Protein AF-A0A7C8MP78-F1 (afdb_monomer_lite)

Radius of gyration: 28.06 Å; chains: 1; bounding box: 83×53×61 Å

Organism: NCBI:txid323545

InterPro domains:
  IPR027443 Isopenicillin N synthase-like superfamily [G3DSA:2.60.120.330] (21-349)
  IPR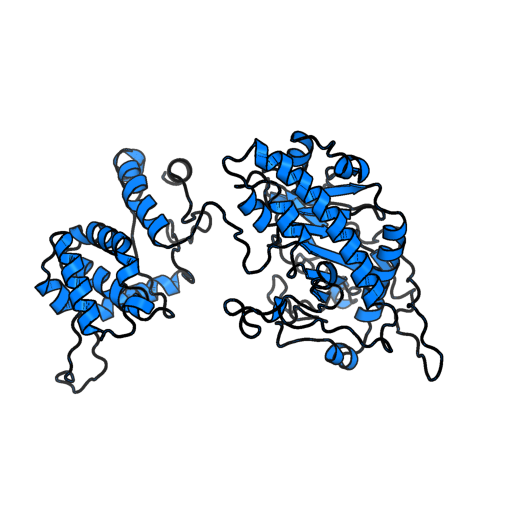036249 Thioredoxin-like superfamily [SSF52833] (370-519)

Structure (mmCIF, N/CA/C/O backbone):
data_AF-A0A7C8MP78-F1
#
_entry.id   AF-A0A7C8MP78-F1
#
loop_
_atom_site.group_PDB
_atom_site.id
_atom_site.type_symbol
_atom_site.label_atom_id
_atom_site.label_alt_id
_atom_site.label_comp_id
_atom_site.label_asym_id
_atom_site.label_entity_id
_atom_site.label_seq_id
_atom_site.pdbx_PDB_ins_code
_atom_site.Cartn_x
_atom_site.Cartn_y
_atom_site.Cartn_z
_atom_site.occupancy
_atom_site.B_iso_or_equiv
_atom_site.auth_seq_id
_atom_site.auth_comp_id
_atom_site.auth_asym_id
_atom_site.auth_atom_id
_atom_site.pdbx_PDB_model_num
ATOM 1 N N . MET A 1 1 ? 18.129 16.947 14.059 1.00 58.59 1 MET A N 1
ATOM 2 C CA . MET A 1 1 ? 17.237 15.937 13.447 1.00 58.59 1 MET A CA 1
ATOM 3 C C . MET A 1 1 ? 17.190 14.746 14.386 1.00 58.59 1 MET A C 1
ATOM 5 O O . MET A 1 1 ? 18.256 14.310 14.802 1.00 58.59 1 MET A O 1
ATOM 9 N N . ALA A 1 2 ? 16.002 14.299 14.791 1.00 82.50 2 ALA A N 1
ATOM 10 C CA . ALA A 1 2 ? 15.855 13.232 15.778 1.00 82.50 2 ALA A CA 1
ATOM 11 C C . ALA A 1 2 ? 15.818 11.859 15.088 1.00 82.50 2 ALA A C 1
ATOM 13 O O . ALA A 1 2 ? 15.033 11.641 14.164 1.00 82.50 2 ALA A O 1
ATOM 14 N N . VAL A 1 3 ? 16.685 10.949 15.532 1.00 89.94 3 VAL A N 1
ATOM 15 C CA . VAL A 1 3 ? 16.579 9.519 15.222 1.00 89.94 3 VAL A CA 1
ATOM 16 C C . VAL A 1 3 ? 15.659 8.914 16.272 1.00 89.94 3 VAL A C 1
ATOM 18 O O . VAL A 1 3 ? 15.918 9.067 17.466 1.00 89.94 3 VAL A O 1
ATOM 21 N N . ALA A 1 4 ? 14.588 8.262 15.837 1.00 93.50 4 ALA A N 1
ATOM 22 C CA . ALA A 1 4 ? 13.650 7.597 16.727 1.00 93.50 4 ALA A CA 1
ATOM 23 C C . ALA A 1 4 ? 14.014 6.116 16.886 1.00 93.50 4 ALA A C 1
ATOM 25 O O . ALA A 1 4 ? 14.497 5.478 15.947 1.00 93.50 4 ALA A O 1
ATOM 26 N N . GLN A 1 5 ? 13.781 5.580 18.083 1.00 94.06 5 GLN A N 1
ATOM 27 C CA . GLN A 1 5 ? 13.947 4.157 18.362 1.00 94.06 5 GLN A CA 1
ATOM 28 C C . GLN A 1 5 ? 12.605 3.452 18.138 1.00 94.06 5 GLN A C 1
ATOM 30 O O . GLN A 1 5 ? 11.634 3.812 18.803 1.00 94.06 5 GLN A O 1
ATOM 35 N N . PRO A 1 6 ? 12.518 2.496 17.198 1.00 96.19 6 PRO A N 1
ATOM 36 C CA . PRO A 1 6 ? 11.316 1.695 17.030 1.00 96.19 6 PRO A CA 1
ATOM 37 C C . PRO A 1 6 ? 11.193 0.675 18.169 1.00 96.19 6 PRO A C 1
ATOM 39 O O . PRO A 1 6 ? 12.188 0.309 18.798 1.00 96.19 6 PRO A O 1
ATOM 42 N N . VAL A 1 7 ? 9.982 0.169 18.394 1.00 98.06 7 VAL A N 1
ATOM 43 C CA . VAL A 1 7 ? 9.769 -0.983 19.279 1.00 98.06 7 VAL A CA 1
ATOM 44 C C . VAL A 1 7 ? 10.468 -2.204 18.680 1.00 98.06 7 VAL A C 1
ATOM 46 O O . VAL A 1 7 ? 10.353 -2.457 17.479 1.00 98.06 7 VAL A O 1
ATOM 49 N N . VAL A 1 8 ? 11.195 -2.959 19.507 1.00 98.44 8 VAL A N 1
ATOM 50 C CA . VAL A 1 8 ? 11.946 -4.151 19.087 1.00 98.44 8 VAL A CA 1
ATOM 51 C C . VAL A 1 8 ? 11.439 -5.381 19.832 1.00 98.44 8 VAL A C 1
ATOM 53 O O . VAL A 1 8 ? 11.424 -5.392 21.061 1.00 98.44 8 VAL A O 1
ATOM 56 N N . VAL A 1 9 ? 11.095 -6.440 19.100 1.00 98.56 9 VAL A N 1
ATOM 57 C CA . VAL A 1 9 ? 10.653 -7.736 19.648 1.00 98.56 9 VAL A CA 1
ATOM 58 C C . VAL A 1 9 ? 11.471 -8.879 19.054 1.00 98.56 9 VAL A C 1
ATOM 60 O O . VAL A 1 9 ? 11.998 -8.757 17.947 1.00 98.56 9 VAL A O 1
ATOM 63 N N . SER A 1 10 ? 11.611 -9.995 19.773 1.00 98.62 10 SER A N 1
ATOM 64 C CA . SER A 1 10 ? 12.301 -11.168 19.225 1.00 98.62 10 SER A CA 1
ATOM 65 C C . SER A 1 10 ? 11.361 -12.037 18.390 1.00 98.62 10 SER A C 1
ATOM 67 O O . SER A 1 10 ? 10.160 -12.139 18.660 1.00 98.62 10 SER A O 1
ATOM 69 N N . LEU A 1 11 ? 11.916 -12.737 17.398 1.00 98.56 11 LEU A N 1
ATOM 70 C CA . LEU A 1 11 ? 11.178 -13.766 16.666 1.00 98.56 11 LEU A CA 1
ATOM 71 C C . LEU A 1 11 ? 10.672 -14.886 17.598 1.00 98.56 11 LEU A C 1
ATOM 73 O O . LEU A 1 11 ? 9.628 -15.483 17.336 1.00 98.56 11 LEU A O 1
ATOM 77 N N . ALA A 1 12 ? 11.399 -15.182 18.680 1.00 98.38 12 ALA A N 1
ATOM 78 C CA . ALA A 1 12 ? 10.990 -16.178 19.667 1.00 98.38 12 ALA A CA 1
ATOM 79 C C . ALA A 1 12 ? 9.718 -15.749 20.415 1.00 98.38 12 ALA A C 1
ATOM 81 O O . ALA A 1 12 ? 8.799 -16.558 20.534 1.00 98.38 12 ALA A O 1
ATOM 82 N N . ASP A 1 13 ? 9.632 -14.482 20.829 1.00 98.44 13 ASP A N 1
ATOM 83 C CA . ASP A 1 13 ? 8.454 -13.937 21.516 1.00 98.44 13 ASP A CA 1
ATOM 84 C C . ASP A 1 13 ? 7.229 -13.906 20.597 1.00 98.44 13 ASP A C 1
ATOM 86 O O . ASP A 1 13 ? 6.125 -14.242 21.022 1.00 98.44 13 ASP A O 1
ATOM 90 N N . LEU A 1 14 ? 7.416 -13.588 19.312 1.00 98.25 14 LEU A N 1
ATOM 91 C CA . LEU A 1 14 ? 6.347 -13.690 18.313 1.00 98.25 14 LEU A CA 1
ATOM 92 C C . LEU A 1 14 ? 5.844 -15.134 18.158 1.00 98.25 14 LEU A C 1
ATOM 94 O O . LEU A 1 14 ? 4.637 -15.370 18.100 1.00 98.25 14 LEU A O 1
ATOM 98 N N . LYS A 1 15 ? 6.752 -16.119 18.134 1.00 98.12 15 LYS A N 1
ATOM 99 C CA . LYS A 1 15 ? 6.398 -17.546 18.018 1.00 98.12 15 LYS A CA 1
ATOM 100 C C . LYS A 1 15 ? 5.657 -18.074 19.244 1.00 98.12 15 LYS A C 1
ATOM 102 O O . LYS A 1 15 ? 4.698 -18.826 19.080 1.00 98.12 15 LYS A O 1
ATOM 107 N N . SER A 1 16 ? 6.092 -17.708 20.449 1.00 97.19 16 SER A N 1
ATOM 108 C CA . SER A 1 16 ? 5.414 -18.099 21.693 1.00 97.19 16 SER A CA 1
ATOM 109 C C . SER A 1 16 ? 4.163 -17.263 21.969 1.00 97.19 16 SER A C 1
ATOM 111 O O . SER A 1 16 ? 3.326 -17.656 22.779 1.00 97.19 16 SER A O 1
ATOM 113 N N . GLY A 1 17 ? 4.004 -16.133 21.276 1.00 94.38 17 GLY A N 1
ATOM 114 C CA . GLY A 1 17 ? 2.919 -15.192 21.503 1.00 94.38 17 GLY A CA 1
ATOM 115 C C . GLY A 1 17 ? 3.090 -14.358 22.771 1.00 94.38 17 GLY A C 1
ATOM 116 O O . GLY A 1 17 ? 2.088 -13.875 23.291 1.00 94.38 17 GLY A O 1
ATOM 117 N N . ASN A 1 18 ? 4.325 -14.199 23.253 1.00 95.44 18 ASN A N 1
ATOM 118 C CA . ASN A 1 18 ? 4.692 -13.420 24.436 1.00 95.44 18 ASN A CA 1
ATOM 119 C C . ASN A 1 18 ? 4.883 -11.933 24.097 1.00 95.44 18 ASN A C 1
ATOM 121 O O . ASN A 1 18 ? 5.884 -11.325 24.470 1.00 95.44 18 ASN A O 1
ATOM 125 N N . ILE A 1 19 ? 3.934 -11.346 23.371 1.00 97.50 19 ILE A N 1
ATOM 126 C CA . ILE A 1 19 ? 3.926 -9.915 23.063 1.00 97.50 19 ILE A CA 1
ATOM 127 C C . ILE A 1 19 ? 2.767 -9.287 23.827 1.00 97.50 19 ILE A C 1
ATOM 129 O O . ILE A 1 19 ? 1.626 -9.726 23.683 1.00 97.50 19 ILE A O 1
ATOM 133 N N . SER A 1 20 ? 3.053 -8.286 24.660 1.00 97.62 20 SER A N 1
ATOM 134 C CA . SER A 1 20 ? 2.002 -7.588 25.398 1.00 97.62 20 SER A CA 1
ATOM 135 C C . SER A 1 20 ? 1.205 -6.665 24.472 1.00 97.62 20 SER A C 1
ATOM 137 O O . SER A 1 20 ? 1.700 -6.174 23.454 1.00 97.62 20 SER A O 1
ATOM 139 N N . PHE A 1 21 ? -0.041 -6.391 24.849 1.00 97.56 21 PHE A N 1
ATOM 140 C CA . PHE A 1 21 ? -0.888 -5.432 24.138 1.00 97.56 21 PHE A CA 1
ATOM 141 C C . PHE A 1 21 ? -0.313 -4.014 24.176 1.00 97.56 21 PHE A C 1
ATOM 143 O O . PHE A 1 21 ? -0.408 -3.294 23.187 1.00 97.56 21 PHE A O 1
ATOM 150 N N . GLU A 1 22 ? 0.350 -3.645 25.274 1.00 97.75 22 GLU A N 1
ATOM 151 C CA . GLU A 1 22 ? 1.075 -2.379 25.403 1.00 97.75 22 GLU A CA 1
ATOM 152 C C . GLU A 1 22 ? 2.197 -2.275 24.365 1.00 97.75 22 GLU A C 1
ATOM 154 O O . GLU A 1 22 ? 2.240 -1.300 23.627 1.00 97.75 22 GLU A O 1
ATOM 159 N N . THR A 1 23 ? 3.023 -3.315 24.196 1.00 98.12 23 THR A N 1
ATOM 160 C CA . THR A 1 23 ? 4.079 -3.337 23.170 1.00 98.12 23 THR A CA 1
ATOM 161 C C . THR A 1 23 ? 3.513 -3.177 21.754 1.00 98.12 23 THR A C 1
ATOM 163 O O . THR A 1 23 ? 4.095 -2.470 20.931 1.00 98.12 23 THR A O 1
ATOM 166 N N . LEU A 1 24 ? 2.364 -3.794 21.450 1.00 97.75 24 LEU A N 1
ATOM 167 C CA . LEU A 1 24 ? 1.700 -3.623 20.150 1.00 97.75 24 LEU A CA 1
ATOM 168 C C . LEU A 1 24 ? 1.140 -2.209 19.971 1.00 97.75 24 LEU A C 1
ATOM 170 O O . LEU A 1 24 ? 1.264 -1.639 18.889 1.00 97.75 24 LEU A O 1
ATOM 174 N N . GLN A 1 25 ? 0.559 -1.620 21.015 1.00 97.50 25 GLN A N 1
ATOM 175 C CA . GLN A 1 25 ? 0.077 -0.238 20.986 1.00 97.50 25 GLN A CA 1
ATOM 176 C C . GLN A 1 25 ? 1.229 0.770 20.863 1.00 97.50 25 GLN A C 1
ATOM 178 O O . GLN A 1 25 ? 1.128 1.708 20.075 1.00 97.50 25 GLN A O 1
ATOM 183 N N . GLU A 1 26 ? 2.356 0.550 21.538 1.00 97.69 26 GLU A N 1
ATOM 184 C CA . GLU A 1 26 ? 3.570 1.362 21.390 1.00 97.69 26 GLU A CA 1
ATOM 185 C C . GLU A 1 26 ? 4.169 1.270 19.982 1.00 97.69 26 GLU A C 1
ATOM 187 O O . GLU A 1 26 ? 4.740 2.245 19.491 1.00 97.69 26 GLU A O 1
ATOM 192 N N . ALA A 1 27 ? 4.039 0.119 19.314 1.00 97.69 27 ALA A N 1
ATOM 193 C CA . ALA A 1 27 ? 4.548 -0.083 17.961 1.00 97.69 27 ALA A CA 1
ATOM 194 C C . ALA A 1 27 ? 3.591 0.453 16.886 1.00 97.69 27 ALA A C 1
ATOM 196 O O . ALA A 1 27 ? 4.010 1.151 15.961 1.00 97.69 27 ALA A O 1
ATOM 197 N N . PHE A 1 28 ? 2.291 0.173 17.004 1.00 98.19 28 PHE A N 1
ATOM 198 C CA . PHE A 1 28 ? 1.301 0.315 15.924 1.00 98.19 28 PHE A CA 1
ATOM 199 C C . PHE A 1 28 ? 0.078 1.170 16.268 1.00 98.19 28 PHE A C 1
ATOM 201 O O . PHE A 1 28 ? -0.678 1.521 15.362 1.00 98.19 28 PHE A O 1
ATOM 208 N N . GLY A 1 29 ? -0.109 1.521 17.539 1.00 96.69 29 GLY A N 1
ATOM 209 C CA . GLY A 1 29 ? -1.262 2.277 18.015 1.00 96.69 29 GLY A CA 1
ATOM 210 C C . GLY A 1 29 ? -1.371 3.713 17.475 1.00 96.69 29 GLY A C 1
ATOM 211 O O . GLY A 1 29 ? -0.504 4.208 16.743 1.00 96.69 29 GLY A O 1
ATOM 212 N N . PRO A 1 30 ? -2.439 4.436 17.851 1.00 93.62 30 PRO A N 1
ATOM 213 C CA . PRO A 1 30 ? -2.723 5.775 17.330 1.00 93.62 30 PRO A CA 1
ATOM 214 C C . PRO A 1 30 ? -1.632 6.808 17.626 1.00 93.62 30 PRO A C 1
ATOM 216 O O . PRO A 1 30 ? -1.444 7.724 16.826 1.00 93.62 30 PRO A O 1
ATOM 219 N N . GLU A 1 31 ? -0.897 6.618 18.726 1.00 92.19 31 GLU A N 1
ATOM 220 C CA . GLU A 1 31 ? 0.190 7.489 19.192 1.00 92.19 31 GLU A CA 1
ATOM 221 C C . GLU A 1 31 ? 1.593 6.982 18.801 1.00 92.19 31 GLU A C 1
ATOM 223 O O . GLU A 1 31 ? 2.597 7.632 19.092 1.00 92.19 31 GLU A O 1
ATOM 228 N N . SER A 1 32 ? 1.685 5.829 18.128 1.00 95.31 32 SER A N 1
ATOM 229 C CA . SER A 1 32 ? 2.961 5.187 17.806 1.00 95.31 32 SER A CA 1
ATOM 230 C C . SER A 1 32 ? 3.643 5.749 16.556 1.00 95.31 32 SER A C 1
ATOM 232 O O . SER A 1 32 ? 3.074 6.540 15.800 1.00 95.31 32 SER A O 1
ATOM 234 N N . LEU A 1 33 ? 4.856 5.255 16.286 1.00 95.31 33 LEU A N 1
ATOM 235 C CA . LEU A 1 33 ? 5.564 5.444 15.014 1.00 95.31 33 LEU A CA 1
ATOM 236 C C . LEU A 1 33 ? 5.058 4.527 13.887 1.00 95.31 33 LEU A C 1
ATOM 238 O O . LEU A 1 33 ? 5.567 4.606 12.773 1.00 95.31 33 LEU A O 1
ATOM 242 N N . GLY A 1 34 ? 4.096 3.643 14.158 1.00 96.94 34 GLY A N 1
ATOM 243 C CA . GLY A 1 34 ? 3.535 2.709 13.181 1.00 96.94 34 GLY A CA 1
ATOM 244 C C . GLY A 1 34 ? 4.538 1.692 12.638 1.00 96.94 34 GLY A C 1
ATOM 245 O O . GLY A 1 34 ? 4.355 1.233 11.510 1.00 96.94 34 GLY A O 1
ATOM 246 N N . ILE A 1 35 ? 5.589 1.366 13.402 1.00 98.00 35 ILE A N 1
ATOM 247 C CA . ILE A 1 35 ? 6.674 0.466 12.997 1.00 98.00 35 ILE A CA 1
ATOM 248 C C . ILE A 1 35 ? 7.147 -0.422 14.159 1.00 98.00 35 ILE A C 1
ATOM 250 O O . ILE A 1 35 ? 7.331 0.040 15.286 1.00 98.00 35 ILE A O 1
ATOM 254 N N . LEU A 1 36 ? 7.396 -1.694 13.853 1.00 98.56 36 LEU A N 1
ATOM 255 C CA . LEU A 1 36 ? 7.927 -2.719 14.755 1.00 98.56 36 LEU A CA 1
ATOM 256 C C . LEU A 1 36 ? 9.173 -3.345 14.127 1.00 98.56 36 LEU A C 1
ATOM 258 O O . LEU A 1 36 ? 9.169 -3.643 12.937 1.00 98.56 36 LEU A O 1
ATOM 262 N N . VAL A 1 37 ? 10.224 -3.590 14.903 1.00 98.75 37 VAL A N 1
ATOM 263 C CA . VAL A 1 37 ? 11.428 -4.295 14.444 1.00 98.75 37 VAL A CA 1
ATOM 264 C C . VAL A 1 37 ? 11.496 -5.678 15.078 1.00 98.75 37 VAL A C 1
ATOM 266 O O . VAL A 1 37 ? 11.443 -5.822 16.296 1.00 98.75 37 VAL A O 1
ATOM 269 N N . VAL A 1 38 ? 11.656 -6.700 14.244 1.00 98.81 38 VAL A N 1
ATOM 270 C CA . VAL A 1 38 ? 11.844 -8.088 14.663 1.00 98.81 38 VAL A CA 1
ATOM 271 C C . VAL A 1 38 ? 13.324 -8.434 14.586 1.00 98.81 38 VAL A C 1
ATOM 273 O O . VAL A 1 38 ? 13.915 -8.413 13.502 1.00 98.81 38 VAL A O 1
ATOM 276 N N . LYS A 1 39 ? 13.908 -8.755 15.741 1.00 98.50 39 LYS A N 1
ATOM 277 C CA . LYS A 1 39 ? 15.280 -9.262 15.880 1.00 98.50 39 LYS A CA 1
ATOM 278 C C . LYS A 1 39 ? 15.301 -10.785 16.002 1.00 98.50 39 LYS A C 1
ATOM 280 O O . LYS A 1 39 ? 14.256 -11.428 16.126 1.00 98.50 39 LYS A O 1
ATOM 285 N N . ASP A 1 40 ? 16.504 -11.352 16.011 1.00 98.06 40 ASP A N 1
ATOM 286 C CA . ASP A 1 40 ? 16.733 -12.794 16.163 1.00 98.06 40 ASP A CA 1
ATOM 287 C C . ASP A 1 40 ? 16.045 -13.614 15.045 1.00 98.06 40 ASP A C 1
ATOM 289 O O . ASP A 1 40 ? 15.572 -14.735 15.254 1.00 98.06 40 ASP A O 1
ATOM 293 N N . VAL A 1 41 ? 15.962 -13.031 13.840 1.00 97.69 41 VAL A N 1
ATOM 294 C CA . VAL A 1 41 ? 15.469 -13.704 12.626 1.00 97.69 41 VAL A CA 1
ATOM 295 C C . VAL A 1 41 ? 16.467 -14.783 12.172 1.00 97.69 41 VAL A C 1
ATOM 297 O O . VAL A 1 41 ? 17.618 -14.780 12.621 1.00 97.69 41 VAL A O 1
ATOM 300 N N . PRO A 1 42 ? 16.080 -15.741 11.302 1.00 97.44 42 PRO A N 1
ATOM 301 C CA . PRO A 1 42 ? 16.975 -16.824 10.905 1.00 97.44 42 PRO A CA 1
ATOM 302 C C . PRO A 1 42 ? 18.315 -16.300 10.378 1.00 97.44 42 PRO A C 1
ATOM 304 O O . PRO A 1 42 ? 18.338 -15.380 9.569 1.00 97.44 42 PRO A O 1
ATOM 307 N N . VAL A 1 43 ? 19.428 -16.928 10.770 1.00 93.56 43 VAL A N 1
ATOM 308 C CA . VAL A 1 43 ? 20.796 -16.495 10.400 1.00 93.56 43 VAL A CA 1
ATOM 309 C C . VAL A 1 43 ? 20.979 -16.349 8.880 1.00 93.56 43 VAL A C 1
ATOM 311 O O . VAL A 1 43 ? 21.716 -15.480 8.417 1.00 93.56 43 VAL A O 1
ATOM 314 N N . ALA A 1 44 ? 20.263 -17.159 8.093 1.00 95.50 44 ALA A N 1
ATOM 315 C CA . ALA A 1 44 ? 20.255 -17.076 6.634 1.00 95.50 44 ALA A CA 1
ATOM 316 C C . ALA A 1 44 ? 19.737 -15.726 6.091 1.00 95.50 44 ALA A C 1
ATOM 318 O O . ALA A 1 44 ? 20.128 -15.336 4.992 1.00 95.50 44 ALA A O 1
ATOM 319 N N . PHE A 1 45 ? 18.912 -14.992 6.849 1.00 98.06 45 PHE A N 1
ATOM 320 C CA . PHE A 1 45 ? 18.344 -13.701 6.453 1.00 98.06 45 PHE A CA 1
ATOM 321 C C . PHE A 1 45 ? 19.422 -12.698 6.053 1.00 98.06 45 PHE A C 1
ATOM 323 O O . PHE A 1 45 ? 19.335 -12.113 4.980 1.00 98.06 45 PHE A O 1
ATOM 330 N N . SER A 1 46 ? 20.462 -12.522 6.872 1.00 96.88 46 SER A N 1
ATOM 331 C CA . SER A 1 46 ? 21.512 -11.533 6.603 1.00 96.88 46 SER A CA 1
ATOM 332 C C . SER A 1 46 ? 22.255 -11.834 5.297 1.00 96.88 46 SER A C 1
ATOM 334 O O . SER A 1 46 ? 22.520 -10.922 4.513 1.00 96.88 46 SER A O 1
ATOM 336 N N . ALA A 1 47 ? 22.526 -13.115 5.021 1.00 96.75 47 ALA A N 1
ATOM 337 C CA . ALA A 1 47 ? 23.167 -13.549 3.780 1.00 96.75 47 ALA A CA 1
ATOM 338 C C . ALA A 1 47 ? 22.244 -13.384 2.558 1.00 96.75 47 ALA A C 1
ATOM 340 O O . ALA A 1 47 ? 22.686 -12.894 1.515 1.00 96.75 47 ALA A O 1
ATOM 341 N N . LEU A 1 48 ? 20.959 -13.738 2.688 1.00 97.88 48 LEU A N 1
ATOM 342 C CA . LEU A 1 48 ? 19.950 -13.545 1.641 1.00 97.88 48 LEU A CA 1
ATOM 343 C C . LEU A 1 48 ? 19.745 -12.063 1.325 1.00 97.88 48 LEU A C 1
ATOM 345 O O . LEU A 1 48 ? 19.773 -11.676 0.161 1.00 97.88 48 LEU A O 1
ATOM 349 N N . ARG A 1 49 ? 19.614 -11.230 2.359 1.00 98.50 49 ARG A N 1
ATOM 350 C CA . ARG A 1 49 ? 19.507 -9.774 2.265 1.00 98.50 49 ARG A CA 1
ATOM 351 C C . ARG A 1 49 ? 20.699 -9.183 1.525 1.00 98.50 49 ARG A C 1
ATOM 353 O O . ARG A 1 49 ? 20.510 -8.458 0.556 1.00 98.50 49 ARG A O 1
ATOM 360 N N . HIS A 1 50 ? 21.919 -9.510 1.946 1.00 98.31 50 HIS A N 1
ATOM 361 C CA . HIS A 1 50 ? 23.135 -8.984 1.321 1.00 98.31 50 HIS A CA 1
ATOM 362 C C . HIS A 1 50 ? 23.223 -9.377 -0.161 1.00 98.31 50 HIS A C 1
ATOM 364 O O . HIS A 1 50 ? 23.479 -8.530 -1.021 1.00 98.31 50 HIS A O 1
ATOM 370 N N . ARG A 1 51 ? 22.913 -10.636 -0.489 1.00 98.06 51 ARG A N 1
ATOM 371 C CA . ARG A 1 51 ? 22.905 -11.117 -1.875 1.00 98.06 51 ARG A CA 1
ATOM 372 C C . ARG A 1 51 ? 21.794 -10.477 -2.714 1.00 98.06 51 ARG A C 1
ATOM 374 O O . ARG A 1 51 ? 22.076 -9.987 -3.802 1.00 98.06 51 ARG A O 1
ATOM 381 N N . LEU A 1 52 ? 20.555 -10.432 -2.223 1.00 98.62 52 LEU A N 1
ATOM 382 C CA . LEU A 1 52 ? 19.427 -9.854 -2.958 1.00 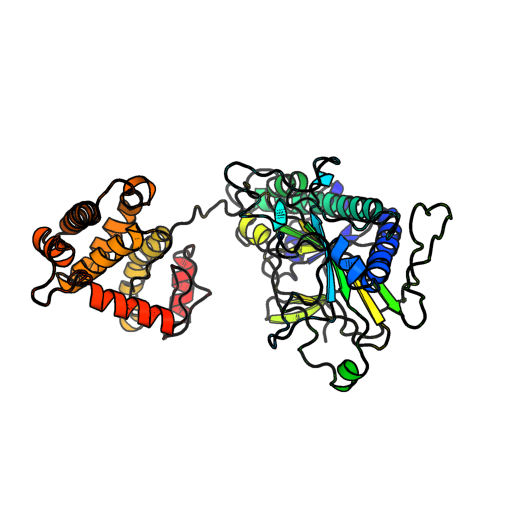98.62 52 LEU A CA 1
ATOM 383 C C . LEU A 1 52 ? 19.632 -8.366 -3.242 1.00 98.62 52 LEU A C 1
ATOM 385 O O . LEU A 1 52 ? 19.419 -7.905 -4.360 1.00 98.62 52 LEU A O 1
ATOM 389 N N . LEU A 1 53 ? 20.074 -7.608 -2.239 1.00 98.62 53 LEU A N 1
ATOM 390 C CA . LEU A 1 53 ? 20.308 -6.178 -2.405 1.00 98.62 53 LEU A CA 1
ATOM 391 C C . LEU A 1 53 ? 21.521 -5.890 -3.303 1.00 98.62 53 LEU A C 1
ATOM 393 O O . LEU A 1 53 ? 21.589 -4.812 -3.885 1.00 98.62 53 LEU A O 1
ATOM 397 N N . SER A 1 54 ? 22.422 -6.856 -3.502 1.00 98.25 54 SER A N 1
ATOM 398 C CA . SER A 1 54 ? 23.447 -6.782 -4.552 1.00 98.25 54 SER A CA 1
ATOM 399 C C . SER A 1 54 ? 22.837 -6.901 -5.953 1.00 98.25 54 SER A C 1
ATOM 401 O O . SER A 1 54 ? 23.223 -6.154 -6.851 1.00 98.25 54 SER A O 1
ATOM 403 N N . TYR A 1 55 ? 21.838 -7.776 -6.144 1.00 98.19 55 TYR A N 1
ATOM 404 C CA . TYR A 1 55 ? 21.113 -7.876 -7.420 1.00 98.19 55 TYR A CA 1
ATOM 405 C C . TYR A 1 55 ? 20.412 -6.580 -7.814 1.00 98.19 55 TYR A C 1
ATOM 407 O O . TYR A 1 55 ? 20.303 -6.315 -9.005 1.00 98.19 55 TYR A O 1
ATOM 415 N N . ALA A 1 56 ? 19.987 -5.750 -6.858 1.00 97.62 56 ALA A N 1
ATOM 416 C CA . ALA A 1 56 ? 19.415 -4.442 -7.171 1.00 97.62 56 ALA A CA 1
ATOM 417 C C . ALA A 1 56 ? 20.414 -3.537 -7.918 1.00 97.62 56 ALA A C 1
ATOM 419 O O . ALA A 1 56 ? 20.031 -2.909 -8.900 1.00 97.62 56 ALA A O 1
ATOM 420 N N . SER A 1 57 ? 21.693 -3.525 -7.517 1.00 96.94 57 SER A N 1
ATOM 421 C CA . SER A 1 57 ? 22.746 -2.776 -8.223 1.00 96.94 57 SER A CA 1
ATOM 422 C C . SER A 1 57 ? 23.179 -3.437 -9.529 1.00 96.94 57 SER A C 1
ATOM 424 O O . SER A 1 57 ? 23.354 -2.732 -10.521 1.00 96.94 57 SER A O 1
ATOM 426 N N . TRP A 1 58 ? 23.292 -4.772 -9.570 1.00 96.50 58 TRP A N 1
ATOM 427 C CA . TRP A 1 58 ? 23.540 -5.494 -10.826 1.00 96.50 58 TRP A CA 1
ATOM 428 C C . TRP A 1 58 ? 22.461 -5.182 -11.870 1.00 96.50 58 TRP A C 1
ATOM 430 O O . TRP A 1 58 ? 22.771 -4.854 -13.011 1.00 96.50 58 TRP A O 1
ATOM 440 N N . MET A 1 59 ? 21.193 -5.249 -11.460 1.00 95.75 59 MET A N 1
ATOM 441 C CA . MET A 1 59 ? 20.039 -4.968 -12.307 1.00 95.75 59 MET A CA 1
ATOM 442 C C . MET A 1 59 ? 19.952 -3.485 -12.668 1.00 95.75 59 MET A C 1
ATOM 444 O O . MET A 1 59 ? 19.730 -3.162 -13.826 1.00 95.75 59 MET A O 1
ATOM 448 N N . GLY A 1 60 ? 20.172 -2.575 -11.715 1.00 94.44 60 GLY A N 1
ATOM 449 C CA . GLY A 1 60 ? 20.120 -1.130 -11.946 1.00 94.44 60 GLY A CA 1
ATOM 450 C C . GLY A 1 60 ? 21.093 -0.635 -13.020 1.00 94.44 60 GLY A C 1
ATOM 451 O O . GLY A 1 60 ? 20.805 0.365 -13.675 1.00 94.44 60 GLY A O 1
ATOM 452 N N . ASN A 1 61 ? 22.187 -1.365 -13.247 1.00 93.75 61 ASN A N 1
ATOM 453 C CA . ASN A 1 61 ? 23.238 -1.048 -14.216 1.00 93.75 61 ASN A CA 1
ATOM 454 C C . ASN A 1 61 ? 23.100 -1.782 -15.571 1.00 93.75 61 ASN A C 1
ATOM 456 O O . ASN A 1 61 ? 24.034 -1.772 -16.377 1.00 93.75 61 ASN A O 1
ATOM 460 N N . LEU A 1 62 ? 21.952 -2.413 -15.833 1.00 93.88 62 LEU A N 1
ATOM 461 C CA . LEU A 1 62 ? 21.617 -3.003 -17.132 1.00 93.88 62 LEU A CA 1
ATOM 462 C C . LEU A 1 62 ? 21.359 -1.945 -18.218 1.00 93.88 62 LEU A C 1
ATOM 464 O O . LEU A 1 62 ? 21.122 -0.769 -17.931 1.00 93.88 62 LEU A O 1
ATOM 468 N N . SER A 1 63 ? 21.403 -2.369 -19.486 1.00 92.25 63 SER A N 1
ATOM 469 C CA . SER A 1 63 ? 21.056 -1.496 -20.611 1.00 92.25 63 SER A CA 1
ATOM 470 C C . SER A 1 63 ? 19.537 -1.337 -20.762 1.00 92.25 63 SER A C 1
ATOM 472 O O . SER A 1 63 ? 18.769 -2.196 -20.334 1.00 92.25 63 SER A O 1
ATOM 474 N N . GLU A 1 64 ? 19.085 -0.270 -21.433 1.00 90.56 64 GLU A N 1
ATOM 475 C CA . GLU A 1 64 ? 17.655 -0.072 -21.745 1.00 90.56 64 GLU A CA 1
ATOM 476 C C . GLU A 1 64 ? 17.047 -1.270 -22.484 1.00 90.56 64 GLU A C 1
ATOM 478 O O . GLU A 1 64 ? 15.958 -1.721 -22.141 1.00 90.56 64 GLU A O 1
ATOM 483 N N . LYS A 1 65 ? 17.801 -1.851 -23.423 1.00 92.00 65 LYS A N 1
ATOM 484 C CA . LYS A 1 65 ? 17.399 -3.048 -24.166 1.00 92.00 65 LYS A CA 1
ATOM 485 C C . LYS A 1 65 ? 17.205 -4.264 -23.256 1.00 92.00 65 LYS A C 1
ATOM 487 O O . LYS A 1 65 ? 16.316 -5.073 -23.497 1.00 92.00 65 LYS A O 1
ATOM 492 N N . ASP A 1 66 ? 18.037 -4.415 -22.230 1.00 93.44 66 ASP A N 1
ATOM 493 C CA . ASP A 1 66 ? 17.889 -5.516 -21.279 1.00 93.44 66 ASP A CA 1
ATOM 494 C C . ASP A 1 66 ? 16.627 -5.321 -20.435 1.00 93.44 66 ASP A C 1
ATOM 496 O O . ASP A 1 66 ? 15.855 -6.267 -20.275 1.00 93.44 66 ASP A O 1
ATOM 500 N N . PHE A 1 67 ? 16.366 -4.093 -19.968 1.00 93.19 67 PHE A N 1
ATOM 501 C CA . PHE A 1 67 ? 15.158 -3.763 -19.204 1.00 93.19 67 PHE A CA 1
ATOM 502 C C . PHE A 1 67 ? 13.867 -4.075 -19.964 1.00 93.19 67 PHE A C 1
ATOM 504 O O . PHE A 1 67 ? 12.937 -4.620 -19.372 1.00 93.19 67 PHE A O 1
ATOM 511 N N . GLU A 1 68 ? 13.815 -3.811 -21.274 1.00 91.75 68 GLU A N 1
ATOM 512 C CA . GLU A 1 68 ? 12.654 -4.135 -22.119 1.00 91.75 68 GLU A CA 1
ATOM 513 C C . GLU A 1 68 ? 12.239 -5.612 -22.027 1.00 91.75 68 GLU A C 1
ATOM 515 O O . GLU A 1 68 ? 11.054 -5.922 -22.134 1.00 91.75 68 GLU A O 1
ATOM 520 N N . THR A 1 69 ? 13.183 -6.527 -21.773 1.00 94.94 69 THR A N 1
ATOM 521 C CA . THR A 1 69 ? 12.895 -7.971 -21.707 1.00 94.94 69 THR A CA 1
ATOM 522 C C . THR A 1 69 ? 12.100 -8.388 -20.468 1.00 94.94 69 THR A C 1
ATOM 524 O O . THR A 1 69 ? 11.492 -9.457 -20.467 1.00 94.94 69 THR A O 1
ATOM 527 N N . PHE A 1 70 ? 12.069 -7.550 -19.428 1.00 96.25 70 PHE A N 1
ATOM 528 C CA . PHE A 1 70 ? 11.341 -7.812 -18.184 1.00 96.25 70 PHE A CA 1
ATOM 529 C C . PHE A 1 70 ? 10.590 -6.579 -17.655 1.00 96.25 70 PHE A C 1
ATOM 531 O O . PHE A 1 70 ? 10.268 -6.508 -16.470 1.00 96.25 70 PHE A O 1
ATOM 538 N N . THR A 1 71 ? 10.265 -5.614 -18.518 1.00 95.69 71 THR A N 1
ATOM 539 C CA . THR A 1 71 ? 9.337 -4.514 -18.216 1.00 95.69 71 THR A CA 1
ATOM 540 C C . THR A 1 71 ? 7.934 -4.867 -18.703 1.00 95.69 71 THR A C 1
ATOM 542 O O . THR A 1 71 ? 7.732 -5.187 -19.872 1.00 95.69 71 THR A O 1
ATOM 545 N N . ASN A 1 72 ? 6.933 -4.737 -17.827 1.00 93.88 72 ASN A N 1
ATOM 546 C CA . ASN A 1 72 ? 5.537 -4.979 -18.182 1.00 93.88 72 ASN A CA 1
ATOM 547 C C . ASN A 1 72 ? 4.705 -3.688 -18.116 1.00 93.88 72 ASN A C 1
ATOM 549 O O . ASN A 1 72 ? 4.158 -3.314 -17.075 1.00 93.88 72 ASN A O 1
ATOM 553 N N . GLN A 1 73 ? 4.586 -3.004 -19.258 1.00 92.00 73 GLN A N 1
ATOM 554 C CA . GLN A 1 73 ? 3.768 -1.794 -19.375 1.00 92.00 73 GLN A CA 1
ATOM 555 C C . GLN A 1 73 ? 2.266 -2.079 -19.208 1.00 92.00 73 GLN A C 1
ATOM 557 O O . GLN A 1 73 ? 1.556 -1.251 -18.639 1.00 92.00 73 GLN A O 1
ATOM 562 N N . ALA A 1 74 ? 1.778 -3.233 -19.678 1.00 90.06 74 ALA A N 1
ATOM 563 C CA . ALA A 1 74 ? 0.365 -3.604 -19.564 1.00 90.06 74 ALA A CA 1
ATOM 564 C C . ALA A 1 74 ? -0.059 -3.769 -18.094 1.00 90.06 74 ALA A C 1
ATOM 566 O O . ALA A 1 74 ? -1.144 -3.344 -17.711 1.00 90.06 74 ALA A O 1
ATOM 567 N N . ALA A 1 75 ? 0.846 -4.265 -17.247 1.00 87.81 75 ALA A N 1
ATOM 568 C CA . ALA A 1 75 ? 0.691 -4.326 -15.795 1.00 87.81 75 ALA A CA 1
ATOM 569 C C . ALA A 1 75 ? 1.027 -3.006 -15.082 1.00 87.81 75 ALA A C 1
ATOM 571 O O . ALA A 1 75 ? 1.470 -3.013 -13.933 1.00 87.81 75 ALA A O 1
ATOM 572 N N . LYS A 1 76 ? 0.856 -1.865 -15.764 1.00 84.81 76 LYS A N 1
ATOM 573 C CA . LYS A 1 76 ? 1.079 -0.512 -15.225 1.00 84.81 76 LYS A CA 1
ATOM 574 C C . LYS A 1 76 ? 2.491 -0.308 -14.646 1.00 84.81 76 LYS A C 1
ATOM 576 O O . LYS A 1 76 ? 2.673 0.526 -13.766 1.00 84.81 76 LYS A O 1
ATOM 581 N N . TYR A 1 77 ? 3.491 -1.052 -15.134 1.00 89.81 77 TYR A N 1
ATOM 582 C CA . TYR A 1 77 ? 4.860 -1.078 -14.595 1.00 89.81 77 TYR A CA 1
ATOM 583 C C . TYR A 1 77 ? 4.961 -1.547 -13.127 1.00 89.81 77 TYR A C 1
ATOM 585 O O . TYR A 1 77 ? 5.940 -1.244 -12.446 1.00 89.81 77 TYR A O 1
ATOM 593 N N . LEU A 1 78 ? 3.959 -2.290 -12.637 1.00 87.62 78 LEU A N 1
ATOM 594 C CA . LEU A 1 78 ? 3.895 -2.869 -11.286 1.00 87.62 78 LEU A CA 1
ATOM 595 C C . LEU A 1 78 ? 4.192 -4.379 -11.268 1.00 87.62 78 LEU A C 1
ATOM 597 O O . LEU A 1 78 ? 3.945 -5.055 -10.265 1.00 87.62 78 LEU A O 1
ATOM 601 N N . VAL A 1 79 ? 4.730 -4.895 -12.375 1.00 95.25 79 VAL A N 1
ATOM 602 C CA . VAL A 1 79 ? 5.290 -6.240 -12.532 1.00 95.25 79 VAL A CA 1
ATOM 603 C C . VAL A 1 79 ? 6.557 -6.122 -13.383 1.00 95.25 79 VAL A C 1
ATOM 605 O O . VAL A 1 79 ? 6.535 -5.489 -14.441 1.00 95.25 79 VAL A O 1
ATOM 608 N N . GLY A 1 80 ? 7.661 -6.708 -12.922 1.00 97.06 80 GLY A N 1
ATOM 609 C CA . GLY A 1 80 ? 8.961 -6.560 -13.571 1.00 97.06 80 GLY A CA 1
ATOM 610 C C . GLY A 1 80 ? 9.612 -5.198 -13.303 1.00 97.06 80 GLY A C 1
ATOM 611 O O . GLY A 1 80 ? 9.417 -4.605 -12.239 1.00 97.06 80 GLY A O 1
ATOM 612 N N . TRP A 1 81 ? 10.418 -4.707 -14.245 1.00 96.38 81 TRP A N 1
ATOM 613 C CA . TRP A 1 81 ? 11.202 -3.479 -14.077 1.00 96.38 81 TRP A CA 1
ATOM 614 C C . TRP A 1 81 ? 10.442 -2.190 -14.385 1.00 96.38 81 TRP A C 1
ATOM 616 O O . TRP A 1 81 ? 9.718 -2.089 -15.380 1.00 96.38 81 TRP A O 1
ATOM 626 N N . SER A 1 82 ? 10.698 -1.176 -13.557 1.00 92.31 82 SER A N 1
ATOM 627 C CA . SER A 1 82 ? 10.186 0.185 -13.670 1.00 92.31 82 SER A CA 1
ATOM 628 C C . SER A 1 82 ? 11.252 1.210 -13.267 1.00 92.31 82 SER A C 1
ATOM 630 O O . SER A 1 82 ? 11.868 1.097 -12.207 1.00 92.31 82 SER A O 1
ATOM 632 N N . LYS A 1 83 ? 11.452 2.234 -14.102 1.00 88.38 83 LYS A N 1
ATOM 633 C CA . LYS A 1 83 ? 12.320 3.398 -13.857 1.00 88.38 83 LYS A CA 1
ATOM 634 C C . LYS A 1 83 ? 11.737 4.617 -14.577 1.00 88.38 83 LYS A C 1
ATOM 636 O O . LYS A 1 83 ? 11.187 4.459 -15.668 1.00 88.38 83 LYS A O 1
ATOM 641 N N . GLY A 1 84 ? 11.797 5.802 -13.963 1.00 74.69 84 GLY A N 1
ATOM 642 C CA . GLY A 1 84 ? 11.330 7.046 -14.596 1.00 74.69 84 GLY A CA 1
ATOM 643 C C . GLY A 1 84 ? 9.813 7.123 -14.829 1.00 74.69 84 GLY A C 1
ATOM 644 O O . GLY A 1 84 ? 9.328 7.978 -15.566 1.00 74.69 84 GLY A O 1
ATOM 645 N N . LYS A 1 85 ? 9.025 6.208 -14.242 1.00 71.88 85 LYS A N 1
ATOM 646 C CA . LYS A 1 85 ? 7.552 6.186 -14.375 1.00 71.88 85 LYS A CA 1
ATOM 647 C C . LYS A 1 85 ? 6.827 6.860 -13.211 1.00 71.88 85 LYS A C 1
ATOM 649 O O . LYS A 1 85 ? 5.653 7.196 -13.340 1.00 71.88 85 LYS A O 1
ATOM 654 N N . GLU A 1 86 ? 7.517 7.079 -12.096 1.00 64.19 86 GLU A N 1
ATOM 655 C CA . GLU A 1 86 ? 6.992 7.805 -10.939 1.00 64.19 86 GLU A CA 1
ATOM 656 C C . GLU A 1 86 ? 7.298 9.300 -11.055 1.00 64.19 86 GLU A C 1
ATOM 658 O O . GLU A 1 86 ? 8.314 9.683 -11.632 1.00 64.19 86 GLU A O 1
ATOM 663 N N . LYS A 1 87 ? 6.420 10.150 -10.510 1.00 56.69 87 LYS A N 1
ATOM 664 C CA . LYS A 1 87 ? 6.604 11.607 -10.508 1.00 56.69 87 LYS A CA 1
ATOM 665 C C . LYS A 1 87 ? 7.168 12.080 -9.167 1.00 56.69 87 LYS A C 1
ATOM 667 O O . LYS A 1 87 ? 6.654 11.701 -8.116 1.00 56.69 87 LYS A O 1
ATOM 672 N N . LEU A 1 88 ? 8.183 12.940 -9.209 1.00 58.00 88 LEU A N 1
ATOM 673 C CA . LEU A 1 88 ? 8.669 13.720 -8.070 1.00 58.00 88 LEU A CA 1
ATOM 674 C C . LEU A 1 88 ? 7.636 14.791 -7.672 1.00 58.00 88 LEU A C 1
ATOM 676 O O . LEU A 1 88 ? 6.707 15.084 -8.429 1.00 58.00 88 LEU A O 1
ATOM 680 N N . LYS A 1 89 ? 7.806 15.417 -6.497 1.00 53.56 89 LYS A N 1
ATOM 681 C CA . LYS A 1 89 ? 6.911 16.487 -5.993 1.00 53.56 89 LYS A CA 1
ATOM 682 C C . LYS A 1 89 ? 6.716 17.632 -6.995 1.00 53.56 89 LYS A C 1
ATOM 684 O O . LYS A 1 89 ? 5.627 18.188 -7.090 1.00 53.56 89 LYS A O 1
ATOM 689 N N . ASN A 1 90 ? 7.754 17.950 -7.763 1.00 55.12 90 ASN A N 1
ATOM 690 C CA . ASN A 1 90 ? 7.743 18.988 -8.791 1.00 55.12 90 ASN A CA 1
ATOM 691 C C . ASN A 1 90 ? 7.099 18.539 -10.129 1.00 55.12 90 ASN A C 1
ATOM 693 O O . ASN A 1 90 ? 7.071 19.305 -11.089 1.00 55.12 90 ASN A O 1
ATOM 697 N N . GLY A 1 91 ? 6.595 17.301 -10.214 1.00 56.09 91 GLY A N 1
ATOM 698 C CA . GLY A 1 91 ? 5.934 16.739 -11.393 1.00 56.09 91 GLY A CA 1
ATOM 699 C C . GLY A 1 91 ? 6.865 16.117 -12.438 1.00 56.09 91 GLY A C 1
ATOM 700 O O . GLY A 1 91 ? 6.356 15.530 -13.396 1.00 56.09 91 GLY A O 1
ATOM 701 N N . SER A 1 92 ? 8.190 16.209 -12.266 1.00 60.09 92 SER A N 1
ATOM 702 C CA . SER A 1 92 ? 9.173 15.565 -13.147 1.00 60.09 92 SER A CA 1
ATOM 703 C C . SER A 1 92 ? 9.302 14.062 -12.874 1.00 60.09 92 SER A C 1
ATOM 705 O O . SER A 1 92 ? 8.904 13.590 -11.812 1.00 60.09 92 SER A O 1
ATOM 707 N N . ALA A 1 93 ? 9.820 13.298 -13.838 1.00 67.62 93 ALA A N 1
ATOM 708 C CA . ALA A 1 93 ? 10.047 11.863 -13.677 1.00 67.62 93 ALA A CA 1
ATOM 709 C C . ALA A 1 93 ? 11.188 11.582 -12.680 1.00 67.62 93 ALA A C 1
ATOM 711 O O . ALA A 1 93 ? 12.238 12.222 -12.731 1.00 67.62 93 ALA A O 1
ATOM 712 N N . ASP A 1 94 ? 10.991 10.608 -11.789 1.00 71.94 94 ASP A N 1
ATOM 713 C CA . ASP A 1 94 ? 12.030 10.116 -10.880 1.00 71.94 94 ASP A CA 1
ATOM 714 C C . ASP A 1 94 ? 12.974 9.155 -11.623 1.00 71.94 94 ASP A C 1
ATOM 716 O O . ASP A 1 94 ? 12.776 7.937 -11.654 1.00 71.94 94 ASP A O 1
ATOM 720 N N . GLU A 1 95 ? 13.998 9.723 -12.258 1.00 80.12 95 GLU A N 1
ATOM 721 C CA . GLU A 1 95 ? 15.039 8.978 -12.983 1.00 80.12 95 GLU A CA 1
ATOM 722 C C . GLU A 1 95 ? 16.126 8.398 -12.059 1.00 80.12 95 GLU A C 1
ATOM 724 O O . GLU A 1 95 ? 16.952 7.590 -12.491 1.00 80.12 95 GLU A O 1
ATOM 729 N N . TYR A 1 96 ? 16.124 8.772 -10.774 1.00 85.00 96 TYR A N 1
ATOM 730 C CA . TYR A 1 96 ? 17.130 8.352 -9.792 1.00 85.00 96 TYR A CA 1
ATOM 731 C C . TYR A 1 96 ? 16.700 7.129 -8.984 1.00 85.00 96 TYR A C 1
ATOM 733 O O . TYR A 1 96 ? 17.386 6.724 -8.040 1.00 85.00 96 TYR A O 1
ATOM 741 N N . LYS A 1 97 ? 15.596 6.494 -9.383 1.00 88.38 97 LYS A N 1
ATOM 742 C CA . LYS A 1 97 ? 15.057 5.311 -8.726 1.00 88.38 97 LYS A CA 1
ATOM 743 C C . LYS A 1 97 ? 14.586 4.268 -9.735 1.00 88.38 97 LYS A C 1
ATOM 745 O O . LYS A 1 97 ? 13.712 4.517 -10.561 1.00 88.38 97 LYS A O 1
ATOM 750 N N . GLY A 1 98 ? 15.152 3.074 -9.617 1.00 92.88 98 GLY A N 1
ATOM 751 C CA . GLY A 1 98 ? 14.683 1.856 -10.264 1.00 92.88 98 GLY A CA 1
ATOM 752 C C . GLY A 1 98 ? 13.911 0.976 -9.283 1.00 92.88 98 GLY A C 1
ATOM 753 O O . GLY A 1 98 ? 14.131 1.008 -8.067 1.00 92.88 98 GLY A O 1
ATOM 754 N N . SER A 1 99 ? 12.966 0.197 -9.791 1.00 95.12 99 SER A N 1
ATOM 755 C CA . SER A 1 99 ? 12.196 -0.766 -9.008 1.00 95.12 99 SER A CA 1
ATOM 756 C C . SER A 1 99 ? 11.931 -2.028 -9.811 1.00 95.12 99 SER A C 1
ATOM 758 O O . SER A 1 99 ? 11.477 -1.957 -10.950 1.00 95.12 99 SER A O 1
ATOM 760 N N . PHE A 1 100 ? 12.166 -3.178 -9.187 1.00 98.25 100 PHE A N 1
ATOM 761 C CA . PHE A 1 100 ? 11.699 -4.467 -9.678 1.00 98.25 100 PHE A CA 1
ATOM 762 C C . PHE A 1 100 ? 10.537 -4.946 -8.811 1.00 98.25 100 PHE A C 1
ATOM 764 O O . PHE A 1 100 ? 10.694 -5.114 -7.597 1.00 98.25 100 PHE A O 1
ATOM 771 N N . TYR A 1 101 ? 9.380 -5.152 -9.432 1.00 98.12 101 TYR A N 1
ATOM 772 C CA . TYR A 1 101 ? 8.168 -5.623 -8.775 1.00 98.12 101 TYR A CA 1
ATOM 773 C C . TYR A 1 101 ? 7.941 -7.111 -9.036 1.00 98.12 101 TYR A C 1
ATOM 775 O O . TYR A 1 101 ? 7.967 -7.551 -10.186 1.00 98.12 101 TYR A O 1
ATOM 783 N N . ALA A 1 102 ? 7.648 -7.862 -7.976 1.00 98.25 102 ALA A N 1
ATOM 784 C CA . ALA A 1 102 ? 7.260 -9.265 -8.054 1.00 98.25 102 ALA A CA 1
ATOM 785 C C . ALA A 1 102 ? 5.953 -9.508 -7.291 1.00 98.25 102 ALA A C 1
ATOM 787 O O . ALA A 1 102 ? 5.801 -9.081 -6.148 1.00 98.25 102 ALA A O 1
ATOM 788 N N . ASN A 1 103 ? 5.022 -10.217 -7.916 1.00 97.94 103 ASN A N 1
ATOM 789 C CA . ASN A 1 103 ? 3.888 -10.848 -7.260 1.00 97.94 103 ASN A CA 1
ATOM 790 C C . ASN A 1 103 ? 4.384 -12.066 -6.476 1.00 97.94 103 ASN A C 1
ATOM 792 O O . ASN A 1 103 ? 5.109 -12.906 -7.013 1.00 97.94 103 ASN A O 1
ATOM 796 N N . CYS A 1 104 ? 3.970 -12.178 -5.219 1.00 98.19 104 CYS A N 1
ATOM 797 C CA . CYS A 1 104 ? 4.409 -13.230 -4.306 1.00 98.19 104 CYS A CA 1
ATOM 798 C C . CYS A 1 104 ? 3.443 -14.421 -4.249 1.00 98.19 104 CYS A C 1
ATOM 800 O O . CYS A 1 104 ? 3.435 -15.145 -3.260 1.00 98.19 104 CYS A O 1
ATOM 802 N N . ALA A 1 105 ? 2.638 -14.653 -5.291 1.00 97.56 105 ALA A N 1
ATOM 803 C CA . ALA A 1 105 ? 1.698 -15.779 -5.338 1.00 97.56 105 ALA A CA 1
ATOM 804 C C . ALA A 1 105 ? 2.386 -17.149 -5.157 1.00 97.56 105 ALA A C 1
ATOM 806 O O . ALA A 1 105 ? 1.773 -18.072 -4.622 1.00 97.56 105 ALA A O 1
ATOM 807 N N . PHE A 1 106 ? 3.678 -17.242 -5.504 1.00 97.94 106 PHE A N 1
ATOM 808 C CA . PHE A 1 106 ? 4.540 -18.398 -5.238 1.00 97.94 106 PHE A CA 1
ATOM 809 C C . PHE A 1 106 ? 4.610 -18.797 -3.753 1.00 97.94 106 PHE A C 1
ATOM 811 O O . PHE A 1 106 ? 4.926 -19.943 -3.444 1.00 97.94 106 PHE A O 1
ATOM 818 N N . TYR A 1 107 ? 4.328 -17.869 -2.829 1.00 98.12 107 TYR A N 1
ATOM 819 C CA . TYR A 1 107 ? 4.269 -18.146 -1.393 1.00 98.12 107 TYR A CA 1
ATOM 820 C C . TYR A 1 107 ? 3.110 -19.089 -1.043 1.00 98.12 107 TYR A C 1
ATOM 822 O O . TYR A 1 107 ? 3.251 -19.960 -0.189 1.00 98.12 107 TYR A O 1
ATOM 830 N N . VAL A 1 108 ? 1.972 -18.933 -1.727 1.00 96.81 108 VAL A N 1
ATOM 831 C CA . VAL A 1 108 ? 0.774 -19.760 -1.522 1.00 96.81 108 VAL A CA 1
ATOM 832 C C . VAL A 1 108 ? 0.880 -21.070 -2.303 1.00 96.81 108 VAL A C 1
ATOM 834 O O . VAL A 1 108 ? 0.543 -22.135 -1.789 1.00 96.81 108 VAL A O 1
ATOM 837 N N . ASP A 1 109 ? 1.357 -20.999 -3.544 1.00 96.94 109 ASP A N 1
ATOM 838 C CA . ASP A 1 109 ? 1.589 -22.154 -4.411 1.00 96.94 109 ASP A CA 1
ATOM 839 C C . ASP A 1 109 ? 2.816 -21.864 -5.291 1.00 96.94 109 ASP A C 1
ATOM 841 O O . ASP A 1 109 ? 2.733 -20.980 -6.147 1.00 96.94 109 ASP A O 1
ATOM 845 N N . PRO A 1 110 ? 3.932 -22.608 -5.135 1.00 96.69 110 PRO A N 1
ATOM 846 C CA . PRO A 1 110 ? 5.186 -22.364 -5.856 1.00 96.69 110 PRO A CA 1
ATOM 847 C C . PRO A 1 110 ? 5.084 -22.364 -7.388 1.00 96.69 110 PRO A C 1
ATOM 849 O O . PRO A 1 110 ? 6.017 -21.926 -8.057 1.00 96.69 110 PRO A O 1
ATOM 852 N N . SER A 1 111 ? 3.987 -22.873 -7.959 1.00 96.75 111 SER A N 1
ATOM 853 C CA . SER A 1 111 ? 3.740 -22.850 -9.405 1.00 96.75 111 SER A CA 1
ATOM 854 C C . SER A 1 111 ? 3.136 -21.536 -9.920 1.00 96.75 111 SER A C 1
ATOM 856 O O . SER A 1 111 ? 3.034 -21.352 -11.134 1.00 96.75 111 SER A O 1
ATOM 858 N N . LEU A 1 112 ? 2.722 -20.625 -9.031 1.00 97.31 112 LEU A N 1
ATOM 859 C CA . LEU A 1 112 ? 2.037 -19.387 -9.397 1.00 97.31 112 LEU A CA 1
ATOM 860 C C . LEU A 1 112 ? 2.991 -18.209 -9.581 1.00 97.31 112 LEU A C 1
ATOM 862 O O . LEU A 1 112 ? 3.785 -17.871 -8.709 1.00 97.31 112 LEU A O 1
ATOM 866 N N . GLU A 1 113 ? 2.813 -17.508 -10.698 1.00 97.38 113 GLU A N 1
ATOM 867 C CA . GLU A 1 113 ? 3.509 -16.252 -11.004 1.00 97.38 113 GLU A CA 1
ATOM 868 C C . GLU A 1 113 ? 2.690 -15.005 -10.631 1.00 97.38 113 GLU A C 1
ATOM 870 O O . GLU A 1 113 ? 3.207 -13.889 -10.658 1.00 97.38 113 GLU A O 1
ATOM 875 N N . SER A 1 114 ? 1.404 -15.176 -10.328 1.00 96.75 114 SER A N 1
ATOM 876 C CA . SER A 1 114 ? 0.455 -14.121 -9.963 1.00 96.75 114 SER A CA 1
ATOM 877 C C . SER A 1 114 ? -0.803 -14.722 -9.333 1.00 96.75 114 SER A C 1
ATOM 879 O O . SER A 1 114 ? -1.005 -15.942 -9.354 1.00 96.75 114 SER A O 1
ATOM 881 N N . ALA A 1 115 ? -1.657 -13.868 -8.766 1.00 92.62 115 ALA A N 1
ATOM 882 C CA . ALA A 1 115 ? -2.995 -14.280 -8.364 1.00 92.62 115 ALA A CA 1
ATOM 883 C C . ALA A 1 115 ? -3.810 -14.719 -9.596 1.00 92.62 115 ALA A C 1
ATOM 885 O O . ALA A 1 115 ? -3.629 -14.206 -10.704 1.00 92.62 115 ALA A O 1
ATOM 886 N N . LYS A 1 116 ? -4.713 -15.690 -9.415 1.00 92.69 116 LYS A N 1
ATOM 887 C CA . LYS A 1 116 ? -5.544 -16.207 -10.510 1.00 92.69 116 LYS A CA 1
ATOM 888 C C . LYS A 1 116 ? -6.720 -15.258 -10.767 1.00 92.69 116 LYS A C 1
ATOM 890 O O . LYS A 1 116 ? -7.415 -14.925 -9.808 1.00 92.69 116 LYS A O 1
ATOM 895 N N . PRO 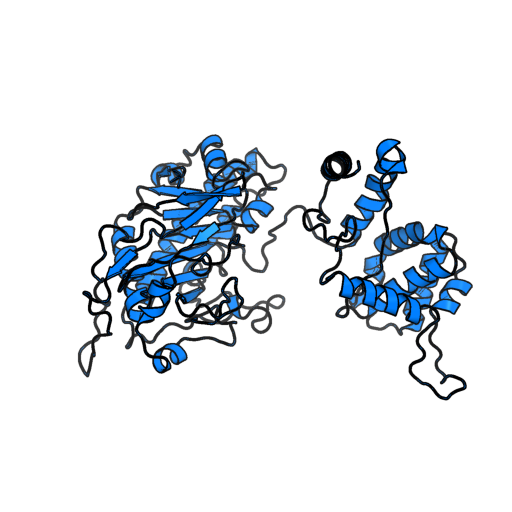A 1 117 ? -6.989 -14.870 -12.028 1.00 88.12 117 PRO A N 1
ATOM 896 C CA . PRO A 1 117 ? -8.185 -14.106 -12.360 1.00 88.12 117 PRO A CA 1
ATOM 897 C C . PRO A 1 117 ? -9.462 -14.840 -11.942 1.00 88.12 117 PRO A C 1
ATOM 899 O O . PRO A 1 117 ? -9.553 -16.067 -12.055 1.00 88.12 117 PRO A O 1
ATOM 902 N N . THR A 1 118 ? -10.467 -14.084 -11.513 1.00 80.56 118 THR A N 1
ATOM 903 C CA . THR A 1 118 ? -11.816 -14.589 -11.233 1.00 80.56 118 THR A CA 1
ATOM 904 C C . THR A 1 118 ? -12.813 -13.966 -12.209 1.00 80.56 118 THR A C 1
ATOM 906 O O . THR A 1 118 ? -12.452 -13.179 -13.083 1.00 80.56 118 THR A O 1
ATOM 909 N N . LYS A 1 119 ? -14.098 -14.325 -12.092 1.00 73.31 119 LYS A N 1
ATOM 910 C CA . LYS A 1 119 ? -15.155 -13.648 -12.865 1.00 73.31 119 LYS A CA 1
ATOM 911 C C . LYS A 1 119 ? -15.324 -12.180 -12.463 1.00 73.31 119 LYS A C 1
ATOM 913 O O . LYS A 1 119 ? -15.823 -11.408 -13.270 1.00 73.31 119 LYS A O 1
ATOM 918 N N . GLN A 1 120 ? -14.971 -11.841 -11.224 1.00 61.56 120 GLN A N 1
ATOM 919 C CA . GLN A 1 120 ? -15.104 -10.501 -10.657 1.00 61.56 120 GLN A CA 1
ATOM 920 C C . GLN A 1 120 ? -13.819 -9.685 -10.813 1.00 61.56 120 GLN A C 1
ATOM 922 O O . GLN A 1 120 ? -13.888 -8.474 -10.982 1.00 61.56 120 GLN A O 1
ATOM 927 N N . PHE A 1 121 ? -12.662 -10.347 -10.789 1.00 75.44 121 PHE A N 1
ATOM 928 C CA . PHE A 1 121 ? -11.358 -9.711 -10.925 1.00 75.44 121 PHE A CA 1
ATOM 929 C C . PHE A 1 121 ? -10.654 -10.240 -12.168 1.00 75.44 121 PHE A C 1
ATOM 931 O O . PHE A 1 121 ? -10.018 -11.298 -12.150 1.00 75.44 121 PHE A O 1
ATOM 938 N N . THR A 1 122 ? -10.810 -9.503 -13.264 1.00 78.00 122 THR A N 1
ATOM 939 C CA . THR A 1 122 ? -10.261 -9.867 -14.572 1.00 78.00 122 THR A CA 1
ATOM 940 C C . THR A 1 122 ? -8.848 -9.321 -14.760 1.00 78.00 122 THR A C 1
ATOM 942 O O . THR A 1 122 ? -8.478 -8.296 -14.179 1.00 78.00 122 THR A O 1
ATOM 945 N N . LEU A 1 123 ? -8.041 -10.003 -15.584 1.00 82.75 123 LEU A N 1
ATOM 946 C CA . LEU A 1 123 ? -6.670 -9.581 -15.894 1.00 82.75 123 LEU A CA 1
ATOM 947 C C . LEU A 1 123 ? -6.642 -8.182 -16.520 1.00 82.75 123 LEU A C 1
ATOM 949 O O . LEU A 1 123 ? -5.717 -7.420 -16.267 1.00 82.75 123 LEU A O 1
ATOM 953 N N . GLU A 1 124 ? -7.647 -7.850 -17.325 1.00 79.69 124 GLU A N 1
ATOM 954 C CA . GLU A 1 124 ? -7.778 -6.560 -17.992 1.00 79.69 124 GLU A CA 1
ATOM 955 C C . GLU A 1 124 ? -7.968 -5.404 -16.998 1.00 79.69 124 GLU A C 1
ATOM 957 O O . GLU A 1 124 ? -7.424 -4.318 -17.204 1.00 79.69 124 GLU A O 1
ATOM 962 N N . GLU A 1 125 ? -8.711 -5.630 -15.913 1.00 67.69 125 GLU A N 1
ATOM 963 C CA . GLU A 1 125 ? -9.022 -4.605 -14.911 1.00 67.69 125 GLU A CA 1
ATOM 964 C C . GLU A 1 125 ? -7.937 -4.487 -13.831 1.00 67.69 125 GLU A C 1
ATOM 966 O O . GLU A 1 125 ? -7.604 -3.376 -13.404 1.00 67.69 125 GLU A O 1
ATOM 971 N N . PHE A 1 126 ? -7.336 -5.619 -13.440 1.00 76.19 126 PHE A N 1
ATOM 972 C CA . PHE A 1 126 ? -6.331 -5.708 -12.370 1.00 76.19 126 PHE A CA 1
ATOM 973 C C . PHE A 1 126 ? -4.992 -6.304 -12.844 1.00 76.19 126 PHE A C 1
ATOM 975 O O . PHE A 1 126 ? -4.457 -7.228 -12.211 1.00 76.19 126 PHE A O 1
ATOM 982 N N . PRO A 1 127 ? -4.401 -5.801 -13.945 1.00 84.12 127 PRO A N 1
ATOM 983 C CA . PRO A 1 127 ? -3.208 -6.401 -14.530 1.00 84.12 127 PRO A CA 1
ATOM 984 C C . PRO A 1 127 ? -1.993 -6.339 -13.595 1.00 84.12 127 PRO A C 1
ATOM 986 O O . PRO A 1 127 ? -1.141 -7.219 -13.636 1.00 84.12 127 PRO A O 1
ATOM 989 N N . GLU A 1 128 ? -1.920 -5.362 -12.692 1.00 85.19 128 GLU A N 1
ATOM 990 C CA . GLU A 1 128 ? -0.858 -5.241 -11.692 1.00 85.19 128 GLU A CA 1
ATOM 991 C C . GLU A 1 128 ? -0.799 -6.412 -10.699 1.00 85.19 128 GLU A C 1
ATOM 993 O O . GLU A 1 128 ? 0.277 -6.689 -10.176 1.00 85.19 128 GLU A O 1
ATOM 998 N N . TYR A 1 129 ? -1.910 -7.107 -10.441 1.00 85.38 129 TYR A N 1
ATOM 999 C CA . TYR A 1 129 ? -1.973 -8.232 -9.496 1.00 85.38 129 TYR A CA 1
ATOM 1000 C C . TYR A 1 129 ? -2.081 -9.586 -10.198 1.00 85.38 129 TYR A C 1
ATOM 1002 O O . TYR A 1 129 ? -1.644 -10.603 -9.656 1.00 85.38 129 TYR A O 1
ATOM 1010 N N . LEU A 1 130 ? -2.660 -9.595 -11.400 1.00 91.00 130 LEU A N 1
ATOM 1011 C CA . LEU A 1 130 ? -3.017 -10.815 -12.116 1.00 91.00 130 LEU A CA 1
ATOM 1012 C C . LEU A 1 130 ? -2.045 -11.153 -13.252 1.00 91.00 130 LEU A C 1
ATOM 1014 O O . LEU A 1 130 ? -1.984 -12.313 -13.664 1.00 91.00 130 LEU A O 1
ATOM 1018 N N . ALA A 1 131 ? -1.252 -10.195 -13.745 1.00 96.19 131 ALA A N 1
ATOM 1019 C CA . ALA A 1 131 ? -0.241 -10.489 -14.755 1.00 96.19 131 ALA A CA 1
ATOM 1020 C C . ALA A 1 131 ? 0.897 -11.340 -14.159 1.00 96.19 131 ALA A C 1
ATOM 1022 O O . ALA A 1 131 ? 1.405 -10.999 -13.086 1.00 96.19 131 ALA A O 1
ATOM 1023 N N . PRO A 1 132 ? 1.340 -12.408 -14.850 1.00 97.69 132 PRO A N 1
ATOM 1024 C CA . PRO A 1 132 ? 2.487 -13.201 -14.424 1.00 97.69 132 PRO A CA 1
ATOM 1025 C C . PRO A 1 132 ? 3.739 -12.345 -14.234 1.00 97.69 132 PRO A C 1
ATOM 1027 O O . PRO A 1 132 ? 3.990 -11.417 -15.011 1.00 97.69 132 PRO A O 1
ATOM 1030 N N . ASN A 1 133 ? 4.553 -12.693 -13.236 1.00 98.19 133 ASN A N 1
ATOM 1031 C CA . ASN A 1 133 ? 5.858 -12.080 -13.030 1.00 98.19 133 ASN A CA 1
ATOM 1032 C C . ASN A 1 133 ? 6.703 -12.053 -14.305 1.00 98.19 133 ASN A C 1
ATOM 1034 O O . ASN A 1 133 ? 6.854 -13.047 -15.014 1.00 98.19 133 ASN A O 1
ATOM 1038 N N . SER A 1 134 ? 7.313 -10.899 -14.558 1.00 97.56 134 SER A N 1
ATOM 1039 C CA . SER A 1 134 ? 8.292 -10.704 -15.625 1.00 97.56 134 SER A CA 1
ATOM 1040 C C . SER A 1 134 ? 9.690 -10.805 -15.019 1.00 97.56 134 SER A C 1
ATOM 1042 O O . SER A 1 134 ? 10.279 -9.805 -14.616 1.00 97.56 134 SER A O 1
ATOM 1044 N N . TRP A 1 135 ? 10.182 -12.033 -14.857 1.00 97.88 135 TRP A N 1
ATOM 1045 C CA . TRP A 1 135 ? 11.521 -12.289 -14.323 1.00 97.88 135 TRP A CA 1
ATOM 1046 C C . TRP A 1 135 ? 12.603 -11.960 -15.361 1.00 97.88 135 TRP A C 1
ATOM 1048 O O . TRP A 1 135 ? 12.412 -12.264 -16.540 1.00 97.88 135 TRP A O 1
ATOM 1058 N N . PRO A 1 136 ? 13.756 -11.398 -14.952 1.00 95.94 136 PRO A N 1
ATOM 1059 C CA . PRO A 1 136 ? 14.887 -11.262 -15.857 1.00 95.94 136 PRO A CA 1
ATOM 1060 C C . PRO A 1 136 ? 15.375 -12.652 -16.308 1.00 95.94 136 PRO A C 1
ATOM 1062 O O . PRO A 1 136 ? 15.322 -13.601 -15.513 1.00 95.94 136 PRO A O 1
ATOM 1065 N N . PRO A 1 137 ? 15.881 -12.792 -17.547 1.00 93.75 137 PRO A N 1
ATOM 1066 C CA . PRO A 1 137 ? 16.421 -14.057 -18.038 1.00 93.75 137 PRO A CA 1
ATOM 1067 C C . PRO A 1 137 ? 17.503 -14.627 -17.111 1.00 93.75 137 PRO A C 1
ATOM 1069 O O . PRO A 1 137 ? 18.341 -13.888 -16.583 1.00 93.75 137 PRO A O 1
ATOM 1072 N N . LYS A 1 138 ? 17.526 -15.954 -16.932 1.00 91.81 138 LYS A N 1
ATOM 1073 C CA . LYS A 1 138 ? 18.498 -16.632 -16.053 1.00 91.81 138 LYS A CA 1
ATOM 1074 C C . LYS A 1 138 ? 19.933 -16.422 -16.535 1.00 91.81 138 LYS A C 1
ATOM 1076 O O . LYS A 1 138 ? 20.850 -16.342 -15.728 1.00 91.81 138 LYS A O 1
ATOM 1081 N N . GLU A 1 139 ? 20.118 -16.325 -17.841 1.00 89.69 139 GLU A N 1
ATOM 1082 C CA . GLU A 1 139 ? 21.396 -16.076 -18.503 1.00 89.69 139 GLU A CA 1
ATOM 1083 C C . GLU A 1 139 ? 21.922 -14.665 -18.198 1.00 89.69 139 GLU A C 1
ATOM 1085 O O . GLU A 1 139 ? 23.127 -14.434 -18.239 1.00 89.69 139 GLU A O 1
ATOM 1090 N N . MET A 1 140 ? 21.019 -13.733 -17.873 1.00 91.44 140 MET A N 1
ATOM 1091 C CA . MET A 1 140 ? 21.330 -12.342 -17.551 1.00 91.44 140 MET A CA 1
ATOM 1092 C C . MET A 1 140 ? 21.568 -12.155 -16.049 1.00 91.44 140 MET A C 1
ATOM 1094 O O . MET A 1 140 ? 22.575 -11.580 -15.644 1.00 91.44 140 MET A O 1
ATOM 1098 N N . LEU A 1 141 ? 20.657 -12.657 -15.210 1.00 94.75 141 LEU A N 1
ATOM 1099 C CA . LEU A 1 141 ? 20.728 -12.539 -13.750 1.00 94.75 141 LEU A CA 1
ATOM 1100 C C . LEU A 1 141 ? 20.591 -13.921 -13.085 1.00 94.75 141 LEU A C 1
ATOM 1102 O O . LEU A 1 141 ? 19.580 -14.202 -12.427 1.00 94.75 141 LEU A O 1
ATOM 1106 N N . PRO A 1 142 ? 21.602 -14.801 -13.229 1.00 95.50 142 PRO A N 1
ATOM 1107 C CA . PRO A 1 142 ? 21.548 -16.148 -12.671 1.00 95.50 142 PRO A CA 1
ATOM 1108 C C . PRO A 1 142 ? 21.379 -16.084 -11.156 1.00 95.50 142 PRO A C 1
ATOM 1110 O O . PRO A 1 142 ? 22.035 -15.281 -10.493 1.00 95.50 142 PRO A O 1
ATOM 1113 N N . GLY A 1 143 ? 20.485 -16.907 -10.607 1.00 96.38 143 GLY A N 1
ATOM 1114 C CA . GLY A 1 143 ? 20.214 -17.001 -9.168 1.00 96.38 143 GLY A CA 1
ATOM 1115 C C . GLY A 1 143 ? 19.315 -15.906 -8.581 1.00 96.38 143 GLY A C 1
ATOM 1116 O O . GLY A 1 143 ? 18.946 -16.010 -7.413 1.00 96.38 143 GLY A O 1
ATOM 1117 N N . PHE A 1 144 ? 18.905 -14.896 -9.360 1.00 98.12 144 PHE A N 1
ATOM 1118 C CA . PHE A 1 144 ? 18.082 -13.793 -8.846 1.00 98.12 144 PHE A CA 1
ATOM 1119 C C . PHE A 1 144 ? 16.724 -14.259 -8.305 1.00 98.12 144 PHE A C 1
ATOM 1121 O O . PHE A 1 144 ? 16.401 -13.997 -7.147 1.00 98.12 144 PHE A O 1
ATOM 1128 N N . ARG A 1 145 ? 15.947 -14.982 -9.124 1.00 97.88 145 ARG A N 1
ATOM 1129 C CA . ARG A 1 145 ? 14.598 -15.443 -8.759 1.00 97.88 145 ARG A CA 1
ATOM 1130 C C . ARG A 1 145 ? 14.589 -16.276 -7.464 1.00 97.88 145 ARG A C 1
ATOM 1132 O O . ARG A 1 145 ? 13.888 -15.868 -6.543 1.00 97.88 145 ARG A O 1
ATOM 1139 N N . PRO A 1 146 ? 15.401 -17.346 -7.314 1.00 97.94 146 PRO A N 1
ATOM 1140 C CA . PRO A 1 146 ? 15.421 -18.123 -6.073 1.00 97.94 146 PRO A CA 1
ATOM 1141 C C . PRO A 1 146 ? 15.754 -17.292 -4.828 1.00 97.94 146 PRO A C 1
ATOM 1143 O O . PRO A 1 146 ? 15.165 -17.504 -3.772 1.00 97.94 146 PRO A O 1
ATOM 1146 N N . VAL A 1 147 ? 16.684 -16.336 -4.936 1.00 98.31 147 VAL A N 1
ATOM 1147 C CA . VAL A 1 147 ? 17.061 -15.463 -3.813 1.00 98.31 147 VAL A CA 1
ATOM 1148 C C . VAL A 1 147 ? 15.919 -14.507 -3.454 1.00 98.31 147 VAL A C 1
ATOM 1150 O O . VAL A 1 147 ? 15.639 -14.313 -2.271 1.00 98.31 147 VAL A O 1
ATOM 1153 N N . MET A 1 148 ? 15.239 -13.937 -4.455 1.00 98.50 148 MET A N 1
ATOM 1154 C CA . MET A 1 148 ? 14.069 -13.077 -4.260 1.00 98.50 148 MET A CA 1
ATOM 1155 C C . MET A 1 148 ? 12.919 -13.842 -3.589 1.00 98.50 148 MET A C 1
ATOM 1157 O O . MET A 1 148 ? 12.380 -13.370 -2.589 1.00 98.50 148 MET A O 1
ATOM 1161 N N . GLU A 1 149 ? 12.580 -15.033 -4.089 1.00 98.62 149 GLU A N 1
ATOM 1162 C CA . GLU A 1 149 ? 11.506 -15.879 -3.550 1.00 98.62 149 GLU A CA 1
ATOM 1163 C C . GLU A 1 149 ? 11.789 -16.307 -2.101 1.00 98.62 149 GLU A C 1
ATOM 1165 O O . GLU A 1 149 ? 10.922 -16.165 -1.235 1.00 98.62 149 GLU A O 1
ATOM 1170 N N . GLN A 1 150 ? 13.017 -16.751 -1.799 1.00 98.44 150 GLN A N 1
ATOM 1171 C CA . GLN A 1 150 ? 13.423 -17.132 -0.437 1.00 98.44 150 GLN A CA 1
ATOM 1172 C C . GLN A 1 150 ? 13.356 -15.952 0.535 1.00 98.44 150 GLN A C 1
ATOM 1174 O O . GLN A 1 150 ? 12.863 -16.093 1.655 1.00 98.44 150 GLN A O 1
ATOM 1179 N N . MET A 1 151 ? 13.826 -14.777 0.108 1.00 98.62 151 MET A N 1
ATOM 1180 C CA . MET A 1 151 ? 13.784 -13.573 0.931 1.00 98.62 151 MET A CA 1
ATOM 1181 C C . MET A 1 151 ? 12.346 -13.119 1.206 1.00 98.62 151 MET A C 1
ATOM 1183 O O . MET A 1 151 ? 12.009 -12.804 2.348 1.00 98.62 151 MET A O 1
ATOM 1187 N N . CYS A 1 152 ? 11.491 -13.112 0.178 1.00 98.69 152 CYS A N 1
ATOM 1188 C CA . CYS A 1 152 ? 10.080 -12.763 0.327 1.00 98.69 152 CYS A CA 1
ATOM 1189 C C . CYS A 1 152 ? 9.365 -13.749 1.253 1.00 98.69 152 CYS A C 1
ATOM 1191 O O . CYS A 1 152 ? 8.664 -13.311 2.155 1.00 98.69 152 CYS A O 1
ATOM 1193 N N . THR A 1 153 ? 9.608 -15.053 1.094 1.00 98.62 153 THR A N 1
ATOM 1194 C CA . THR A 1 153 ? 9.033 -16.101 1.955 1.00 98.62 153 THR A CA 1
ATOM 1195 C C . THR A 1 153 ? 9.379 -15.866 3.422 1.00 98.62 153 THR A C 1
ATOM 1197 O O . THR A 1 153 ? 8.488 -15.835 4.261 1.00 98.62 153 THR A O 1
ATOM 1200 N N . LEU A 1 154 ? 10.651 -15.593 3.735 1.00 98.56 154 LEU A N 1
ATOM 1201 C CA . LEU A 1 154 ? 11.092 -15.336 5.110 1.00 98.56 154 LEU A CA 1
ATOM 1202 C C . LEU A 1 154 ? 10.420 -14.086 5.709 1.00 98.56 154 LEU A C 1
ATOM 1204 O O . LEU A 1 154 ? 9.998 -14.097 6.871 1.00 98.56 154 LEU A O 1
ATOM 1208 N N . ILE A 1 155 ? 10.296 -13.012 4.922 1.00 98.81 155 ILE A N 1
ATOM 1209 C CA . ILE A 1 155 ? 9.608 -11.791 5.358 1.00 98.81 155 ILE A CA 1
ATOM 1210 C C . ILE A 1 155 ? 8.116 -12.057 5.586 1.00 98.81 155 ILE A C 1
ATOM 1212 O O . ILE A 1 155 ? 7.599 -11.638 6.621 1.00 98.81 155 ILE A O 1
ATOM 1216 N N . ILE A 1 156 ? 7.439 -12.763 4.674 1.00 98.69 156 ILE A N 1
ATOM 1217 C CA . ILE A 1 156 ? 6.008 -13.078 4.791 1.00 98.69 156 ILE A CA 1
ATOM 1218 C C . ILE A 1 156 ? 5.760 -14.007 5.986 1.00 98.69 156 ILE A C 1
ATOM 1220 O O . ILE A 1 156 ? 4.890 -13.710 6.796 1.00 98.69 156 ILE A O 1
ATOM 1224 N N . ASP A 1 157 ? 6.574 -15.045 6.194 1.00 98.56 157 ASP A N 1
ATOM 1225 C CA . ASP A 1 157 ? 6.479 -15.926 7.370 1.00 98.56 157 ASP A CA 1
ATOM 1226 C C . ASP A 1 157 ? 6.596 -15.146 8.684 1.00 98.56 157 ASP A C 1
ATOM 1228 O O . ASP A 1 157 ? 5.887 -15.411 9.656 1.00 98.56 157 ASP A O 1
ATOM 1232 N N . THR A 1 158 ? 7.483 -14.150 8.718 1.00 98.75 158 THR A N 1
ATOM 1233 C CA . THR A 1 158 ? 7.618 -13.273 9.884 1.00 98.75 158 THR A CA 1
ATOM 1234 C C . THR A 1 158 ? 6.409 -12.337 10.009 1.00 98.75 158 THR A C 1
ATOM 1236 O O . THR A 1 158 ? 5.916 -12.130 11.119 1.00 98.75 158 THR A O 1
ATOM 1239 N N . ALA A 1 159 ? 5.878 -11.831 8.891 1.00 98.69 159 ALA A N 1
ATOM 1240 C CA . ALA A 1 159 ? 4.672 -11.004 8.854 1.00 98.69 159 ALA A CA 1
ATOM 1241 C C . ALA A 1 159 ? 3.442 -11.749 9.388 1.00 98.69 159 ALA A C 1
ATOM 1243 O O . ALA A 1 159 ? 2.674 -11.163 10.141 1.00 98.69 159 ALA A O 1
ATOM 1244 N N . VAL A 1 160 ? 3.286 -13.040 9.068 1.00 98.75 160 VAL A N 1
ATOM 1245 C CA . VAL A 1 160 ? 2.213 -13.905 9.594 1.00 98.75 160 VAL A CA 1
ATOM 1246 C C . VAL A 1 160 ? 2.251 -13.951 11.125 1.00 98.75 160 VAL A C 1
ATOM 1248 O O . VAL A 1 160 ? 1.212 -13.886 11.778 1.00 98.75 160 VAL A O 1
ATOM 1251 N N . LEU A 1 161 ? 3.442 -14.006 11.728 1.00 98.75 161 LEU A N 1
ATOM 1252 C CA . LEU A 1 161 ? 3.576 -14.005 13.188 1.00 98.75 161 LEU A CA 1
ATOM 1253 C C . LEU A 1 161 ? 3.252 -12.640 13.810 1.00 98.75 161 LEU A C 1
ATOM 1255 O O . LEU A 1 161 ? 2.639 -12.587 14.877 1.00 98.75 161 LEU A O 1
ATOM 1259 N N . VAL A 1 162 ? 3.638 -11.543 13.153 1.00 98.69 162 VAL A N 1
ATOM 1260 C CA . VAL A 1 162 ? 3.254 -10.186 13.579 1.00 98.69 162 VAL A CA 1
ATOM 1261 C C . VAL A 1 162 ? 1.741 -10.001 13.459 1.00 98.69 162 VAL A C 1
ATOM 1263 O O . VAL A 1 162 ? 1.112 -9.519 14.398 1.00 98.69 162 VAL A O 1
ATOM 1266 N N . ALA A 1 163 ? 1.144 -10.463 12.360 1.00 98.50 163 ALA A N 1
ATOM 1267 C CA . ALA A 1 163 ? -0.295 -10.450 12.135 1.00 98.50 163 ALA A CA 1
ATOM 1268 C C . ALA A 1 163 ? -1.052 -11.232 13.217 1.00 98.50 163 ALA A C 1
ATOM 1270 O O . ALA A 1 163 ? -2.003 -10.709 13.785 1.00 98.50 163 ALA A O 1
ATOM 1271 N N . ARG A 1 164 ? -0.567 -12.421 13.600 1.00 98.50 164 ARG A N 1
ATOM 1272 C CA . ARG A 1 164 ? -1.122 -13.189 14.725 1.00 98.50 164 ARG A CA 1
ATOM 1273 C C . ARG A 1 164 ? -1.069 -12.421 16.047 1.00 98.50 164 ARG A C 1
ATOM 1275 O O . ARG A 1 164 ? -1.991 -12.511 16.854 1.00 98.50 164 ARG A O 1
ATOM 1282 N N . ALA A 1 165 ? 0.017 -11.695 16.315 1.00 98.44 165 ALA A N 1
ATOM 1283 C CA . ALA A 1 165 ? 0.111 -10.873 17.521 1.00 98.44 165 ALA A CA 1
ATOM 1284 C C . ALA A 1 165 ? -0.917 -9.726 17.490 1.00 98.44 165 ALA A C 1
ATOM 1286 O O . ALA A 1 165 ? -1.589 -9.485 18.493 1.00 98.44 165 ALA A O 1
ATOM 1287 N N . CYS A 1 166 ? -1.090 -9.080 16.333 1.00 98.25 166 CYS A N 1
ATOM 1288 C CA . CYS A 1 166 ? -2.139 -8.089 16.102 1.00 98.25 166 CYS A CA 1
ATOM 1289 C C . CYS A 1 166 ? -3.551 -8.673 16.278 1.00 98.25 166 CYS A C 1
ATOM 1291 O O . CYS A 1 166 ? -4.368 -8.032 16.933 1.00 98.25 166 CYS A O 1
ATOM 1293 N N . ASP A 1 167 ? -3.823 -9.883 15.777 1.00 97.81 167 ASP A N 1
ATOM 1294 C CA . ASP A 1 167 ? -5.113 -10.566 15.945 1.00 97.81 167 ASP A CA 1
ATOM 1295 C C . ASP A 1 167 ? -5.435 -10.815 17.416 1.00 97.81 167 ASP A C 1
ATOM 1297 O O . ASP A 1 167 ? -6.529 -10.490 17.858 1.00 97.81 167 ASP A O 1
ATOM 1301 N N . LYS A 1 168 ? -4.475 -11.297 18.216 1.00 97.31 168 LYS A N 1
ATOM 1302 C CA . LYS A 1 168 ? -4.694 -11.506 19.661 1.00 97.31 168 LYS A CA 1
ATOM 1303 C C . LYS A 1 168 ? -5.144 -10.235 20.383 1.00 97.31 168 LYS A C 1
ATOM 1305 O O . LYS A 1 168 ? -5.976 -10.299 21.287 1.00 97.31 168 LYS A O 1
ATOM 1310 N N . PHE A 1 169 ? -4.570 -9.094 20.003 1.00 97.69 169 PHE A N 1
ATOM 1311 C CA . PHE A 1 169 ? -5.001 -7.791 20.500 1.00 97.69 169 PHE A CA 1
ATOM 1312 C C . PHE A 1 169 ? -6.411 -7.458 19.993 1.00 97.69 169 PHE A C 1
ATOM 1314 O O . PHE A 1 169 ? -7.295 -7.152 20.789 1.00 97.69 169 PHE A O 1
ATOM 1321 N N . ALA A 1 170 ? -6.633 -7.549 18.681 1.00 96.25 170 ALA A N 1
ATOM 1322 C CA . ALA A 1 170 ? -7.883 -7.165 18.032 1.00 96.25 170 ALA A CA 1
ATOM 1323 C C . ALA A 1 170 ? -9.084 -7.995 18.515 1.00 96.25 170 ALA A C 1
ATOM 1325 O O . ALA A 1 170 ? -10.106 -7.416 18.862 1.00 96.25 170 ALA A O 1
ATOM 1326 N N . GLU A 1 171 ? -8.937 -9.313 18.654 1.00 96.25 171 GLU A N 1
ATOM 1327 C CA . GLU A 1 171 ? -9.958 -10.223 19.198 1.00 96.25 171 GLU A CA 1
ATOM 1328 C C . GLU A 1 171 ? -10.401 -9.851 20.620 1.00 96.25 171 GLU A C 1
ATOM 1330 O O . GLU A 1 171 ? -11.525 -10.146 21.020 1.00 96.25 171 GLU A O 1
ATOM 1335 N N . THR A 1 172 ? -9.518 -9.215 21.395 1.00 95.81 172 THR A N 1
ATOM 1336 C CA . THR A 1 172 ? -9.837 -8.768 22.757 1.00 95.81 172 THR A CA 1
ATOM 1337 C C . THR A 1 172 ? -10.451 -7.367 22.767 1.00 95.81 172 THR A C 1
ATOM 1339 O O . THR A 1 172 ? -11.357 -7.087 23.549 1.00 95.81 172 THR A O 1
ATOM 1342 N N . GLU A 1 173 ? -9.951 -6.476 21.913 1.00 94.88 173 GLU A N 1
ATOM 1343 C CA . GLU A 1 173 ? -10.196 -5.030 21.993 1.00 94.88 173 GLU A CA 1
ATOM 1344 C C . GLU A 1 173 ? -11.244 -4.510 21.001 1.00 94.88 173 GLU A C 1
ATOM 1346 O O . GLU A 1 173 ? -11.666 -3.351 21.097 1.00 94.88 173 GLU A O 1
ATOM 1351 N N . ILE A 1 174 ? -11.640 -5.330 20.027 1.00 92.06 174 ILE A N 1
ATOM 1352 C CA . ILE A 1 174 ? -12.555 -4.965 18.948 1.00 92.06 174 ILE A CA 1
ATOM 1353 C C . ILE A 1 174 ? -13.745 -5.933 18.978 1.00 92.06 174 ILE A C 1
ATOM 1355 O O . ILE A 1 174 ? -13.577 -7.123 18.703 1.00 92.06 174 ILE A O 1
ATOM 1359 N N . PRO A 1 175 ? -14.955 -5.443 19.309 1.00 87.44 175 PRO A N 1
ATOM 1360 C CA . PRO A 1 175 ? -16.167 -6.247 19.231 1.00 87.44 175 PRO A CA 1
ATOM 1361 C C . PRO A 1 175 ? -16.337 -6.868 17.842 1.00 87.44 175 PRO A C 1
ATOM 1363 O O . PRO A 1 175 ? -16.096 -6.206 16.835 1.00 87.44 175 PRO A O 1
ATOM 1366 N N . ASP A 1 176 ? -16.755 -8.133 17.809 1.00 86.25 176 ASP A N 1
ATOM 1367 C CA . ASP A 1 176 ? -17.051 -8.893 16.587 1.00 86.25 176 ASP A CA 1
ATOM 1368 C C . ASP A 1 176 ? -15.863 -9.090 15.619 1.00 86.25 176 ASP A C 1
ATOM 1370 O O . ASP A 1 176 ? -16.055 -9.507 14.475 1.00 86.25 176 ASP A O 1
ATOM 1374 N N . TYR A 1 177 ? -14.624 -8.855 16.069 1.00 88.00 177 TYR A N 1
ATOM 1375 C CA . TYR A 1 177 ? -13.434 -9.126 15.265 1.00 88.00 177 TYR A CA 1
ATOM 1376 C C . TYR A 1 177 ? -13.292 -10.631 14.961 1.00 88.00 177 TYR A C 1
ATOM 1378 O O . TYR A 1 177 ? -13.303 -11.444 15.894 1.00 88.00 177 TYR A O 1
ATOM 1386 N N . PRO A 1 178 ? -13.139 -11.043 13.686 1.00 87.94 178 PRO A N 1
ATOM 1387 C CA . PRO A 1 178 ? -13.047 -12.456 13.348 1.00 87.94 178 PRO A CA 1
ATOM 1388 C C . PRO A 1 178 ? -11.750 -13.079 13.869 1.00 87.94 178 PRO A C 1
ATOM 1390 O O . PRO A 1 178 ? -10.666 -12.509 13.749 1.00 87.94 178 PRO A O 1
ATOM 1393 N N . THR A 1 179 ? -11.848 -14.296 14.402 1.00 94.06 179 THR A N 1
ATOM 1394 C CA . THR A 1 179 ? -10.683 -15.019 14.920 1.00 94.06 179 THR A CA 1
ATOM 1395 C C . THR A 1 179 ? -9.622 -15.230 13.839 1.00 94.06 179 THR A C 1
ATOM 1397 O O . THR A 1 179 ? -9.923 -15.742 12.757 1.00 94.06 179 THR A O 1
ATOM 1400 N N . ALA A 1 180 ? -8.373 -14.887 14.161 1.00 94.31 180 ALA A N 1
ATOM 1401 C CA . ALA A 1 180 ? -7.198 -15.011 13.301 1.00 94.31 180 ALA A CA 1
ATOM 1402 C C . ALA A 1 180 ? -7.356 -14.348 11.915 1.00 94.31 180 A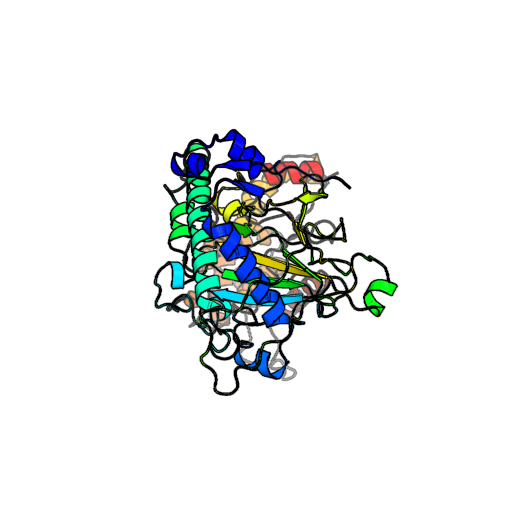LA A C 1
ATOM 1404 O O . ALA A 1 180 ? -6.830 -14.851 10.916 1.00 94.31 180 ALA A O 1
ATOM 1405 N N . TYR A 1 181 ? -8.135 -13.265 11.824 1.00 92.44 181 TYR A N 1
ATOM 1406 C CA . TYR A 1 181 ? -8.460 -12.633 10.548 1.00 92.44 181 TYR A CA 1
ATOM 1407 C C . TYR A 1 181 ? -7.212 -12.172 9.789 1.00 92.44 181 TYR A C 1
ATOM 1409 O O . TYR A 1 181 ? -6.969 -12.612 8.662 1.00 92.44 181 TYR A O 1
ATOM 1417 N N . LEU A 1 182 ? -6.389 -11.326 10.410 1.00 94.88 182 LEU A N 1
ATOM 1418 C CA . LEU A 1 182 ? -5.224 -10.733 9.765 1.00 94.88 182 LEU A CA 1
ATOM 1419 C C . LEU A 1 182 ? -4.157 -11.785 9.456 1.00 94.88 182 LEU A C 1
ATOM 1421 O O . LEU A 1 182 ? -3.533 -11.733 8.395 1.00 94.88 182 LEU A O 1
ATOM 1425 N N . GLU A 1 183 ? -3.953 -12.751 10.355 1.00 97.31 183 GLU A N 1
ATOM 1426 C CA . GLU A 1 183 ? -3.061 -13.886 10.132 1.00 97.31 183 GLU A CA 1
ATOM 1427 C C . GLU A 1 183 ? -3.470 -14.647 8.868 1.00 97.31 183 GLU A C 1
ATOM 1429 O O . GLU A 1 183 ? -2.625 -14.910 8.010 1.00 97.31 183 GLU A O 1
ATOM 1434 N N . ASN A 1 184 ? -4.760 -14.966 8.724 1.00 94.88 184 ASN A N 1
ATOM 1435 C CA . ASN A 1 184 ? -5.277 -15.678 7.560 1.00 94.88 184 ASN A CA 1
ATOM 1436 C C . ASN A 1 184 ? -5.136 -14.853 6.278 1.00 94.88 184 ASN A C 1
ATOM 1438 O O . ASN A 1 184 ? -4.687 -15.393 5.263 1.00 94.88 184 ASN A O 1
ATOM 1442 N N . VAL A 1 185 ? -5.445 -13.555 6.335 1.00 90.31 185 VAL A N 1
ATOM 1443 C CA . VAL A 1 185 ? -5.263 -12.612 5.221 1.00 90.31 185 VAL A CA 1
ATOM 1444 C C . VAL A 1 185 ? -3.811 -12.620 4.741 1.00 90.31 185 VAL A C 1
ATOM 1446 O O . VAL A 1 185 ? -3.544 -12.852 3.565 1.00 90.31 185 VAL A O 1
ATOM 1449 N N . VAL A 1 186 ? -2.845 -12.437 5.645 1.00 95.50 186 VAL A N 1
ATOM 1450 C CA . VAL A 1 186 ? -1.421 -12.390 5.276 1.00 95.50 186 VAL A CA 1
ATOM 1451 C C . VAL A 1 186 ? -0.929 -13.750 4.772 1.00 95.50 186 VAL A C 1
ATOM 1453 O O . VAL A 1 186 ? -0.221 -13.814 3.769 1.00 95.50 186 VAL A O 1
ATOM 1456 N N . LYS A 1 187 ? -1.320 -14.844 5.432 1.00 96.62 187 LYS A N 1
ATOM 1457 C CA . LYS A 1 187 ? -0.849 -16.202 5.121 1.00 96.62 187 LYS A CA 1
ATOM 1458 C C . LYS A 1 187 ? -1.395 -16.756 3.802 1.00 96.62 187 LYS A C 1
ATOM 1460 O O . LYS A 1 187 ? -0.738 -17.582 3.175 1.00 96.62 187 LYS A O 1
ATOM 1465 N N . SER A 1 188 ? -2.601 -16.356 3.405 1.00 94.31 188 SER A N 1
ATOM 1466 C CA . SER A 1 188 ? -3.282 -16.879 2.211 1.00 94.31 188 SER A CA 1
ATOM 1467 C C . SER A 1 188 ? -3.308 -15.900 1.034 1.00 94.31 188 SER A C 1
ATOM 1469 O O . SER A 1 188 ? -3.866 -16.209 -0.023 1.00 94.31 188 SER A O 1
ATOM 1471 N N . SER A 1 189 ? -2.696 -14.725 1.190 1.00 93.31 189 SER A N 1
ATOM 1472 C CA . SER A 1 189 ? -2.666 -13.703 0.151 1.00 93.31 189 SER A CA 1
ATOM 1473 C C . SER A 1 189 ? -1.808 -14.118 -1.042 1.00 93.31 189 SER A C 1
ATOM 1475 O O . SER A 1 189 ? -0.588 -14.256 -0.957 1.00 93.31 189 SER A O 1
ATOM 1477 N N . SER A 1 190 ? -2.460 -14.231 -2.196 1.00 93.50 190 SER A N 1
ATOM 1478 C CA . SER A 1 190 ? -1.824 -14.377 -3.510 1.00 93.50 190 SER A CA 1
ATOM 1479 C C . SER A 1 190 ? -1.503 -13.029 -4.174 1.00 93.50 190 SER A C 1
ATOM 1481 O O . SER A 1 190 ? -0.853 -12.990 -5.218 1.00 93.50 190 SER A O 1
ATOM 1483 N N . THR A 1 191 ? -1.933 -11.920 -3.566 1.00 91.88 191 THR A N 1
ATOM 1484 C CA . THR A 1 191 ? -1.764 -10.540 -4.058 1.00 91.88 191 THR A CA 1
ATOM 1485 C C . THR A 1 191 ? -0.636 -9.781 -3.359 1.00 91.88 191 THR A C 1
ATOM 1487 O O . THR A 1 191 ? -0.347 -8.644 -3.736 1.00 91.88 191 THR A O 1
ATOM 1490 N N . THR A 1 192 ? 0.023 -10.394 -2.367 1.00 96.50 192 THR A N 1
ATOM 1491 C CA . THR A 1 192 ? 1.237 -9.849 -1.743 1.00 96.50 192 THR A CA 1
ATOM 1492 C C . THR A 1 192 ? 2.251 -9.479 -2.820 1.00 96.50 192 THR A C 1
ATOM 1494 O O . THR A 1 192 ? 2.501 -10.247 -3.754 1.00 96.50 192 THR A O 1
ATOM 1497 N N . LYS A 1 193 ? 2.843 -8.292 -2.690 1.00 96.88 193 LYS A N 1
ATOM 1498 C CA . LYS A 1 193 ? 3.739 -7.734 -3.703 1.00 96.88 193 LYS A CA 1
ATOM 1499 C C . LYS A 1 193 ? 5.063 -7.338 -3.079 1.00 96.88 193 LYS A C 1
ATOM 1501 O O . LYS A 1 193 ? 5.107 -6.672 -2.051 1.00 96.88 193 LYS A O 1
ATOM 1506 N N . ALA A 1 194 ? 6.154 -7.713 -3.723 1.00 98.38 194 ALA A N 1
ATOM 1507 C CA . ALA A 1 194 ? 7.490 -7.296 -3.354 1.00 98.38 194 ALA A CA 1
ATOM 1508 C C . ALA A 1 194 ? 8.013 -6.242 -4.330 1.00 98.38 194 ALA A C 1
ATOM 1510 O O . ALA A 1 194 ? 7.760 -6.300 -5.534 1.00 98.38 194 ALA A O 1
ATOM 1511 N N . ARG A 1 195 ? 8.767 -5.283 -3.801 1.00 97.81 195 ARG A N 1
ATOM 1512 C CA . ARG A 1 195 ? 9.419 -4.211 -4.546 1.00 97.81 195 ARG A CA 1
ATOM 1513 C C . ARG A 1 195 ? 10.871 -4.115 -4.106 1.00 97.81 195 ARG A C 1
ATOM 1515 O O . ARG A 1 195 ? 11.171 -3.656 -3.003 1.00 97.81 195 ARG A O 1
ATOM 1522 N N . LEU A 1 196 ? 11.773 -4.546 -4.979 1.00 98.62 196 LEU A N 1
ATOM 1523 C CA . LEU A 1 196 ? 13.209 -4.353 -4.820 1.00 98.62 196 LEU A CA 1
ATOM 1524 C C . LEU A 1 196 ? 13.575 -2.988 -5.402 1.00 98.62 196 LEU A C 1
ATOM 1526 O O . LEU A 1 196 ? 13.361 -2.745 -6.588 1.00 98.62 196 LEU A O 1
ATOM 1530 N N . LEU A 1 197 ? 14.093 -2.089 -4.570 1.00 96.31 197 LEU A N 1
ATOM 1531 C CA . LEU A 1 197 ? 14.425 -0.720 -4.954 1.00 96.31 197 LEU A CA 1
ATOM 1532 C C . LEU A 1 197 ? 15.930 -0.544 -5.120 1.00 96.31 197 LEU A C 1
ATOM 1534 O O . LEU A 1 197 ? 16.706 -0.975 -4.263 1.00 96.31 197 LEU A O 1
ATOM 1538 N N . HIS A 1 198 ? 16.301 0.181 -6.172 1.00 96.06 198 HIS A N 1
ATOM 1539 C CA . HIS A 1 198 ? 17.647 0.679 -6.416 1.00 96.06 198 HIS A CA 1
ATOM 1540 C C . HIS A 1 198 ? 17.593 2.201 -6.567 1.00 96.06 198 HIS A C 1
ATOM 1542 O O . HIS A 1 198 ? 17.004 2.718 -7.516 1.00 96.06 198 HIS A O 1
ATOM 1548 N N . TYR A 1 199 ? 18.179 2.921 -5.616 1.00 93.69 199 TYR A N 1
ATOM 1549 C CA . TYR A 1 199 ? 18.407 4.357 -5.737 1.00 93.69 199 TYR A CA 1
ATOM 1550 C C . TYR A 1 199 ? 19.794 4.556 -6.338 1.00 93.69 199 TYR A C 1
ATOM 1552 O O . TYR A 1 199 ? 20.787 4.131 -5.738 1.00 93.69 199 TYR A O 1
ATOM 1560 N N . TYR A 1 200 ? 19.834 5.188 -7.506 1.00 92.88 200 TYR A N 1
ATOM 1561 C CA . TYR A 1 200 ? 21.051 5.396 -8.280 1.00 92.88 200 TYR A CA 1
ATOM 1562 C C . TYR A 1 200 ? 22.010 6.370 -7.579 1.00 92.88 200 TYR A C 1
ATOM 1564 O O . TYR A 1 200 ? 21.551 7.275 -6.871 1.00 92.88 200 TYR A O 1
ATOM 1572 N N . PRO A 1 201 ? 23.331 6.244 -7.811 1.00 92.31 201 PRO A N 1
ATOM 1573 C CA . PRO A 1 201 ? 24.284 7.284 -7.452 1.00 92.31 201 PRO A CA 1
ATOM 1574 C C . PRO A 1 201 ? 23.873 8.646 -8.016 1.00 92.31 201 PRO A C 1
ATOM 1576 O O . PRO A 1 201 ? 23.547 8.769 -9.198 1.00 92.31 201 PRO A O 1
ATOM 1579 N N . MET A 1 202 ? 23.922 9.682 -7.179 1.00 87.94 202 MET A N 1
ATOM 1580 C CA . MET A 1 202 ? 23.570 11.034 -7.612 1.00 87.94 202 MET A CA 1
ATOM 1581 C C . MET A 1 202 ? 24.611 11.569 -8.611 1.00 87.94 202 MET A C 1
ATOM 1583 O O . MET A 1 202 ? 25.810 11.511 -8.309 1.00 87.94 202 MET A O 1
ATOM 1587 N N . PRO A 1 203 ? 24.188 12.106 -9.773 1.00 85.25 203 PRO A N 1
ATOM 1588 C CA . PRO A 1 203 ? 25.106 12.716 -10.728 1.00 85.25 203 PRO A CA 1
ATOM 1589 C C . PRO A 1 203 ? 25.661 14.045 -10.194 1.00 85.25 203 PRO A C 1
ATOM 1591 O O . PRO A 1 203 ? 25.080 14.664 -9.296 1.00 85.25 203 PRO A O 1
ATOM 1594 N N . ASP A 1 204 ? 26.781 14.499 -10.760 1.00 84.06 204 ASP A N 1
ATOM 1595 C CA . ASP A 1 204 ? 27.473 15.716 -10.313 1.00 84.06 204 ASP A CA 1
ATOM 1596 C C . ASP A 1 204 ? 26.562 16.955 -10.408 1.00 84.06 204 ASP A C 1
ATOM 1598 O O . ASP A 1 204 ? 26.578 17.810 -9.521 1.00 84.06 204 ASP A O 1
ATOM 1602 N N . GLU A 1 205 ? 25.700 17.020 -11.427 1.00 80.88 205 GLU A N 1
ATOM 1603 C CA . GLU A 1 205 ? 24.733 18.103 -11.618 1.00 80.88 205 GLU A CA 1
ATOM 1604 C C . GLU A 1 205 ? 23.643 18.108 -10.545 1.00 80.88 205 GLU A C 1
ATOM 1606 O O . GLU A 1 205 ? 23.211 19.181 -10.122 1.00 80.88 205 GLU A O 1
ATOM 1611 N N . ALA A 1 206 ? 23.189 16.928 -10.103 1.00 77.75 206 ALA A N 1
ATOM 1612 C CA . ALA A 1 206 ? 22.239 16.830 -9.003 1.00 77.75 206 ALA A CA 1
ATOM 1613 C C . ALA A 1 206 ? 22.917 17.300 -7.720 1.00 77.75 206 ALA A C 1
ATOM 1615 O O . ALA A 1 206 ? 22.410 18.226 -7.102 1.00 77.75 206 ALA A O 1
ATOM 1616 N N . LEU A 1 207 ? 24.104 16.763 -7.400 1.00 79.06 207 LEU A N 1
ATOM 1617 C CA . LEU A 1 207 ? 24.888 17.125 -6.214 1.00 79.06 207 LEU A CA 1
ATOM 1618 C C . LEU A 1 207 ? 25.131 18.638 -6.104 1.00 79.06 207 LEU A C 1
ATOM 1620 O O . LEU A 1 207 ? 24.974 19.200 -5.015 1.00 79.06 207 LEU A O 1
ATOM 1624 N N . ALA A 1 208 ? 25.435 19.296 -7.227 1.00 76.62 208 ALA A N 1
ATOM 1625 C CA . ALA A 1 208 ? 25.681 20.735 -7.311 1.00 76.62 208 ALA A CA 1
ATOM 1626 C C . ALA A 1 208 ? 24.457 21.610 -6.982 1.00 76.62 208 ALA A C 1
ATOM 1628 O O . ALA A 1 208 ? 24.637 22.742 -6.532 1.00 76.62 208 ALA A O 1
ATOM 1629 N N . LYS A 1 209 ? 23.226 21.105 -7.159 1.00 68.00 209 LYS A N 1
ATOM 1630 C CA . LYS A 1 209 ? 21.989 21.823 -6.792 1.00 68.00 209 LYS A CA 1
ATOM 1631 C C . LYS A 1 209 ? 21.723 21.843 -5.281 1.00 68.00 209 LYS A C 1
ATOM 1633 O O . LYS A 1 209 ? 20.879 22.603 -4.824 1.00 68.00 209 LYS A O 1
ATOM 1638 N N . GLY A 1 210 ? 22.472 21.062 -4.501 1.00 63.38 210 GLY A N 1
ATOM 1639 C CA . GLY A 1 210 ? 22.269 20.919 -3.059 1.00 63.38 210 GLY A CA 1
ATOM 1640 C C . GLY A 1 210 ? 21.068 20.035 -2.696 1.00 63.38 210 GLY A C 1
ATOM 1641 O O . GLY A 1 210 ? 20.250 19.665 -3.534 1.00 63.38 210 GLY A O 1
ATOM 1642 N N . ALA A 1 211 ? 20.983 19.651 -1.419 1.00 59.62 211 ALA A N 1
ATOM 1643 C CA . ALA A 1 211 ? 19.937 18.766 -0.905 1.00 59.62 211 ALA A CA 1
ATOM 1644 C C . ALA A 1 211 ? 18.574 19.485 -0.782 1.00 59.62 211 ALA A C 1
ATOM 1646 O O . ALA A 1 211 ? 18.086 19.697 0.326 1.00 59.62 211 ALA A O 1
ATOM 1647 N N . GLU A 1 212 ? 17.964 19.885 -1.899 1.00 54.34 212 GLU A N 1
ATOM 1648 C CA . GLU A 1 212 ? 16.578 20.371 -1.916 1.00 54.34 212 GLU A CA 1
ATOM 1649 C C . GLU A 1 212 ? 15.573 19.224 -1.654 1.00 54.34 212 GLU A C 1
ATOM 1651 O O . GLU A 1 212 ? 15.886 18.036 -1.800 1.00 54.34 212 GLU A O 1
ATOM 1656 N N . GLU A 1 213 ? 14.344 19.570 -1.246 1.00 50.72 213 GLU A N 1
ATOM 1657 C CA . GLU A 1 213 ? 13.249 18.638 -0.899 1.00 50.72 213 GLU A CA 1
ATOM 1658 C C . GLU A 1 213 ? 12.759 17.731 -2.051 1.00 50.72 213 GLU A C 1
ATOM 1660 O O . GLU A 1 213 ? 11.889 16.880 -1.840 1.00 50.72 213 GLU A O 1
ATOM 1665 N N . ASP A 1 214 ? 13.323 17.869 -3.248 1.00 49.62 214 ASP A N 1
ATOM 1666 C CA . ASP A 1 214 ? 12.911 17.160 -4.462 1.00 49.62 214 ASP A CA 1
ATOM 1667 C C . ASP A 1 214 ? 13.469 15.725 -4.576 1.00 49.62 214 ASP A C 1
ATOM 1669 O O . ASP A 1 214 ? 12.971 14.945 -5.381 1.00 49.62 214 ASP A O 1
ATOM 1673 N N . ASN A 1 215 ? 14.437 15.327 -3.735 1.00 52.75 215 ASN A N 1
ATOM 1674 C CA . ASN A 1 215 ? 15.056 13.980 -3.744 1.00 52.75 215 ASN A CA 1
ATOM 1675 C C . ASN A 1 215 ? 14.356 12.944 -2.843 1.00 52.75 215 ASN A C 1
ATOM 1677 O O . ASN A 1 215 ? 14.935 11.920 -2.458 1.00 52.75 215 ASN A O 1
ATOM 1681 N N . TRP A 1 216 ? 13.126 13.237 -2.439 1.00 58.41 216 TRP A N 1
ATOM 1682 C CA . TRP A 1 216 ? 12.331 12.388 -1.564 1.00 58.41 216 TRP A CA 1
ATOM 1683 C C . TRP A 1 216 ? 11.353 11.572 -2.401 1.00 58.41 216 TRP A C 1
ATOM 1685 O O . TRP A 1 216 ? 10.681 12.113 -3.280 1.00 58.41 216 TRP A O 1
ATOM 1695 N N . CYS A 1 217 ? 11.176 10.289 -2.072 1.00 58.66 217 CYS A N 1
ATOM 1696 C CA . CYS A 1 217 ? 9.895 9.663 -2.398 1.00 58.66 217 CYS A CA 1
ATOM 1697 C C . CYS A 1 217 ? 8.794 10.485 -1.714 1.00 58.66 217 CYS A C 1
ATOM 1699 O O . CYS A 1 217 ? 8.954 10.862 -0.548 1.00 58.66 217 CYS A O 1
ATOM 1701 N N . ALA A 1 218 ? 7.714 10.792 -2.439 1.00 61.12 218 ALA A N 1
ATOM 1702 C CA . ALA A 1 218 ? 6.610 11.581 -1.903 1.00 61.12 218 ALA A CA 1
ATOM 1703 C C . ALA A 1 218 ? 6.119 10.990 -0.571 1.00 61.12 218 ALA A C 1
ATOM 1705 O O . ALA A 1 218 ? 6.139 9.772 -0.378 1.00 61.12 218 ALA A O 1
ATOM 1706 N N . VAL A 1 219 ? 5.708 11.859 0.355 1.00 74.06 219 VAL A N 1
ATOM 1707 C CA . VAL A 1 219 ? 5.110 11.420 1.620 1.00 74.06 219 VAL A CA 1
ATOM 1708 C C . VAL A 1 219 ? 3.840 10.642 1.291 1.00 74.06 219 VAL A C 1
ATOM 1710 O O . VAL A 1 219 ? 2.968 11.168 0.603 1.00 74.06 219 VAL A O 1
ATOM 1713 N N . HIS A 1 220 ? 3.760 9.396 1.747 1.00 76.06 220 HIS A N 1
ATOM 1714 C CA . HIS A 1 220 ? 2.630 8.510 1.478 1.00 76.06 220 HIS A CA 1
ATOM 1715 C C . HIS A 1 220 ? 2.386 7.551 2.644 1.00 76.06 220 HIS A C 1
ATOM 1717 O O . HIS A 1 220 ? 3.195 7.447 3.572 1.00 76.06 220 HIS A O 1
ATOM 1723 N N . LYS A 1 221 ? 1.254 6.853 2.580 1.00 82.38 221 LYS A N 1
ATOM 1724 C CA . LYS A 1 221 ? 0.943 5.683 3.399 1.00 82.38 221 LYS A CA 1
ATOM 1725 C C . LYS A 1 221 ? 0.987 4.446 2.512 1.00 82.38 221 LYS A C 1
ATOM 1727 O O . LYS A 1 221 ? 0.642 4.526 1.334 1.00 82.38 221 LYS A O 1
ATOM 1732 N N . ASP A 1 222 ? 1.379 3.319 3.088 1.00 80.62 222 ASP A N 1
ATOM 1733 C CA . ASP A 1 222 ? 1.216 2.036 2.414 1.00 80.62 222 ASP A CA 1
ATOM 1734 C C . ASP A 1 222 ? -0.251 1.609 2.467 1.00 80.62 222 ASP A C 1
ATOM 1736 O O . ASP A 1 222 ? -0.914 1.786 3.486 1.00 80.62 222 ASP A O 1
ATOM 1740 N N . HIS A 1 223 ? -0.757 1.011 1.391 1.00 76.31 223 HIS A N 1
ATOM 1741 C CA . HIS A 1 223 ? -2.165 0.611 1.312 1.00 76.31 223 HIS A CA 1
ATOM 1742 C C . HIS A 1 223 ? -2.459 -0.742 1.982 1.00 76.31 223 HIS A C 1
ATOM 1744 O O . HIS A 1 223 ? -3.589 -0.987 2.392 1.00 76.31 223 HIS A O 1
ATOM 1750 N N . GLY A 1 224 ? -1.458 -1.626 2.079 1.00 84.50 224 GLY A N 1
ATOM 1751 C CA . GLY A 1 224 ? -1.608 -3.000 2.570 1.00 84.50 224 GLY A CA 1
ATOM 1752 C C . GLY A 1 224 ? -1.802 -3.125 4.085 1.00 84.50 224 GLY A C 1
ATOM 1753 O O . GLY A 1 224 ? -2.116 -2.167 4.786 1.00 84.50 224 GLY A O 1
ATOM 1754 N N . CYS A 1 225 ? -1.622 -4.338 4.600 1.00 91.88 225 CYS A N 1
ATOM 1755 C CA . CYS A 1 225 ? -1.705 -4.640 6.026 1.00 91.88 225 CYS A CA 1
ATOM 1756 C C . CYS A 1 225 ? -0.403 -4.255 6.739 1.00 91.88 225 CYS A C 1
ATOM 1758 O O . CYS A 1 225 ? -0.350 -3.310 7.527 1.00 91.88 225 CYS A O 1
ATOM 1760 N N . LEU A 1 226 ? 0.661 -4.999 6.432 1.00 97.50 226 LEU A N 1
ATOM 1761 C CA . LEU A 1 226 ? 2.001 -4.815 6.977 1.00 97.50 226 LEU A CA 1
ATOM 1762 C C . LEU A 1 226 ? 3.008 -4.769 5.827 1.00 97.50 226 LEU A C 1
ATOM 1764 O O . LEU A 1 226 ? 3.015 -5.649 4.961 1.00 97.50 226 LEU A O 1
ATOM 1768 N N . THR A 1 227 ? 3.906 -3.792 5.851 1.00 98.25 227 THR A N 1
ATOM 1769 C CA . THR A 1 227 ? 5.029 -3.718 4.914 1.00 98.25 227 THR A CA 1
ATOM 1770 C C . THR A 1 227 ? 6.290 -4.217 5.596 1.00 98.25 227 THR A C 1
ATOM 1772 O O . THR A 1 227 ? 6.819 -3.564 6.496 1.00 98.25 227 THR A O 1
ATOM 1775 N N . GLY A 1 228 ? 6.772 -5.381 5.167 1.00 98.44 228 GLY A N 1
ATOM 1776 C CA . GLY A 1 228 ? 8.048 -5.936 5.599 1.00 98.44 228 GLY A CA 1
ATOM 1777 C C . GLY A 1 228 ? 9.212 -5.232 4.904 1.00 98.44 228 GLY A C 1
ATOM 1778 O O . GLY A 1 228 ? 9.289 -5.211 3.677 1.00 98.44 228 GLY A O 1
ATOM 1779 N N . LEU A 1 229 ? 10.128 -4.661 5.679 1.00 98.31 229 LEU A N 1
ATOM 1780 C CA . LEU A 1 229 ? 11.245 -3.855 5.200 1.00 98.31 229 LEU A CA 1
ATOM 1781 C C . LEU A 1 229 ? 12.572 -4.473 5.630 1.00 98.31 229 LEU A C 1
ATOM 1783 O O . LEU A 1 229 ? 12.803 -4.756 6.811 1.00 98.31 229 LEU A O 1
ATOM 1787 N N . THR A 1 230 ? 13.490 -4.604 4.677 1.00 98.38 230 THR A N 1
ATOM 1788 C CA . THR A 1 230 ? 14.898 -4.836 4.999 1.00 98.38 230 THR A CA 1
ATOM 1789 C C . THR A 1 230 ? 15.542 -3.536 5.451 1.00 98.38 230 THR A C 1
ATOM 1791 O O . THR A 1 230 ? 15.177 -2.452 4.995 1.00 98.38 230 THR A O 1
ATOM 1794 N N . SER A 1 231 ? 16.596 -3.624 6.258 1.00 97.25 231 SER A N 1
ATOM 1795 C CA . SER A 1 231 ? 17.530 -2.499 6.310 1.00 97.25 231 SER A CA 1
ATOM 1796 C C . SER A 1 231 ? 18.160 -2.273 4.922 1.00 97.25 231 SER A C 1
ATOM 1798 O O . SER A 1 231 ? 18.234 -3.188 4.097 1.00 97.25 231 SER A O 1
ATOM 1800 N N . ALA A 1 232 ? 18.574 -1.041 4.639 1.00 97.00 232 ALA A N 1
ATOM 1801 C CA . ALA A 1 232 ? 19.144 -0.696 3.343 1.00 97.00 232 ALA A CA 1
ATOM 1802 C C . ALA A 1 232 ? 20.608 -1.153 3.240 1.00 97.00 232 ALA A C 1
ATOM 1804 O O . ALA A 1 232 ? 21.335 -1.142 4.234 1.00 97.00 232 ALA A O 1
ATOM 1805 N N . MET A 1 233 ? 21.033 -1.516 2.033 1.00 97.62 233 MET A N 1
ATOM 1806 C CA . MET A 1 233 ? 22.431 -1.746 1.660 1.00 97.62 233 MET A CA 1
ATOM 1807 C C . MET A 1 233 ? 22.944 -0.519 0.907 1.00 97.62 233 MET A C 1
ATOM 1809 O O . MET A 1 233 ? 22.237 0.018 0.054 1.00 97.62 233 MET A O 1
ATOM 1813 N N . PHE A 1 234 ? 24.162 -0.081 1.219 1.00 97.69 234 PHE A N 1
ATOM 1814 C CA . PHE A 1 234 ? 24.827 1.024 0.528 1.00 97.69 234 PHE A CA 1
ATOM 1815 C C . PHE A 1 234 ? 26.077 0.506 -0.173 1.00 97.69 234 PHE A C 1
ATOM 1817 O O . PHE A 1 234 ? 26.848 -0.240 0.433 1.00 97.69 234 PHE A O 1
ATOM 1824 N N . ILE A 1 235 ? 26.266 0.899 -1.429 1.00 96.56 235 ILE A N 1
ATOM 1825 C CA . ILE A 1 235 ? 27.361 0.423 -2.284 1.00 96.56 235 ILE A CA 1
ATOM 1826 C C . ILE A 1 235 ? 28.048 1.631 -2.905 1.00 96.56 235 ILE A C 1
ATOM 1828 O O . ILE A 1 235 ? 27.376 2.545 -3.376 1.00 96.56 235 ILE A O 1
ATOM 1832 N N . ASP A 1 236 ? 29.378 1.624 -2.909 1.00 96.19 236 ASP A N 1
ATOM 1833 C CA . ASP A 1 236 ? 30.180 2.558 -3.699 1.00 96.19 236 ASP A CA 1
ATOM 1834 C C . ASP A 1 236 ? 30.404 1.956 -5.094 1.00 96.19 236 ASP A C 1
ATOM 1836 O O . ASP A 1 236 ? 31.293 1.123 -5.292 1.00 96.19 236 ASP A O 1
ATOM 1840 N N . GLU A 1 237 ? 29.569 2.347 -6.056 1.00 94.00 237 GLU A N 1
ATOM 1841 C CA . GLU A 1 237 ? 29.595 1.856 -7.442 1.00 94.00 237 GLU A CA 1
ATOM 1842 C C . GLU A 1 237 ? 30.753 2.444 -8.267 1.00 94.00 237 GLU A C 1
ATOM 1844 O O . GLU A 1 237 ? 30.990 2.013 -9.393 1.00 94.00 237 GLU A O 1
ATOM 1849 N N . LEU A 1 238 ? 31.520 3.394 -7.714 1.00 92.69 238 LEU A N 1
ATOM 1850 C CA . LEU A 1 238 ? 32.781 3.840 -8.321 1.00 92.69 238 LEU A CA 1
ATOM 1851 C C . LEU A 1 238 ? 33.947 2.920 -7.953 1.00 92.69 238 LEU A C 1
ATOM 1853 O O . LEU A 1 238 ? 34.901 2.803 -8.723 1.00 92.69 238 LEU A O 1
ATOM 1857 N N . LYS A 1 239 ? 33.888 2.280 -6.779 1.00 92.38 239 LYS A N 1
ATOM 1858 C CA . LYS A 1 239 ? 34.893 1.303 -6.327 1.00 92.38 239 LYS A CA 1
ATOM 1859 C C . LYS A 1 239 ? 34.516 -0.135 -6.659 1.00 92.38 239 LYS A C 1
ATOM 1861 O O . LYS A 1 239 ? 35.395 -0.971 -6.859 1.00 92.38 239 LYS A O 1
ATOM 1866 N N . THR A 1 240 ? 33.222 -0.415 -6.723 1.00 91.31 240 THR A N 1
ATOM 1867 C CA . THR A 1 240 ? 32.678 -1.750 -6.960 1.00 91.31 240 THR A CA 1
ATOM 1868 C C . THR A 1 240 ? 32.323 -1.908 -8.431 1.00 91.31 240 THR A C 1
ATOM 1870 O O . THR A 1 240 ? 31.545 -1.125 -8.967 1.00 91.31 240 THR A O 1
ATOM 1873 N N . ASN A 1 241 ? 32.845 -2.941 -9.100 1.00 88.62 241 ASN A N 1
ATOM 1874 C CA . ASN A 1 241 ? 32.421 -3.239 -10.466 1.00 88.62 241 ASN A CA 1
ATOM 1875 C C . ASN A 1 241 ? 31.000 -3.822 -10.465 1.00 88.62 241 ASN A C 1
ATOM 1877 O O . ASN A 1 241 ? 30.812 -4.994 -10.152 1.00 88.62 241 ASN A O 1
ATOM 1881 N N . VAL A 1 242 ? 30.028 -2.994 -10.843 1.00 89.75 242 VAL A N 1
ATOM 1882 C CA . VAL A 1 242 ? 28.600 -3.338 -10.945 1.00 89.75 242 VAL A CA 1
ATOM 1883 C C . VAL A 1 242 ? 28.159 -3.694 -12.370 1.00 89.75 242 VAL A C 1
ATOM 1885 O O . VAL A 1 242 ? 26.971 -3.871 -12.627 1.00 89.75 242 VAL A O 1
ATOM 1888 N N . LYS A 1 243 ? 29.100 -3.835 -13.316 1.00 88.00 243 LYS A N 1
ATOM 1889 C CA . LYS A 1 243 ? 28.800 -4.324 -14.670 1.00 88.00 243 LYS A CA 1
ATOM 1890 C C . LYS A 1 243 ? 28.699 -5.839 -14.687 1.00 88.00 243 LYS A C 1
ATOM 1892 O O . LYS A 1 243 ? 29.634 -6.512 -14.251 1.00 88.00 243 LYS A O 1
ATOM 1897 N N . LEU A 1 244 ? 27.610 -6.362 -15.251 1.00 84.25 244 LEU A N 1
ATOM 1898 C CA . LEU A 1 244 ? 27.416 -7.804 -15.338 1.00 84.25 244 LEU A CA 1
ATOM 1899 C C . LEU A 1 244 ? 28.622 -8.505 -15.984 1.00 84.25 244 LEU A C 1
ATOM 1901 O O . LEU A 1 244 ? 29.125 -8.048 -17.017 1.00 84.25 244 LEU A O 1
ATOM 1905 N N . PRO A 1 245 ? 29.097 -9.612 -15.391 1.00 79.00 245 PRO A N 1
ATOM 1906 C CA . PRO A 1 245 ? 30.146 -10.414 -15.996 1.00 79.00 245 PRO A CA 1
ATOM 1907 C C . PRO A 1 245 ? 29.641 -11.053 -17.297 1.00 79.00 245 PRO A C 1
ATOM 1909 O O . PRO A 1 245 ? 28.521 -11.555 -17.354 1.00 79.00 245 PRO A O 1
ATOM 1912 N N . SER A 1 246 ? 30.480 -11.064 -18.338 1.00 78.00 246 SER A N 1
ATOM 1913 C CA . SER A 1 246 ? 30.187 -11.838 -19.548 1.00 78.00 246 SER A CA 1
ATOM 1914 C C . SER A 1 246 ? 30.418 -13.328 -19.293 1.00 78.00 246 SER A C 1
ATOM 1916 O O . SER A 1 246 ? 31.460 -13.719 -18.756 1.00 78.00 246 SER A O 1
ATOM 1918 N N . PHE A 1 247 ? 29.461 -14.157 -19.709 1.00 78.81 247 PHE A N 1
ATOM 1919 C CA . PHE A 1 247 ? 29.509 -15.612 -19.567 1.00 78.81 247 PHE A CA 1
ATOM 1920 C C . PHE A 1 247 ? 29.807 -16.346 -20.887 1.00 78.81 247 PHE A C 1
ATOM 1922 O O . PHE A 1 247 ? 29.618 -17.553 -20.929 1.00 78.81 247 PHE A O 1
ATOM 1929 N N . ASP A 1 248 ? 30.282 -15.660 -21.940 1.00 72.25 248 ASP A N 1
ATOM 1930 C CA . ASP A 1 248 ? 30.560 -16.172 -23.304 1.00 72.25 248 ASP A CA 1
ATOM 1931 C C . ASP A 1 248 ? 31.006 -17.655 -23.378 1.00 72.25 248 ASP A C 1
ATOM 1933 O O . ASP A 1 248 ? 32.195 -17.978 -23.319 1.00 72.25 248 ASP A O 1
ATOM 1937 N N . GLY A 1 249 ? 30.044 -18.579 -23.509 1.00 65.31 249 GLY A N 1
ATOM 1938 C CA . GLY A 1 249 ? 30.284 -20.025 -23.627 1.00 65.31 249 GLY A CA 1
ATOM 1939 C C . GLY A 1 249 ? 30.775 -20.746 -22.359 1.00 65.31 249 GLY A C 1
ATOM 1940 O O . GLY A 1 249 ? 31.138 -21.920 -22.440 1.00 65.31 249 GLY A O 1
ATOM 1941 N N . ARG A 1 250 ? 30.804 -20.079 -21.199 1.00 75.75 250 ARG A N 1
ATOM 1942 C CA . ARG A 1 250 ? 31.123 -20.664 -19.885 1.00 75.75 250 ARG A CA 1
ATOM 1943 C C . ARG A 1 250 ? 29.854 -21.129 -19.172 1.00 75.75 250 ARG A C 1
ATOM 1945 O O . ARG A 1 250 ? 28.761 -20.637 -19.438 1.00 75.75 250 ARG A O 1
ATOM 1952 N N . GLU A 1 251 ? 30.009 -22.073 -18.248 1.00 85.31 251 GLU A N 1
ATOM 1953 C CA . GLU A 1 251 ? 28.908 -22.528 -17.398 1.00 85.31 251 GLU A CA 1
ATOM 1954 C C . GLU A 1 251 ? 28.372 -21.361 -16.553 1.00 85.31 251 GLU A C 1
ATOM 1956 O O . GLU A 1 251 ? 29.143 -20.634 -15.919 1.00 85.31 251 GLU A O 1
ATOM 1961 N N . LEU A 1 252 ? 27.052 -21.159 -16.581 1.00 88.38 252 LEU A N 1
ATOM 1962 C CA . LEU A 1 252 ? 26.399 -20.118 -15.791 1.00 88.38 252 LEU A CA 1
ATOM 1963 C C . LEU A 1 252 ? 26.559 -20.439 -14.300 1.00 88.38 252 LEU A C 1
ATOM 1965 O O . LEU A 1 252 ? 26.234 -21.558 -13.892 1.00 88.38 252 LEU A O 1
ATOM 1969 N N . PRO A 1 253 ? 27.009 -19.482 -13.469 1.00 91.69 253 PRO A N 1
ATOM 1970 C CA . PRO A 1 253 ? 27.075 -19.703 -12.035 1.00 91.69 253 PRO A CA 1
ATOM 1971 C C . PRO A 1 253 ? 25.666 -19.900 -11.468 1.00 91.69 253 PRO A C 1
ATOM 1973 O O . PRO A 1 253 ? 24.678 -19.423 -12.025 1.00 91.69 253 PRO A O 1
ATOM 1976 N N . GLU A 1 254 ? 25.567 -20.559 -10.317 1.00 92.12 254 GLU A N 1
ATOM 1977 C CA . GLU A 1 254 ? 24.286 -20.723 -9.620 1.00 92.12 254 GLU A CA 1
ATOM 1978 C C . GLU A 1 254 ? 23.693 -19.370 -9.185 1.00 92.12 254 GLU A C 1
ATOM 1980 O O . GLU A 1 254 ? 22.482 -19.163 -9.258 1.00 92.12 254 GLU A O 1
ATOM 1985 N N . ALA A 1 255 ? 24.553 -18.433 -8.772 1.00 93.81 255 ALA A N 1
ATOM 1986 C CA . ALA A 1 255 ? 24.195 -17.074 -8.388 1.00 93.81 255 ALA A CA 1
ATOM 1987 C C . ALA A 1 255 ? 25.354 -16.096 -8.643 1.00 93.81 255 ALA A C 1
ATOM 1989 O O . ALA A 1 255 ? 26.524 -16.488 -8.653 1.00 93.81 255 ALA A O 1
ATOM 1990 N N . LEU A 1 256 ? 25.032 -14.810 -8.797 1.00 94.12 256 LEU A N 1
ATOM 1991 C CA . LEU A 1 256 ? 26.029 -13.740 -8.828 1.00 94.12 256 LEU A CA 1
ATOM 1992 C C . LEU A 1 256 ? 26.636 -13.524 -7.429 1.00 94.12 256 LEU A C 1
ATOM 1994 O O . LEU A 1 256 ? 25.948 -13.714 -6.417 1.00 94.12 256 LEU A O 1
ATOM 1998 N N . PRO A 1 257 ? 27.915 -13.111 -7.342 1.00 92.88 257 PRO A N 1
ATOM 1999 C CA . PRO A 1 257 ? 28.530 -12.787 -6.064 1.00 92.88 257 PRO A CA 1
ATOM 2000 C C . PRO A 1 257 ? 27.848 -11.572 -5.421 1.00 92.88 257 PRO A C 1
ATOM 2002 O O . PRO A 1 257 ? 27.392 -10.651 -6.106 1.00 92.88 257 PRO A O 1
ATOM 2005 N N . ALA A 1 258 ? 27.802 -11.570 -4.087 1.00 95.88 258 ALA A N 1
ATOM 2006 C CA . ALA A 1 258 ? 27.385 -10.393 -3.335 1.00 95.88 258 ALA A CA 1
ATOM 2007 C C . ALA A 1 258 ? 28.431 -9.278 -3.495 1.00 95.88 258 ALA A C 1
ATOM 2009 O O . ALA A 1 258 ? 29.635 -9.538 -3.497 1.00 95.88 258 ALA A O 1
ATOM 2010 N N . LEU A 1 259 ? 27.952 -8.047 -3.637 1.00 96.50 259 LEU A N 1
ATOM 2011 C CA . LEU A 1 259 ? 28.768 -6.847 -3.783 1.00 96.50 259 LEU A CA 1
ATOM 2012 C C . LEU A 1 259 ? 29.247 -6.342 -2.418 1.00 96.50 259 LEU A C 1
ATOM 2014 O O . LEU A 1 259 ? 28.660 -6.660 -1.382 1.00 96.50 259 LEU A O 1
ATOM 2018 N N . GLU A 1 260 ? 30.304 -5.535 -2.404 1.00 96.44 260 GLU A N 1
ATOM 2019 C CA . GLU A 1 260 ? 30.821 -4.942 -1.169 1.00 96.44 260 GLU A CA 1
ATOM 2020 C C . GLU A 1 260 ? 29.801 -3.954 -0.567 1.00 96.44 260 GLU A C 1
ATOM 2022 O O . GLU A 1 260 ? 29.385 -2.992 -1.212 1.00 96.44 260 GLU A O 1
ATOM 2027 N N . GLU A 1 261 ? 29.375 -4.207 0.676 1.00 97.00 261 GLU A N 1
ATOM 2028 C CA . GLU A 1 261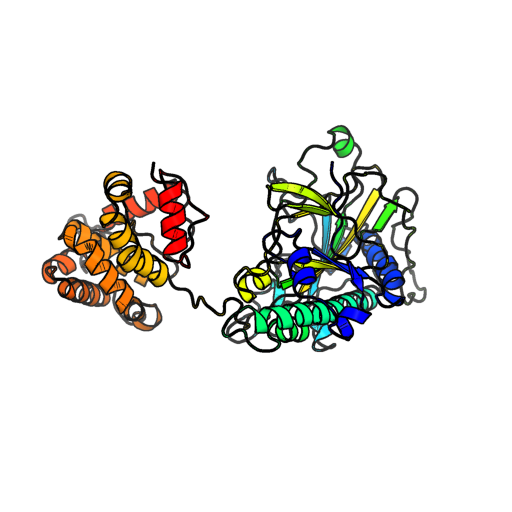 ? 28.472 -3.328 1.432 1.00 97.00 261 GLU A CA 1
ATOM 2029 C C . GLU A 1 261 ? 29.279 -2.344 2.291 1.00 97.00 261 GLU A C 1
ATOM 2031 O O . GLU A 1 261 ? 30.114 -2.754 3.100 1.00 97.00 261 GLU A O 1
ATOM 2036 N N . LEU A 1 262 ? 28.966 -1.049 2.209 1.00 96.88 262 LEU A N 1
ATOM 2037 C CA . LEU A 1 262 ? 29.525 -0.035 3.107 1.00 96.88 262 LEU A CA 1
ATOM 2038 C C . LEU A 1 262 ? 29.054 -0.243 4.552 1.00 96.88 262 LEU A C 1
ATOM 2040 O O . LEU A 1 262 ? 27.917 -0.637 4.801 1.00 96.88 262 LEU A O 1
ATOM 2044 N N . SER A 1 263 ? 29.890 0.084 5.541 1.00 94.44 263 SER A N 1
ATOM 2045 C CA . SER A 1 263 ? 29.543 -0.048 6.969 1.00 94.44 263 SER A CA 1
ATOM 2046 C C . SER A 1 263 ? 28.356 0.836 7.391 1.00 94.44 263 SER A C 1
ATOM 2048 O O . SER A 1 263 ? 27.538 0.431 8.220 1.00 94.44 263 SER A O 1
ATOM 2050 N N . ALA A 1 264 ? 28.217 2.013 6.782 1.00 93.50 264 ALA A N 1
ATOM 2051 C CA . ALA A 1 264 ? 27.099 2.930 6.959 1.00 93.50 264 ALA A CA 1
ATOM 2052 C C . ALA A 1 264 ? 26.939 3.823 5.721 1.00 93.50 264 ALA A C 1
ATOM 2054 O O . ALA A 1 264 ? 27.839 3.912 4.885 1.00 93.50 264 ALA A O 1
ATOM 2055 N N . SER A 1 265 ? 25.801 4.515 5.624 1.00 93.25 265 SER A N 1
ATOM 2056 C CA . SER A 1 265 ? 25.637 5.548 4.602 1.00 93.25 265 SER A CA 1
ATOM 2057 C C . SER A 1 265 ? 26.561 6.738 4.877 1.00 93.25 265 SER A C 1
ATOM 2059 O O . SER A 1 265 ? 26.577 7.223 6.012 1.00 93.25 265 SER A O 1
ATOM 2061 N N . PRO A 1 266 ? 27.269 7.261 3.862 1.00 92.00 266 PRO A N 1
ATOM 2062 C CA . PRO A 1 266 ? 28.000 8.518 3.984 1.00 92.00 266 PRO A CA 1
ATOM 2063 C C . PRO A 1 266 ? 27.072 9.745 4.032 1.00 92.00 266 PRO A C 1
ATOM 2065 O O . PRO A 1 266 ? 27.516 10.811 4.449 1.00 92.00 266 PRO A O 1
ATOM 2068 N N . ASP A 1 267 ? 25.793 9.609 3.651 1.00 90.19 267 ASP A N 1
ATOM 2069 C CA . ASP A 1 267 ? 24.766 10.640 3.850 1.00 90.19 267 ASP A CA 1
ATOM 2070 C C . ASP A 1 267 ? 23.913 10.302 5.094 1.00 90.19 267 ASP A C 1
ATOM 2072 O O . ASP A 1 267 ? 23.071 9.390 5.036 1.00 90.19 267 ASP A O 1
ATOM 2076 N N . PRO A 1 268 ? 24.056 11.037 6.216 1.00 88.31 268 PRO A N 1
ATOM 2077 C CA . PRO A 1 268 ? 23.294 10.769 7.435 1.00 88.31 268 PRO A CA 1
ATOM 2078 C C . PRO A 1 268 ? 21.780 10.971 7.257 1.00 88.31 268 PRO A C 1
ATOM 2080 O O . PRO A 1 268 ? 20.995 10.365 7.991 1.00 88.31 268 PRO A O 1
ATOM 2083 N N . GLN A 1 269 ? 21.348 11.772 6.276 1.00 87.88 269 GLN A N 1
ATOM 2084 C CA . GLN A 1 269 ? 19.933 12.030 5.995 1.00 87.88 269 GLN A CA 1
ATOM 2085 C C . GLN A 1 269 ? 19.286 10.951 5.114 1.00 87.88 269 GLN A C 1
ATOM 2087 O O . GLN A 1 269 ? 18.060 10.909 4.997 1.00 87.88 269 GLN A O 1
ATOM 2092 N N . SER A 1 270 ? 20.071 10.044 4.534 1.00 89.38 270 SER A N 1
ATOM 2093 C CA . SER A 1 270 ? 19.537 8.933 3.744 1.00 89.38 270 SER A CA 1
ATOM 2094 C C . SER A 1 270 ? 18.819 7.890 4.611 1.00 89.38 270 SER A C 1
ATOM 2096 O O . SER A 1 270 ? 19.218 7.593 5.746 1.00 89.38 270 SER A O 1
ATOM 2098 N N . GLY A 1 271 ? 17.759 7.295 4.064 1.00 90.31 271 GLY A N 1
ATOM 2099 C CA . GLY A 1 271 ? 16.993 6.238 4.725 1.00 90.31 271 GLY A CA 1
ATOM 2100 C C . GLY A 1 271 ? 15.509 6.546 4.890 1.00 90.31 271 GLY A C 1
ATOM 2101 O O . GLY A 1 271 ? 14.949 7.361 4.160 1.00 90.31 271 GLY A O 1
ATOM 2102 N N . LEU A 1 272 ? 14.887 5.818 5.819 1.00 92.62 272 LEU A N 1
ATOM 2103 C CA . LEU A 1 272 ? 13.460 5.870 6.115 1.00 92.62 272 LEU A CA 1
ATOM 2104 C C . LEU A 1 272 ? 13.154 7.003 7.096 1.00 92.62 272 LEU A C 1
ATOM 2106 O O . LEU A 1 272 ? 13.769 7.094 8.163 1.00 92.62 272 LEU A O 1
ATOM 2110 N N . TRP A 1 273 ? 12.176 7.821 6.731 1.00 93.12 273 TRP A N 1
ATOM 2111 C CA . TRP A 1 273 ? 11.644 8.903 7.539 1.00 93.12 273 TRP A CA 1
ATOM 2112 C C . TRP A 1 273 ? 10.159 8.688 7.757 1.00 93.12 273 TRP A C 1
ATOM 2114 O O . TRP A 1 273 ? 9.398 8.581 6.798 1.00 93.12 273 TRP A O 1
ATOM 2124 N N . ILE A 1 274 ? 9.756 8.656 9.016 1.00 93.69 274 ILE A N 1
ATOM 2125 C CA . ILE A 1 274 ? 8.362 8.540 9.422 1.00 93.69 274 ILE A CA 1
ATOM 2126 C C . ILE A 1 274 ? 7.935 9.899 9.945 1.00 93.69 274 ILE A C 1
ATOM 2128 O O . ILE A 1 274 ? 8.670 10.545 10.691 1.00 93.69 274 ILE A O 1
ATOM 2132 N N . LYS A 1 275 ? 6.757 10.355 9.546 1.00 90.25 275 LYS A N 1
ATOM 2133 C CA . LYS A 1 275 ? 6.146 11.531 10.143 1.00 90.25 275 LYS A CA 1
ATOM 2134 C C . LYS A 1 275 ? 5.417 11.076 11.401 1.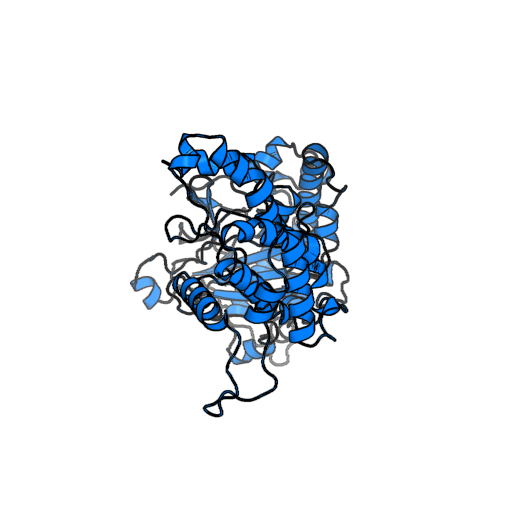00 90.25 275 LYS A C 1
ATOM 2136 O O . LYS A 1 275 ? 4.460 10.306 11.324 1.00 90.25 275 LYS A O 1
ATOM 2141 N N . ASP A 1 276 ? 5.909 11.508 12.555 1.00 88.94 276 ASP A N 1
ATOM 2142 C CA . ASP A 1 276 ? 5.282 11.183 13.829 1.00 88.94 276 ASP A CA 1
ATOM 2143 C C . ASP A 1 276 ? 3.861 11.768 13.918 1.00 88.94 276 ASP A C 1
ATOM 2145 O O . ASP A 1 276 ? 3.403 12.537 13.064 1.00 88.94 276 ASP A O 1
ATOM 2149 N N . ARG A 1 277 ? 3.140 11.424 14.984 1.00 87.94 277 ARG A N 1
ATOM 2150 C CA . ARG A 1 277 ? 1.741 11.836 15.163 1.00 87.94 277 ARG A CA 1
ATOM 2151 C C . ARG A 1 277 ? 1.559 13.342 15.383 1.00 87.94 277 ARG A C 1
ATOM 2153 O O . ARG A 1 277 ? 0.453 13.846 15.220 1.00 87.94 277 ARG A O 1
ATOM 2160 N N . LYS A 1 278 ? 2.638 14.075 15.675 1.00 86.81 278 LYS A N 1
ATOM 2161 C CA . LYS A 1 278 ? 2.663 15.545 15.763 1.00 86.81 278 LYS A CA 1
ATOM 2162 C C . LYS A 1 278 ? 3.022 16.203 14.429 1.00 86.81 278 LYS A C 1
ATOM 2164 O O . LYS A 1 278 ? 3.105 17.425 14.354 1.00 86.81 278 LYS A O 1
ATOM 2169 N N . GLY A 1 279 ? 3.235 15.412 13.379 1.00 84.19 279 GLY A N 1
ATOM 2170 C CA . GLY A 1 279 ? 3.628 15.892 12.063 1.00 84.19 279 GLY A CA 1
ATOM 2171 C C . GLY A 1 279 ? 5.137 16.085 11.890 1.00 84.19 279 GLY A C 1
ATOM 2172 O O . GLY A 1 279 ? 5.552 16.617 10.861 1.00 84.19 279 GLY A O 1
ATOM 2173 N N . THR A 1 280 ? 5.955 15.661 12.857 1.00 88.81 280 THR A N 1
ATOM 2174 C CA . THR A 1 280 ? 7.412 15.843 12.850 1.00 88.81 280 THR A CA 1
ATOM 2175 C C . THR A 1 280 ? 8.093 14.680 12.126 1.00 88.81 280 THR A C 1
ATOM 2177 O O . THR A 1 280 ? 7.920 13.528 12.525 1.00 88.81 280 THR A O 1
ATOM 2180 N N . PRO A 1 281 ? 8.915 14.934 11.095 1.00 90.12 281 PRO A N 1
ATOM 2181 C CA . PRO A 1 281 ? 9.714 13.886 10.470 1.00 90.12 281 PRO A CA 1
ATOM 2182 C C . PRO A 1 281 ? 10.807 13.370 11.418 1.00 90.12 281 PRO A C 1
ATOM 2184 O O . PRO A 1 281 ? 11.672 14.131 11.863 1.00 90.12 281 PRO A O 1
ATOM 2187 N N . VAL A 1 282 ? 10.809 12.064 11.677 1.00 93.50 282 VAL A N 1
ATOM 2188 C CA . VAL A 1 282 ? 11.836 11.350 12.444 1.00 93.50 282 VAL A CA 1
ATOM 2189 C C . VAL A 1 282 ? 12.461 10.250 11.600 1.00 93.50 282 VAL A C 1
ATOM 2191 O O . VAL A 1 282 ? 11.796 9.611 10.785 1.00 93.50 282 VAL A O 1
ATOM 2194 N N . GLN A 1 283 ? 13.757 10.019 11.783 1.00 93.88 283 GLN A N 1
ATOM 2195 C CA . GLN A 1 283 ? 14.462 8.976 11.045 1.00 93.88 283 GLN A CA 1
ATOM 2196 C C . GLN A 1 283 ? 14.433 7.662 11.827 1.00 93.88 283 GLN A C 1
ATOM 2198 O O . GLN A 1 283 ? 14.726 7.658 13.023 1.00 93.88 283 GLN A O 1
ATOM 2203 N N . VAL A 1 284 ? 14.158 6.548 11.145 1.00 94.56 284 VAL A N 1
ATOM 2204 C CA . VAL A 1 284 ? 14.219 5.203 11.735 1.00 94.56 284 VAL A CA 1
ATOM 2205 C C . VAL A 1 284 ? 15.334 4.397 11.078 1.00 94.56 284 VAL A C 1
ATOM 2207 O O . VAL A 1 284 ? 15.516 4.414 9.857 1.00 94.56 284 VAL A O 1
ATOM 2210 N N . LYS A 1 285 ? 16.117 3.696 11.902 1.00 94.19 285 LYS A N 1
ATOM 2211 C CA . LYS A 1 285 ? 17.187 2.800 11.453 1.00 94.19 285 LYS A CA 1
ATOM 2212 C C . LYS A 1 285 ? 16.789 1.360 11.749 1.00 94.19 285 LYS A C 1
ATOM 2214 O O . LYS A 1 285 ? 16.343 1.046 12.846 1.00 94.19 285 LYS A O 1
ATOM 2219 N N . ILE A 1 286 ? 16.987 0.494 10.764 1.00 96.69 286 ILE A N 1
ATOM 2220 C CA . ILE A 1 286 ? 16.728 -0.941 10.872 1.00 96.69 286 ILE A CA 1
ATOM 2221 C C . ILE A 1 286 ? 18.103 -1.637 10.945 1.00 96.69 286 ILE A C 1
ATOM 2223 O O . ILE A 1 286 ? 18.966 -1.337 10.107 1.00 96.69 286 ILE A O 1
ATOM 2227 N N . PRO A 1 287 ? 18.363 -2.520 11.924 1.00 97.06 287 PRO A N 1
ATOM 2228 C CA . PRO A 1 287 ? 19.582 -3.333 11.945 1.00 97.06 287 PRO A CA 1
ATOM 2229 C C . PRO A 1 287 ? 19.669 -4.303 10.752 1.00 97.06 287 PRO A C 1
ATOM 2231 O O . PRO A 1 287 ? 18.674 -4.597 10.087 1.00 97.06 287 PRO A O 1
ATOM 2234 N N . ARG A 1 288 ? 20.876 -4.778 10.414 1.00 97.12 288 ARG A N 1
ATOM 2235 C CA . ARG A 1 288 ? 21.091 -5.600 9.202 1.00 97.12 288 ARG A CA 1
ATOM 2236 C C . ARG A 1 288 ? 20.486 -6.999 9.299 1.00 97.12 288 ARG A C 1
ATOM 2238 O O . ARG A 1 288 ? 20.069 -7.554 8.287 1.00 97.12 288 ARG A O 1
ATOM 2245 N N . ASP A 1 289 ? 20.433 -7.506 10.516 1.00 97.62 289 ASP A N 1
ATOM 2246 C CA . ASP A 1 289 ? 19.940 -8.804 10.962 1.00 97.62 289 ASP A CA 1
ATOM 2247 C C . ASP A 1 289 ? 18.507 -8.723 11.515 1.00 97.62 289 ASP A C 1
ATOM 2249 O O . ASP A 1 289 ? 18.092 -9.572 12.295 1.00 97.62 289 ASP A O 1
ATOM 2253 N N . CYS A 1 290 ? 17.755 -7.688 11.140 1.00 98.56 290 CYS A N 1
ATOM 2254 C CA . CYS A 1 290 ? 16.377 -7.484 11.567 1.00 98.56 290 CYS A CA 1
ATOM 2255 C C . CYS A 1 290 ? 15.458 -7.214 10.370 1.00 98.56 290 CYS A C 1
ATOM 2257 O O . CYS A 1 290 ? 15.895 -6.733 9.318 1.00 98.56 290 CYS A O 1
ATOM 2259 N N . ILE A 1 291 ? 14.165 -7.463 10.574 1.00 98.69 291 ILE A N 1
ATOM 2260 C CA . ILE A 1 291 ? 13.085 -7.108 9.644 1.00 98.69 291 ILE A CA 1
ATOM 2261 C C . ILE A 1 291 ? 12.202 -6.083 10.341 1.00 98.69 291 ILE A C 1
ATOM 2263 O O . ILE A 1 291 ? 11.813 -6.299 11.486 1.00 98.69 291 ILE A O 1
ATOM 2267 N N . ALA A 1 292 ? 11.882 -4.976 9.677 1.00 98.62 292 ALA A N 1
ATOM 2268 C CA . ALA A 1 292 ? 10.888 -4.044 10.197 1.00 98.62 292 ALA A CA 1
ATOM 2269 C C . ALA A 1 292 ? 9.526 -4.281 9.544 1.00 98.62 292 ALA A C 1
ATOM 2271 O O . ALA A 1 292 ? 9.463 -4.634 8.372 1.00 98.62 292 ALA A O 1
ATOM 2272 N N . PHE A 1 293 ? 8.452 -4.052 10.289 1.00 98.56 293 PHE A N 1
ATOM 2273 C CA . PHE A 1 293 ? 7.080 -4.083 9.802 1.00 98.56 293 PHE A CA 1
ATOM 2274 C C . PHE A 1 293 ? 6.444 -2.732 10.038 1.00 98.56 293 PHE A C 1
ATOM 2276 O O . PHE A 1 293 ? 6.352 -2.290 11.182 1.00 98.56 293 PHE A O 1
ATOM 2283 N N . GLN A 1 294 ? 6.032 -2.083 8.957 1.00 97.31 294 GLN A N 1
ATOM 2284 C CA . GLN A 1 294 ? 5.314 -0.820 9.006 1.00 97.31 294 GLN A CA 1
ATOM 2285 C C . GLN A 1 294 ? 3.823 -1.045 8.742 1.00 97.31 294 GLN A C 1
ATOM 2287 O O . GLN A 1 294 ? 3.452 -1.911 7.952 1.00 97.31 294 GLN A O 1
ATOM 2292 N N . THR A 1 295 ? 2.974 -0.275 9.414 1.00 96.69 295 THR A N 1
ATOM 2293 C CA . THR A 1 295 ? 1.511 -0.347 9.274 1.00 96.69 295 THR A CA 1
ATOM 2294 C C . THR A 1 295 ? 1.016 0.327 7.995 1.00 96.69 295 THR A C 1
ATOM 2296 O O . THR A 1 295 ? 1.447 1.436 7.663 1.00 96.69 295 THR A O 1
ATOM 2299 N N . GLY A 1 296 ? 0.081 -0.330 7.305 1.00 91.75 296 GLY A N 1
ATOM 2300 C CA . GLY A 1 296 ? -0.635 0.226 6.157 1.00 91.75 296 GLY A CA 1
ATOM 2301 C C . GLY A 1 296 ? -2.128 0.451 6.419 1.00 91.75 296 GLY A C 1
ATOM 2302 O O . GLY A 1 296 ? -2.659 0.139 7.488 1.00 91.75 296 GLY A O 1
ATOM 2303 N N . GLU A 1 297 ? -2.807 1.051 5.443 1.00 85.50 297 GLU A N 1
ATOM 2304 C CA . GLU A 1 297 ? -4.203 1.486 5.554 1.00 85.50 297 GLU A CA 1
ATOM 2305 C C . GLU A 1 297 ? -5.188 0.323 5.698 1.00 85.50 297 GLU A C 1
ATOM 2307 O O . GLU A 1 297 ? -6.166 0.462 6.430 1.00 85.50 297 GLU A O 1
ATOM 2312 N N . ALA A 1 298 ? -4.932 -0.833 5.074 1.00 84.31 298 ALA A N 1
ATOM 2313 C CA . ALA A 1 298 ? -5.783 -2.007 5.258 1.00 84.31 298 ALA A CA 1
ATOM 2314 C C . ALA A 1 298 ? -5.782 -2.466 6.721 1.00 84.31 298 ALA A C 1
ATOM 2316 O O . ALA A 1 298 ? -6.841 -2.746 7.268 1.00 84.31 298 ALA A O 1
ATOM 2317 N N . LEU A 1 299 ? -4.625 -2.467 7.391 1.00 92.94 299 LEU A N 1
ATOM 2318 C CA . LEU A 1 299 ? -4.558 -2.804 8.816 1.00 92.94 299 LEU A CA 1
ATOM 2319 C C . LEU A 1 299 ? -5.314 -1.788 9.681 1.00 92.94 299 LEU A C 1
ATOM 2321 O O . LEU A 1 299 ? -5.998 -2.174 10.629 1.00 92.94 299 LEU A O 1
ATOM 2325 N N . GLU A 1 300 ? -5.205 -0.498 9.353 1.00 92.12 300 GLU A N 1
ATOM 2326 C CA . GLU A 1 300 ? -5.951 0.556 10.050 1.00 92.12 300 GLU A CA 1
ATOM 2327 C C . GLU A 1 300 ? -7.463 0.327 9.954 1.00 92.12 300 GLU A C 1
ATOM 2329 O O . GLU A 1 300 ? -8.168 0.465 10.953 1.00 92.12 300 GLU A O 1
ATOM 2334 N N . ARG A 1 301 ? -7.955 -0.094 8.784 1.00 83.38 301 ARG A N 1
ATOM 2335 C CA . ARG A 1 301 ? -9.369 -0.440 8.574 1.00 83.38 301 ARG A CA 1
ATOM 2336 C C . ARG A 1 301 ? -9.771 -1.710 9.311 1.00 83.38 301 ARG A C 1
ATOM 2338 O O . ARG A 1 301 ? -10.711 -1.669 10.093 1.00 83.38 301 ARG A O 1
ATOM 2345 N N . ILE A 1 302 ? -9.012 -2.790 9.133 1.00 87.81 302 ILE A N 1
ATOM 2346 C CA . ILE A 1 302 ? -9.258 -4.096 9.764 1.00 87.81 302 ILE A CA 1
ATOM 2347 C C . ILE A 1 302 ? -9.344 -3.973 11.290 1.00 87.81 302 ILE A C 1
ATOM 2349 O O . ILE A 1 302 ? -10.107 -4.688 11.931 1.00 87.81 302 ILE A O 1
ATOM 2353 N N . THR A 1 303 ? -8.577 -3.053 11.879 1.00 91.88 303 THR A N 1
ATOM 2354 C CA . THR A 1 303 ? -8.513 -2.869 13.334 1.00 91.88 303 THR A CA 1
ATOM 2355 C C . THR A 1 303 ? -9.304 -1.671 13.854 1.00 91.88 303 THR A C 1
ATOM 2357 O O . THR A 1 303 ? -9.073 -1.241 14.985 1.00 91.88 303 THR A O 1
ATOM 2360 N N . ASN A 1 304 ? -10.228 -1.108 13.068 1.00 88.31 304 ASN A N 1
ATOM 2361 C CA . ASN A 1 304 ? -11.051 0.046 13.457 1.00 88.31 304 ASN A CA 1
ATOM 2362 C C . ASN A 1 304 ? -10.223 1.206 14.052 1.00 88.31 304 ASN A C 1
ATOM 2364 O O . ASN A 1 304 ? -10.596 1.828 15.048 1.00 88.31 304 ASN A O 1
ATOM 2368 N N . GLY A 1 305 ? -9.046 1.466 13.474 1.00 89.50 305 GLY A N 1
ATOM 2369 C CA . GLY A 1 305 ? -8.122 2.517 13.901 1.00 89.50 305 GLY A CA 1
ATOM 2370 C C . GLY A 1 305 ? -7.336 2.228 15.184 1.00 89.50 305 GLY A C 1
ATOM 2371 O O . GLY A 1 305 ? -6.580 3.096 15.628 1.00 89.50 305 GLY A O 1
ATOM 2372 N N . LYS A 1 306 ? -7.471 1.037 15.790 1.00 94.19 306 LYS A N 1
ATOM 2373 C CA . LYS A 1 306 ? -6.670 0.630 16.960 1.00 94.19 306 LYS A CA 1
ATOM 2374 C C . LYS A 1 306 ? -5.193 0.476 16.621 1.00 94.19 306 LYS A C 1
ATOM 2376 O O . LYS A 1 306 ? -4.352 0.739 17.479 1.00 94.19 306 LYS A O 1
ATOM 2381 N N . PHE A 1 307 ? -4.889 0.079 15.390 1.00 96.56 307 PHE A N 1
ATOM 2382 C CA . PHE A 1 307 ? -3.595 0.308 14.762 1.00 96.56 307 PHE A CA 1
ATOM 2383 C C . PHE A 1 307 ? -3.770 1.312 13.629 1.00 96.56 307 PHE A C 1
ATOM 2385 O O . PHE A 1 307 ? -4.841 1.395 13.035 1.00 96.56 307 PHE A O 1
ATOM 2392 N N . LYS A 1 308 ? -2.747 2.122 13.351 1.00 93.81 308 LYS A N 1
ATOM 2393 C CA . LYS A 1 308 ? -2.913 3.287 12.476 1.00 93.81 308 LYS A CA 1
ATOM 2394 C C . LYS A 1 308 ? -1.767 3.430 11.494 1.00 93.81 308 LYS A C 1
ATOM 2396 O O . LYS A 1 308 ? -0.620 3.569 11.923 1.00 93.81 308 LYS A O 1
ATOM 2401 N N . ALA A 1 309 ? -2.096 3.512 10.207 1.00 91.19 309 ALA A N 1
ATOM 2402 C CA . ALA A 1 309 ? -1.129 3.707 9.141 1.00 91.19 309 ALA A CA 1
ATOM 2403 C C . ALA A 1 309 ? -0.352 5.014 9.339 1.00 91.19 309 ALA A C 1
ATOM 2405 O O . ALA A 1 309 ? -0.851 6.001 9.906 1.00 91.19 309 ALA A O 1
ATOM 2406 N N . VAL A 1 310 ? 0.889 5.029 8.862 1.00 89.88 310 VAL A N 1
ATOM 2407 C CA . VAL A 1 310 ? 1.805 6.158 9.048 1.00 89.88 310 VAL A CA 1
ATOM 2408 C C . VAL A 1 310 ? 2.270 6.748 7.731 1.00 89.88 310 VAL A C 1
ATOM 2410 O O . VAL A 1 310 ? 2.604 6.045 6.777 1.00 89.88 310 VAL A O 1
ATOM 2413 N N . GLU A 1 311 ? 2.291 8.078 7.703 1.00 89.19 311 GLU A N 1
ATOM 2414 C CA . GLU A 1 311 ? 2.922 8.826 6.629 1.00 89.19 311 GLU A CA 1
ATOM 2415 C C . GLU A 1 311 ? 4.436 8.660 6.732 1.00 89.19 311 GLU A C 1
ATOM 2417 O O . GLU A 1 311 ? 5.040 8.902 7.780 1.00 89.19 311 GLU A O 1
ATOM 2422 N N . HIS A 1 312 ? 5.061 8.273 5.631 1.00 89.62 312 HIS A N 1
ATOM 2423 C CA . HIS A 1 312 ? 6.495 8.072 5.578 1.00 89.62 312 HIS A CA 1
ATOM 2424 C C . HIS A 1 312 ? 7.052 8.467 4.214 1.00 89.62 312 HIS A C 1
ATOM 2426 O O . HIS A 1 312 ? 6.333 8.693 3.240 1.00 89.62 312 HIS A O 1
ATOM 2432 N N . SER A 1 313 ? 8.369 8.609 4.168 1.00 87.31 313 SER A N 1
ATOM 2433 C CA . SER A 1 313 ? 9.122 8.927 2.965 1.00 87.31 313 SER A CA 1
ATOM 2434 C C . SER A 1 313 ? 10.510 8.310 3.054 1.00 87.31 313 SER A C 1
ATOM 2436 O O . SER A 1 313 ? 11.037 8.037 4.136 1.00 87.31 313 SER A O 1
ATOM 2438 N N . VAL A 1 314 ? 11.114 8.063 1.899 1.00 85.50 314 VAL A N 1
ATOM 2439 C CA . VAL A 1 314 ? 12.453 7.486 1.807 1.00 85.50 314 VAL A CA 1
ATOM 2440 C C . VAL A 1 314 ? 13.324 8.409 0.983 1.00 85.50 314 VAL A C 1
ATOM 2442 O O . VAL A 1 314 ? 12.915 8.884 -0.079 1.00 85.50 314 VAL A O 1
ATOM 2445 N N . ARG A 1 315 ? 14.543 8.625 1.472 1.00 82.62 315 ARG A N 1
ATOM 2446 C CA . ARG A 1 315 ? 15.559 9.425 0.798 1.00 82.62 315 ARG A CA 1
ATOM 2447 C C . ARG A 1 315 ? 16.744 8.554 0.379 1.00 82.62 315 ARG A C 1
ATOM 2449 O O . ARG A 1 315 ? 17.266 7.778 1.189 1.00 82.62 315 ARG A O 1
ATOM 2456 N N . GLY A 1 316 ? 17.163 8.697 -0.881 1.00 84.19 316 GLY A N 1
ATOM 2457 C CA . GLY A 1 316 ? 18.398 8.109 -1.411 1.00 84.19 316 GLY A CA 1
ATOM 2458 C C . GLY A 1 316 ? 19.656 8.674 -0.737 1.00 84.19 316 GLY A C 1
ATOM 2459 O O . GLY A 1 316 ? 19.580 9.602 0.068 1.00 84.19 316 GLY A O 1
ATOM 2460 N N . ALA A 1 317 ? 20.826 8.107 -1.035 1.00 87.62 317 ALA A N 1
ATOM 2461 C CA . ALA A 1 317 ? 22.087 8.668 -0.558 1.00 87.62 317 ALA A CA 1
ATOM 2462 C C . ALA A 1 317 ? 22.483 9.864 -1.428 1.00 87.62 317 ALA A C 1
ATOM 2464 O O . ALA A 1 317 ? 22.737 9.712 -2.620 1.00 87.62 317 ALA A O 1
ATOM 2465 N N . TYR A 1 318 ? 22.558 11.053 -0.836 1.00 85.69 318 TYR A N 1
ATOM 2466 C CA . TYR A 1 318 ? 23.030 12.240 -1.537 1.00 85.69 318 TYR A CA 1
ATOM 2467 C C . TYR A 1 318 ? 24.562 12.306 -1.512 1.00 85.69 318 TYR A C 1
ATOM 2469 O O . TYR A 1 318 ? 25.169 13.139 -0.840 1.00 85.69 318 TYR A O 1
ATOM 2477 N N . ALA A 1 319 ? 25.192 11.350 -2.191 1.00 87.12 319 ALA A N 1
ATOM 2478 C CA . ALA A 1 319 ? 26.639 11.203 -2.245 1.00 87.12 319 ALA A CA 1
ATOM 2479 C C . ALA A 1 319 ? 27.082 10.632 -3.598 1.00 87.12 319 ALA A C 1
ATOM 2481 O O . ALA A 1 319 ? 26.402 9.795 -4.196 1.00 87.12 319 ALA A O 1
ATOM 2482 N N . LYS A 1 320 ? 28.248 11.082 -4.073 1.00 89.88 320 LYS A N 1
ATOM 2483 C CA . LYS A 1 320 ? 28.814 10.653 -5.355 1.00 89.88 320 LYS A CA 1
ATOM 2484 C C . LYS A 1 320 ? 29.165 9.168 -5.319 1.00 89.88 320 LYS A C 1
ATOM 2486 O O . LYS A 1 320 ? 29.864 8.726 -4.413 1.00 89.88 320 LYS A O 1
ATOM 2491 N N . GLY A 1 321 ? 28.706 8.422 -6.322 1.00 92.50 321 GLY A N 1
ATOM 2492 C CA . GLY A 1 321 ? 29.000 6.993 -6.461 1.00 92.50 321 GLY A CA 1
ATOM 2493 C C . GLY A 1 321 ? 28.214 6.070 -5.529 1.00 92.50 321 GLY A C 1
ATOM 2494 O O . GLY A 1 321 ? 28.416 4.864 -5.593 1.00 92.50 321 GLY A O 1
ATOM 2495 N N . ILE A 1 322 ? 27.330 6.596 -4.673 1.00 95.50 322 ILE A N 1
ATOM 2496 C CA . ILE A 1 322 ? 26.669 5.792 -3.642 1.00 95.50 322 ILE A CA 1
ATOM 2497 C C . ILE A 1 322 ? 25.272 5.375 -4.082 1.00 95.50 322 ILE A C 1
ATOM 2499 O O . ILE A 1 322 ? 24.367 6.205 -4.144 1.00 95.50 322 ILE A O 1
ATOM 2503 N N . ALA A 1 323 ? 25.086 4.077 -4.302 1.00 95.62 323 ALA A N 1
ATOM 2504 C CA . ALA A 1 323 ? 23.768 3.482 -4.468 1.00 95.62 323 ALA A CA 1
ATOM 2505 C C . ALA A 1 323 ? 23.159 3.100 -3.112 1.00 95.62 323 ALA A C 1
ATOM 2507 O O . ALA A 1 323 ? 23.872 2.754 -2.163 1.00 95.62 323 ALA A O 1
ATOM 2508 N N . ARG A 1 324 ? 21.825 3.123 -3.028 1.00 96.38 324 ARG A N 1
ATOM 2509 C CA . ARG A 1 324 ? 21.061 2.606 -1.881 1.00 96.38 324 ARG A CA 1
ATOM 2510 C C . ARG A 1 324 ? 20.064 1.562 -2.366 1.00 96.38 324 ARG A C 1
ATOM 2512 O O . ARG A 1 324 ? 19.175 1.885 -3.144 1.00 96.38 324 ARG A O 1
ATOM 2519 N N . ASN A 1 325 ? 20.138 0.356 -1.818 1.00 97.81 325 ASN A N 1
ATOM 2520 C CA . ASN A 1 325 ? 19.268 -0.759 -2.184 1.00 97.81 325 ASN A CA 1
ATOM 2521 C C . ASN A 1 325 ? 18.428 -1.198 -0.986 1.00 97.81 325 ASN A C 1
ATOM 2523 O O . ASN A 1 325 ? 18.922 -1.241 0.140 1.00 97.81 325 ASN A O 1
ATOM 2527 N N . THR A 1 326 ? 17.154 -1.518 -1.203 1.00 97.44 326 THR A N 1
ATOM 2528 C CA . THR A 1 326 ? 16.272 -2.045 -0.147 1.00 97.44 326 THR A CA 1
ATOM 2529 C C . THR A 1 326 ? 15.153 -2.885 -0.748 1.00 97.44 326 THR A C 1
ATOM 2531 O O . THR A 1 326 ? 14.773 -2.672 -1.896 1.00 97.44 326 THR A O 1
ATOM 2534 N N . LEU A 1 327 ? 14.598 -3.810 0.031 1.00 98.62 327 LEU A N 1
ATOM 2535 C CA . LEU A 1 327 ? 13.401 -4.564 -0.324 1.00 98.62 327 LEU A CA 1
ATOM 2536 C C . LEU A 1 327 ? 12.237 -4.122 0.571 1.00 98.62 327 LEU A C 1
ATOM 2538 O O . LEU A 1 327 ? 12.404 -4.007 1.788 1.00 98.62 327 LEU A O 1
ATOM 2542 N N . ALA A 1 328 ? 11.078 -3.905 -0.047 1.00 98.06 328 ALA A N 1
ATOM 2543 C CA . ALA A 1 328 ? 9.789 -3.771 0.622 1.00 98.06 328 ALA A CA 1
ATOM 2544 C C . ALA A 1 328 ? 8.860 -4.907 0.172 1.00 98.06 328 ALA A C 1
ATOM 2546 O O . ALA A 1 328 ? 8.771 -5.188 -1.023 1.00 98.06 328 ALA A O 1
ATOM 2547 N N . VAL A 1 329 ? 8.184 -5.564 1.112 1.00 98.62 329 VAL A N 1
ATOM 2548 C CA . VAL A 1 329 ? 7.195 -6.620 0.851 1.00 98.62 329 VAL A CA 1
ATOM 2549 C C . VAL A 1 329 ? 5.864 -6.185 1.446 1.00 98.62 329 VAL A C 1
ATOM 2551 O O . VAL A 1 329 ? 5.692 -6.174 2.663 1.00 98.62 329 VAL A O 1
ATOM 2554 N N . PHE A 1 330 ? 4.934 -5.806 0.578 1.00 97.25 330 PHE A N 1
ATOM 2555 C CA . PHE A 1 330 ? 3.602 -5.335 0.925 1.00 97.25 330 PHE A CA 1
ATOM 2556 C C . PHE A 1 330 ? 2.685 -6.542 1.106 1.00 97.25 330 PHE A C 1
ATOM 2558 O O . PHE A 1 330 ? 2.191 -7.107 0.125 1.00 97.25 330 PHE A O 1
ATOM 2565 N N . THR A 1 331 ? 2.475 -6.959 2.355 1.00 95.75 331 THR A N 1
ATOM 2566 C CA . THR A 1 331 ? 1.419 -7.931 2.656 1.00 95.75 331 THR A CA 1
ATOM 2567 C C . THR A 1 331 ? 0.085 -7.212 2.549 1.00 95.75 331 THR A C 1
ATOM 2569 O O . THR A 1 331 ? -0.100 -6.136 3.120 1.00 95.75 331 THR A O 1
ATOM 2572 N N . GLN A 1 332 ? -0.830 -7.755 1.760 1.00 86.56 332 GLN A N 1
ATOM 2573 C CA . GLN A 1 332 ? -2.111 -7.116 1.482 1.00 86.56 332 GLN A CA 1
ATOM 2574 C C . GLN A 1 332 ? -3.203 -8.170 1.304 1.00 86.56 332 GLN A C 1
ATOM 2576 O O . GLN A 1 332 ? -2.880 -9.300 0.931 1.00 86.56 332 GLN A O 1
ATOM 2581 N N . PRO A 1 333 ? -4.475 -7.821 1.535 1.00 83.94 333 PRO A N 1
ATOM 2582 C CA . PRO A 1 333 ? -5.584 -8.738 1.309 1.00 83.94 333 PRO A CA 1
ATOM 2583 C C . PRO A 1 333 ? -5.701 -9.173 -0.158 1.00 83.94 333 PRO A C 1
ATOM 2585 O O . PRO A 1 333 ? -5.271 -8.453 -1.073 1.00 83.94 333 PRO A O 1
ATOM 2588 N N . ASN A 1 334 ? -6.255 -10.367 -0.392 1.00 84.19 334 ASN A N 1
ATOM 2589 C CA . ASN A 1 334 ? -6.677 -10.782 -1.728 1.00 84.19 334 ASN A CA 1
ATOM 2590 C C . ASN A 1 334 ? -7.767 -9.832 -2.245 1.00 84.19 334 ASN A C 1
ATOM 2592 O O . ASN A 1 334 ? -8.436 -9.153 -1.474 1.00 84.19 334 ASN A O 1
ATOM 2596 N N . LEU A 1 335 ? -7.964 -9.798 -3.565 1.00 70.81 335 LEU A N 1
ATOM 2597 C CA . LEU A 1 335 ? -8.947 -8.901 -4.189 1.00 70.81 335 LEU A CA 1
ATOM 2598 C C . LEU A 1 335 ? -10.385 -9.141 -3.687 1.00 70.81 335 LEU A C 1
ATOM 2600 O O . LEU A 1 335 ? -11.183 -8.211 -3.656 1.00 70.81 335 LEU A O 1
ATOM 2604 N N . GLU A 1 336 ? -10.691 -10.375 -3.284 1.00 72.19 336 GLU A N 1
ATOM 2605 C CA . GLU A 1 336 ? -12.000 -10.806 -2.776 1.00 72.19 336 GLU A CA 1
ATOM 2606 C C . GLU A 1 336 ? -12.152 -10.601 -1.250 1.00 72.19 336 GLU A C 1
ATOM 2608 O O . GLU A 1 336 ? -13.256 -10.747 -0.729 1.00 72.19 336 GLU A O 1
ATOM 2613 N N . ASP A 1 337 ? -11.070 -10.294 -0.519 1.00 67.31 337 ASP A N 1
ATOM 2614 C CA . ASP A 1 337 ? -11.104 -10.183 0.945 1.00 67.31 337 ASP A CA 1
ATOM 2615 C C . ASP A 1 337 ? -11.764 -8.862 1.386 1.00 67.31 337 ASP A C 1
ATOM 2617 O O . ASP A 1 337 ? -11.477 -7.783 0.861 1.00 67.31 337 ASP A O 1
ATOM 2621 N N . GLU A 1 338 ? -12.625 -8.923 2.404 1.00 58.66 338 GLU A N 1
ATOM 2622 C CA . GLU A 1 338 ? -13.327 -7.749 2.931 1.00 58.66 338 GLU A CA 1
ATOM 2623 C C . GLU A 1 338 ? -12.447 -6.961 3.917 1.00 58.66 338 GLU A C 1
ATOM 2625 O O . GLU A 1 338 ? -12.223 -7.356 5.057 1.00 58.66 338 GLU A O 1
ATOM 2630 N N . VAL A 1 339 ? -11.923 -5.814 3.491 1.00 50.81 339 VAL A N 1
ATOM 2631 C CA . VAL A 1 339 ? -10.973 -5.011 4.296 1.00 50.81 339 VAL A CA 1
ATOM 2632 C C . VAL A 1 339 ? -11.674 -4.062 5.278 1.00 50.81 339 VAL A C 1
ATOM 2634 O O . VAL A 1 339 ? -11.050 -3.544 6.203 1.00 50.81 339 VAL A O 1
ATOM 2637 N N . ASP A 1 340 ? -12.975 -3.844 5.095 1.00 55.28 340 ASP A N 1
ATOM 2638 C CA . ASP A 1 340 ? -13.800 -2.994 5.948 1.00 55.28 340 ASP A CA 1
ATOM 2639 C C . ASP A 1 340 ? -15.021 -3.779 6.442 1.00 55.28 340 ASP A C 1
ATOM 2641 O O . ASP A 1 340 ? -16.062 -3.821 5.787 1.00 55.28 340 ASP A O 1
ATOM 2645 N N . LEU A 1 341 ? -14.856 -4.409 7.608 1.00 50.41 341 LEU A N 1
ATOM 2646 C CA . LEU A 1 341 ? -15.861 -5.259 8.253 1.00 50.41 341 LEU A CA 1
ATOM 2647 C C . LEU A 1 341 ? -17.077 -4.464 8.769 1.00 50.41 341 LEU A C 1
ATOM 2649 O O . LEU A 1 341 ? -18.094 -5.058 9.118 1.00 50.41 341 LEU A O 1
ATOM 2653 N N . GLU A 1 342 ? -16.992 -3.128 8.823 1.00 42.94 342 GLU A N 1
ATOM 2654 C CA . GLU A 1 342 ? -18.056 -2.264 9.344 1.00 42.94 342 GLU A CA 1
ATOM 2655 C C . GLU A 1 342 ? -18.829 -1.533 8.230 1.00 42.94 342 GLU A C 1
ATOM 2657 O O . GLU A 1 342 ? -19.985 -1.132 8.433 1.00 42.94 342 GLU A O 1
ATOM 2662 N N . GLN A 1 343 ? -18.218 -1.277 7.062 1.00 40.81 343 GLN A N 1
ATOM 2663 C CA . GLN A 1 343 ? -18.722 -0.194 6.214 1.00 40.81 343 GLN A CA 1
ATOM 2664 C C . GLN A 1 343 ? -19.590 -0.507 5.001 1.00 40.81 343 GLN A C 1
ATOM 2666 O O . GLN A 1 343 ? -20.328 0.420 4.664 1.00 40.81 343 GLN A O 1
ATOM 2671 N N . HIS A 1 344 ? -19.603 -1.693 4.375 1.00 39.44 344 HIS A N 1
ATOM 2672 C CA . HIS A 1 344 ? -20.497 -2.035 3.233 1.00 39.44 344 HIS A CA 1
ATOM 2673 C C . HIS A 1 344 ? -21.001 -0.801 2.398 1.00 39.44 344 HIS A C 1
ATOM 2675 O O . HIS A 1 344 ? -22.201 -0.500 2.355 1.00 39.44 344 HIS A O 1
ATOM 2681 N N . ILE A 1 345 ? -20.088 0.011 1.833 1.00 46.59 345 ILE A N 1
ATOM 2682 C CA . ILE A 1 345 ? -20.317 1.464 1.621 1.00 46.59 345 ILE A CA 1
ATOM 2683 C C . ILE A 1 345 ? -21.258 1.809 0.455 1.00 46.59 345 ILE A C 1
ATOM 2685 O O . ILE A 1 345 ? -21.103 1.341 -0.670 1.00 46.59 345 ILE A O 1
ATOM 2689 N N . ASN A 1 346 ? -22.175 2.754 0.710 1.00 44.94 346 ASN A N 1
ATOM 2690 C CA . ASN A 1 346 ? -22.977 3.475 -0.283 1.00 44.94 346 ASN A CA 1
ATOM 2691 C C . ASN A 1 346 ? -23.152 4.965 0.109 1.00 44.94 346 ASN A C 1
ATOM 2693 O O . ASN A 1 346 ? -23.108 5.324 1.287 1.00 44.94 346 ASN A O 1
ATOM 2697 N N . PHE A 1 347 ? -23.382 5.844 -0.878 1.00 53.53 347 PHE A N 1
ATOM 2698 C CA . PHE A 1 347 ? -23.649 7.286 -0.692 1.00 53.53 347 PHE A CA 1
ATOM 2699 C C . PHE A 1 347 ? -24.836 7.564 0.255 1.00 53.53 347 PHE A C 1
ATOM 2701 O O . PHE A 1 347 ? -24.846 8.573 0.963 1.00 53.53 347 PHE A O 1
ATOM 2708 N N . ALA A 1 348 ? -25.793 6.634 0.351 1.00 58.22 348 ALA A N 1
ATOM 2709 C CA . ALA A 1 348 ? -26.926 6.765 1.261 1.00 58.22 348 ALA A CA 1
ATOM 2710 C C . ALA A 1 348 ? -26.517 6.845 2.735 1.00 58.22 348 ALA A C 1
ATOM 2712 O O . ALA A 1 348 ? -27.185 7.547 3.489 1.00 58.22 348 ALA A O 1
ATOM 2713 N N . ARG A 1 349 ? -25.422 6.199 3.166 1.00 65.25 349 ARG A N 1
ATOM 2714 C CA . ARG A 1 349 ? -24.977 6.254 4.571 1.00 65.25 349 ARG A CA 1
ATOM 2715 C C . ARG A 1 349 ? -24.660 7.686 5.017 1.00 65.25 349 ARG A C 1
ATOM 2717 O O . ARG A 1 349 ? -25.165 8.108 6.052 1.00 65.25 349 ARG A O 1
ATOM 2724 N N . GLN A 1 350 ? -23.924 8.466 4.218 1.00 69.69 350 GLN A N 1
ATOM 2725 C CA . GLN A 1 350 ? -23.581 9.844 4.599 1.00 69.69 350 GLN A CA 1
ATOM 2726 C C . GLN A 1 350 ? -24.799 10.765 4.605 1.00 69.69 350 GLN A C 1
ATOM 2728 O O . GLN A 1 350 ? -24.958 11.559 5.532 1.00 69.69 350 GLN A O 1
ATOM 2733 N N . PHE A 1 351 ? -25.671 10.652 3.598 1.00 82.62 351 PHE A N 1
ATOM 2734 C CA . PHE A 1 351 ? -26.915 11.416 3.587 1.00 82.62 351 PHE A CA 1
ATOM 2735 C C . PHE A 1 351 ? -27.789 11.057 4.794 1.00 82.62 351 PHE A C 1
ATOM 2737 O O . PHE A 1 351 ? -28.288 11.955 5.467 1.00 82.62 351 PHE A O 1
ATOM 2744 N N . ASN A 1 352 ? -27.934 9.766 5.109 1.00 77.94 352 ASN A N 1
ATOM 2745 C CA . ASN A 1 352 ? -28.731 9.306 6.244 1.00 77.94 352 ASN A CA 1
ATOM 2746 C C . ASN A 1 352 ? -28.204 9.863 7.566 1.00 77.94 352 ASN A C 1
ATOM 2748 O O . ASN A 1 352 ? -29.002 10.353 8.363 1.00 77.94 352 ASN A O 1
ATOM 2752 N N . THR A 1 353 ? -26.888 9.844 7.782 1.00 82.19 353 THR A N 1
ATOM 2753 C CA . THR A 1 353 ? -26.267 10.455 8.963 1.00 82.19 353 THR A CA 1
ATOM 2754 C C . THR A 1 353 ? -26.509 11.963 8.988 1.00 82.19 353 THR A C 1
ATOM 2756 O O . THR A 1 353 ? -26.981 12.499 9.990 1.00 82.19 353 THR A O 1
ATOM 2759 N N . LEU A 1 354 ? -26.264 12.662 7.877 1.00 84.69 354 LEU A N 1
ATOM 2760 C CA . LEU A 1 354 ? -26.450 14.109 7.802 1.00 84.69 354 LEU A CA 1
ATOM 2761 C C . LEU A 1 354 ? -27.900 14.518 8.096 1.00 84.69 354 LEU A C 1
ATOM 2763 O O . LEU A 1 354 ? -28.148 15.420 8.893 1.00 84.69 354 LEU A O 1
ATOM 2767 N N . TYR A 1 355 ? -28.859 13.850 7.461 1.00 87.12 355 TYR A N 1
ATOM 2768 C CA . TYR A 1 355 ? -30.269 14.213 7.522 1.00 87.12 355 TYR A CA 1
ATOM 2769 C C . TYR A 1 355 ? -30.942 13.763 8.822 1.00 87.12 355 TYR A C 1
ATOM 2771 O O . TYR A 1 355 ? -31.648 14.555 9.446 1.00 87.12 355 TYR A O 1
ATOM 2779 N N . ASN A 1 356 ? -30.710 12.520 9.256 1.00 83.44 356 ASN A N 1
ATOM 2780 C CA . ASN A 1 356 ? -31.413 11.939 10.403 1.00 83.44 356 ASN A CA 1
ATOM 2781 C C . ASN A 1 356 ? -30.690 12.160 11.740 1.00 83.44 356 ASN A C 1
ATOM 2783 O O . ASN A 1 356 ? -31.321 12.026 12.786 1.00 83.44 356 ASN A O 1
ATOM 2787 N N . VAL A 1 357 ? -29.396 12.506 11.731 1.00 87.19 357 VAL A N 1
ATOM 2788 C CA . VAL A 1 357 ? -28.593 12.670 12.957 1.00 87.19 357 VAL A CA 1
ATOM 2789 C C . VAL A 1 357 ? -28.046 14.091 13.082 1.00 87.19 357 VAL A C 1
ATOM 2791 O O . VAL A 1 357 ? -28.360 14.789 14.047 1.00 87.19 357 VAL A O 1
ATOM 2794 N N . VAL A 1 358 ? -27.271 14.555 12.099 1.00 87.94 358 VAL A N 1
ATOM 2795 C CA . VAL A 1 358 ? -26.532 15.829 12.196 1.00 87.94 358 VAL A CA 1
ATOM 2796 C C . VAL A 1 358 ? -27.459 17.040 12.097 1.00 87.94 358 VAL A C 1
ATOM 2798 O O . VAL A 1 358 ? -27.319 17.987 12.866 1.00 87.94 358 VAL A O 1
ATOM 2801 N N . ALA A 1 359 ? -28.438 17.037 11.192 1.00 87.31 359 ALA A N 1
ATOM 2802 C CA . ALA A 1 359 ? -29.361 18.161 11.049 1.00 87.31 359 ALA A CA 1
ATOM 2803 C C . ALA A 1 359 ? -30.232 18.386 12.308 1.00 87.31 359 ALA A C 1
ATOM 2805 O O . ALA A 1 359 ? -30.333 19.538 12.744 1.00 87.31 359 ALA A O 1
ATOM 2806 N N . PRO A 1 360 ? -30.827 17.352 12.944 1.00 88.56 360 PRO A N 1
ATOM 2807 C CA . PRO A 1 360 ? -31.475 17.501 14.249 1.00 88.56 360 PRO A CA 1
ATOM 2808 C C . PRO A 1 360 ? -30.528 18.024 15.331 1.00 88.56 360 PRO A C 1
ATOM 2810 O O . PRO A 1 360 ? -30.889 18.937 16.073 1.00 88.56 360 PRO A O 1
ATOM 2813 N N . LEU A 1 361 ? -29.305 17.494 15.375 1.00 88.62 361 LEU A N 1
ATOM 2814 C CA . LEU A 1 361 ? -28.274 17.900 16.321 1.00 88.62 361 LEU A CA 1
ATOM 2815 C C . LEU A 1 361 ? -27.929 19.395 16.183 1.00 88.62 361 LEU A C 1
ATOM 2817 O O . LEU A 1 361 ? -27.983 20.132 17.168 1.00 88.62 361 LEU A O 1
ATOM 2821 N N . VAL A 1 362 ? -27.673 19.870 14.962 1.00 90.44 362 VAL A N 1
ATOM 2822 C CA . VAL A 1 362 ? -27.401 21.286 14.669 1.00 90.44 362 VAL A CA 1
ATOM 2823 C C . VAL A 1 362 ? -28.577 22.177 15.050 1.00 90.44 362 VAL A C 1
ATOM 2825 O O . VAL A 1 362 ? -28.371 23.202 15.690 1.00 90.44 362 VAL A O 1
ATOM 2828 N N . ARG A 1 363 ? -29.816 21.777 14.735 1.00 89.25 363 ARG A N 1
ATOM 2829 C CA . ARG A 1 363 ? -31.020 22.543 15.111 1.00 89.25 363 ARG A CA 1
ATOM 2830 C C . ARG A 1 363 ? -31.221 22.632 16.624 1.00 89.25 363 ARG A C 1
ATOM 2832 O O . ARG A 1 363 ? -31.759 23.627 17.098 1.00 89.25 363 ARG A O 1
ATOM 2839 N N . SER A 1 364 ? -30.816 21.603 17.366 1.00 90.38 364 SER A N 1
ATOM 2840 C CA . SER A 1 364 ? -30.944 21.559 18.827 1.00 90.38 364 SER A CA 1
ATOM 2841 C C . SER A 1 364 ? -29.895 22.396 19.567 1.00 90.38 364 SER A C 1
ATOM 2843 O O . SER A 1 364 ? -30.084 22.703 20.743 1.00 90.38 364 SER A O 1
ATOM 2845 N N . ASN A 1 365 ? -28.813 22.795 18.891 1.00 91.00 365 ASN A N 1
ATOM 2846 C CA . ASN A 1 365 ? -27.741 23.600 19.464 1.00 91.00 365 ASN A CA 1
ATOM 2847 C C . ASN A 1 365 ? -27.820 25.048 18.937 1.00 91.00 365 ASN A C 1
ATOM 2849 O O . ASN A 1 365 ? -27.504 25.276 17.768 1.00 91.00 365 ASN A O 1
ATOM 2853 N N . PRO A 1 366 ? -28.176 26.045 19.774 1.00 89.62 366 PRO A N 1
ATOM 2854 C CA . PRO A 1 366 ? -28.332 27.432 19.331 1.00 89.62 366 PRO A CA 1
ATOM 2855 C C . PRO A 1 366 ? -27.093 28.015 18.647 1.00 89.62 366 PRO A C 1
ATOM 2857 O O . PRO A 1 366 ? -27.239 28.792 17.709 1.00 89.62 366 PRO A O 1
ATOM 2860 N N . LYS A 1 367 ? -25.888 27.613 19.078 1.00 87.56 367 LYS A N 1
ATOM 2861 C CA . LYS A 1 367 ? -24.625 28.078 18.493 1.00 87.56 367 LYS A CA 1
ATOM 2862 C C . LYS A 1 367 ? -24.481 27.598 17.049 1.00 87.56 367 LYS A C 1
ATOM 2864 O O . LYS A 1 367 ? -24.192 28.385 16.152 1.00 87.56 367 LYS A O 1
ATOM 2869 N N . TRP A 1 368 ? -24.707 26.306 16.820 1.00 91.88 368 TRP A N 1
ATOM 2870 C CA . TRP A 1 368 ? -24.587 25.717 15.488 1.00 91.88 368 TRP A CA 1
ATOM 2871 C C . TRP A 1 368 ? -25.727 26.154 14.578 1.00 91.88 368 TRP A C 1
ATOM 2873 O O . TRP A 1 368 ? -25.476 26.503 13.430 1.00 91.88 368 TRP A O 1
ATOM 2883 N N . ALA A 1 369 ? -26.957 26.213 15.092 1.00 89.25 369 ALA A N 1
ATOM 2884 C CA . ALA A 1 369 ? -28.128 26.624 14.325 1.00 89.25 369 ALA A CA 1
ATOM 2885 C C . ALA A 1 369 ? -27.971 28.015 13.683 1.00 89.25 369 ALA A C 1
ATOM 2887 O O . ALA A 1 369 ? -28.475 28.229 12.582 1.00 89.25 369 ALA A O 1
ATOM 2888 N N . SER A 1 370 ? -27.264 28.945 14.339 1.00 89.25 370 SER A N 1
ATOM 2889 C CA . SER A 1 370 ? -26.950 30.266 13.778 1.00 89.25 370 SER A CA 1
ATOM 2890 C C . SER A 1 370 ? -25.660 30.322 12.952 1.00 89.25 370 SER A C 1
ATOM 2892 O O . SER A 1 370 ? -25.454 31.302 12.242 1.00 89.25 370 SER A O 1
ATOM 2894 N N . GLY A 1 371 ? -24.784 29.320 13.073 1.00 88.69 371 GLY A N 1
ATOM 2895 C CA . GLY A 1 371 ? -23.414 29.357 12.550 1.00 88.69 371 GLY A CA 1
ATOM 2896 C C . GLY A 1 371 ? -23.134 28.446 11.352 1.00 88.69 371 GLY A C 1
ATOM 2897 O O . GLY A 1 371 ? -22.070 28.567 10.755 1.00 88.69 371 GLY A O 1
ATOM 2898 N N . VAL A 1 372 ? -24.045 27.537 10.978 1.00 89.31 372 VAL A N 1
ATOM 2899 C CA . VAL A 1 372 ? -23.822 26.602 9.861 1.00 89.31 372 VAL A CA 1
ATOM 2900 C C . VAL A 1 372 ? -25.043 26.448 8.956 1.00 89.31 372 VAL A C 1
ATOM 2902 O O . VAL A 1 372 ? -26.182 26.358 9.414 1.00 89.31 372 VAL A O 1
ATOM 2905 N N . GLN A 1 373 ? -24.794 26.353 7.647 1.00 88.75 373 GLN A N 1
ATOM 2906 C CA . GLN A 1 373 ? -25.801 26.034 6.638 1.00 88.75 373 GLN A CA 1
ATOM 2907 C C . GLN A 1 373 ? -25.358 24.826 5.809 1.00 88.75 373 GLN A C 1
ATOM 2909 O O . GLN A 1 373 ? -24.282 24.823 5.216 1.00 88.75 373 GLN A O 1
ATOM 2914 N N . PHE A 1 374 ? -26.228 23.821 5.701 1.00 88.31 374 PHE A N 1
ATOM 2915 C CA . PHE A 1 374 ? -25.997 22.676 4.824 1.00 88.31 374 PHE A CA 1
ATOM 2916 C C . PHE A 1 374 ? -26.577 22.924 3.434 1.00 88.31 374 PHE A C 1
ATOM 2918 O O . PHE A 1 374 ? -27.760 23.238 3.284 1.00 88.31 374 PHE A O 1
ATOM 2925 N N . ILE A 1 375 ? -25.745 22.733 2.411 1.00 89.94 375 ILE A N 1
ATOM 2926 C CA . ILE A 1 375 ? -26.135 22.827 1.004 1.00 89.94 375 ILE A CA 1
ATOM 2927 C C . ILE A 1 375 ? -25.846 21.482 0.345 1.00 89.94 375 ILE A C 1
ATOM 2929 O O . ILE A 1 375 ? -24.690 21.096 0.189 1.00 89.94 375 ILE A O 1
ATOM 2933 N N . PHE A 1 376 ? -26.894 20.784 -0.086 1.00 90.94 376 PHE A N 1
ATOM 2934 C CA . PHE A 1 376 ? -26.755 19.552 -0.855 1.00 90.94 376 PHE A CA 1
ATOM 2935 C C . PHE A 1 376 ? -26.806 19.874 -2.351 1.00 90.94 376 PHE A C 1
ATOM 2937 O O . PHE A 1 376 ? -27.843 20.273 -2.876 1.00 90.94 376 PHE A O 1
ATOM 2944 N N . ARG A 1 377 ? -25.666 19.701 -3.028 1.00 91.44 377 ARG A N 1
ATOM 2945 C CA . ARG A 1 377 ? -25.526 19.862 -4.480 1.00 91.44 377 ARG A CA 1
ATOM 2946 C C . ARG A 1 377 ? -25.510 18.505 -5.178 1.00 91.44 377 ARG A C 1
ATOM 2948 O O . ARG A 1 377 ? -24.842 17.580 -4.730 1.00 91.44 377 ARG A O 1
ATOM 2955 N N . GLN A 1 378 ? -26.228 18.423 -6.290 1.00 93.56 378 GLN A N 1
ATOM 2956 C CA . GLN A 1 378 ? -26.308 17.230 -7.128 1.00 93.56 378 GLN A CA 1
ATOM 2957 C C . GLN A 1 378 ? -24.984 17.018 -7.883 1.00 93.56 378 GLN A C 1
ATOM 2959 O O . GLN A 1 378 ? -24.489 17.955 -8.511 1.00 93.56 378 GLN A O 1
ATOM 2964 N N . GLN A 1 379 ? -24.431 15.798 -7.840 1.00 91.81 379 GLN A N 1
ATOM 2965 C CA . GLN A 1 379 ? -23.187 15.419 -8.520 1.00 91.81 379 GLN A CA 1
ATOM 2966 C C . GLN A 1 379 ? -23.339 14.070 -9.233 1.00 91.81 379 GLN A C 1
ATOM 2968 O O . GLN A 1 379 ? -23.224 13.008 -8.625 1.00 91.81 379 GLN A O 1
ATOM 2973 N N . ILE A 1 380 ? -23.558 14.136 -10.546 1.00 92.38 380 ILE A N 1
ATOM 2974 C CA . ILE A 1 380 ? -23.827 12.970 -11.394 1.00 92.38 380 ILE A CA 1
ATOM 2975 C C . ILE A 1 380 ? -22.597 12.060 -11.474 1.00 92.38 380 ILE A C 1
ATOM 2977 O O . ILE A 1 380 ? -21.483 12.535 -11.704 1.00 92.38 380 ILE A O 1
ATOM 2981 N N . GLN A 1 381 ? -22.825 10.750 -11.387 1.00 85.75 381 GLN A N 1
ATOM 2982 C CA . GLN A 1 381 ? -21.842 9.719 -11.707 1.00 85.75 381 GLN A CA 1
ATOM 2983 C C . GLN A 1 381 ? -22.025 9.269 -13.168 1.00 85.75 381 GLN A C 1
ATOM 2985 O O . GLN A 1 381 ? -22.972 8.543 -13.468 1.00 85.75 381 GLN A O 1
ATOM 2990 N N . PRO A 1 382 ? -21.163 9.697 -14.111 1.00 84.00 382 PRO A N 1
ATOM 2991 C CA . PRO A 1 382 ? -21.396 9.497 -15.545 1.00 84.00 382 PRO A CA 1
ATOM 2992 C C . PRO A 1 382 ? -21.309 8.035 -16.007 1.00 84.00 382 PRO A C 1
ATOM 2994 O O . PRO A 1 382 ? -21.754 7.729 -17.109 1.00 84.00 382 PRO A O 1
ATOM 2997 N N . TRP A 1 383 ? -20.750 7.140 -15.189 1.00 85.81 383 TRP A N 1
ATOM 2998 C CA . TRP A 1 383 ? -20.682 5.701 -15.461 1.00 85.81 383 TRP A CA 1
ATOM 2999 C C . TRP A 1 383 ? -21.973 4.943 -15.094 1.00 85.81 383 TRP A C 1
ATOM 3001 O O . TRP A 1 383 ? -22.127 3.805 -15.521 1.00 85.81 383 TRP A O 1
ATOM 3011 N N . HIS A 1 384 ? -22.915 5.576 -14.380 1.00 90.44 384 HIS A N 1
ATOM 3012 C CA . HIS A 1 384 ? -24.254 5.039 -14.108 1.00 90.44 384 HIS A CA 1
ATOM 3013 C C . HIS A 1 384 ? -25.308 5.898 -14.826 1.00 90.44 384 HIS A C 1
ATOM 3015 O O . HIS A 1 384 ? -25.643 6.985 -14.342 1.00 90.44 384 HIS A O 1
ATOM 3021 N N . PRO A 1 385 ? -25.861 5.468 -15.978 1.00 91.62 385 PRO A N 1
ATOM 3022 C CA . PRO A 1 385 ? -26.788 6.284 -16.766 1.00 91.62 385 PRO A CA 1
ATOM 3023 C C . PRO A 1 385 ? -27.999 6.796 -15.972 1.00 91.62 385 PRO A C 1
ATOM 3025 O O . PRO A 1 385 ? -28.414 7.949 -16.134 1.00 91.62 385 PRO A O 1
ATOM 3028 N N . SER A 1 386 ? -28.530 5.976 -15.061 1.00 93.88 386 SER A N 1
ATOM 3029 C CA . SER A 1 386 ? -29.657 6.343 -14.199 1.00 93.88 386 SER A CA 1
ATOM 3030 C C . SER A 1 386 ? -29.318 7.430 -13.175 1.00 93.88 386 SER A C 1
ATOM 3032 O O . SER A 1 386 ? -30.227 8.128 -12.722 1.00 93.88 386 SER A O 1
ATOM 3034 N N . SER A 1 387 ? -28.032 7.655 -12.868 1.00 94.25 387 SER A N 1
ATOM 3035 C CA . SER A 1 387 ? -27.592 8.744 -11.988 1.00 94.25 387 SER A CA 1
ATOM 3036 C C . SER A 1 387 ? -28.049 10.096 -12.517 1.00 94.25 387 SER A C 1
ATOM 3038 O O . SER A 1 387 ? -28.453 10.943 -11.731 1.00 94.25 387 SER A O 1
ATOM 3040 N N . THR A 1 388 ? -28.019 10.321 -13.830 1.00 95.50 388 THR A N 1
ATOM 3041 C CA . THR A 1 388 ? -28.488 11.601 -14.383 1.00 95.50 388 THR A CA 1
ATOM 3042 C C . THR A 1 388 ? -29.975 11.797 -14.080 1.00 95.50 388 THR A C 1
ATOM 3044 O O . THR A 1 388 ? -30.374 12.859 -13.613 1.00 95.50 388 THR A O 1
ATOM 3047 N N . LEU A 1 389 ? -30.777 10.739 -14.230 1.00 97.69 389 LEU A N 1
ATOM 3048 C CA . LEU A 1 389 ? -32.231 10.793 -14.070 1.00 97.69 389 LEU A CA 1
ATOM 3049 C C . LEU A 1 389 ? -32.644 11.070 -12.620 1.00 97.69 389 LEU A C 1
ATOM 3051 O O . LEU A 1 389 ? -33.539 11.879 -12.374 1.00 97.69 389 LEU A O 1
ATOM 3055 N N . THR A 1 390 ? -31.973 10.437 -11.654 1.00 97.25 390 THR A N 1
ATOM 3056 C CA . THR A 1 390 ? -32.233 10.657 -10.222 1.00 97.25 390 THR A CA 1
ATOM 3057 C C . THR A 1 390 ? -31.874 12.079 -9.789 1.00 97.25 390 THR A C 1
ATOM 3059 O O . THR A 1 390 ? -32.593 12.686 -8.996 1.00 97.25 390 THR A O 1
ATOM 3062 N N . HIS A 1 391 ? -30.810 12.647 -10.362 1.00 97.44 391 HIS A N 1
ATOM 3063 C CA . HIS A 1 391 ? -30.376 14.016 -10.085 1.00 97.44 391 HIS A CA 1
ATOM 3064 C C . HIS A 1 391 ? -31.301 15.045 -10.745 1.00 97.44 391 HIS A C 1
ATOM 3066 O O . HIS A 1 391 ? -31.641 16.050 -10.124 1.00 97.44 391 HIS A O 1
ATOM 3072 N N . GLU A 1 392 ? -31.773 14.783 -11.968 1.00 98.12 392 GLU A N 1
ATOM 3073 C CA . GLU A 1 392 ? -32.801 15.598 -12.627 1.00 98.12 392 GLU A CA 1
ATOM 3074 C C . GLU A 1 392 ? -34.093 15.630 -11.797 1.00 98.12 392 GLU A C 1
ATOM 3076 O O . GLU A 1 392 ? -34.644 16.707 -11.582 1.00 98.12 392 GLU A O 1
ATOM 3081 N N . ALA A 1 393 ? -34.533 14.493 -11.243 1.00 98.38 393 ALA A N 1
ATOM 3082 C CA . ALA A 1 393 ? -35.691 14.451 -10.344 1.00 98.38 393 ALA A CA 1
ATOM 3083 C C . ALA A 1 393 ? -35.491 15.288 -9.073 1.00 98.38 393 ALA A C 1
ATOM 3085 O O . ALA A 1 393 ? -36.394 16.017 -8.666 1.00 98.38 393 ALA A O 1
ATOM 3086 N N . ALA A 1 394 ? -34.297 15.252 -8.481 1.00 97.81 394 ALA A N 1
ATOM 3087 C CA . ALA A 1 394 ? -33.979 16.071 -7.317 1.00 97.81 394 ALA A CA 1
ATOM 3088 C C . ALA A 1 394 ? -34.001 17.579 -7.638 1.00 97.81 394 ALA A C 1
ATOM 3090 O O . ALA A 1 394 ? -34.528 18.369 -6.852 1.00 97.81 394 ALA A O 1
ATOM 3091 N N . VAL A 1 395 ? -33.500 17.981 -8.812 1.00 98.31 395 VAL A N 1
ATOM 3092 C CA . VAL A 1 395 ? -33.587 19.374 -9.288 1.00 98.31 395 VAL A CA 1
ATOM 3093 C C . VAL A 1 395 ? -35.029 19.766 -9.628 1.00 98.31 395 VAL A C 1
ATOM 3095 O O . VAL A 1 395 ? -35.430 20.889 -9.334 1.00 98.31 395 VAL A O 1
ATOM 3098 N N . ALA A 1 396 ? -35.844 18.852 -10.162 1.00 98.50 396 ALA A N 1
ATOM 3099 C CA . ALA A 1 396 ? -37.262 19.117 -10.415 1.00 98.50 396 ALA A CA 1
ATOM 3100 C C . ALA A 1 396 ? -38.012 19.414 -9.113 1.00 98.50 396 ALA A C 1
ATOM 3102 O O . ALA A 1 396 ? -38.772 20.377 -9.047 1.00 98.50 396 ALA A O 1
ATOM 3103 N N . VAL A 1 397 ? -37.739 18.658 -8.045 1.00 98.38 397 VAL A N 1
ATOM 3104 C CA . VAL A 1 397 ? -38.305 18.953 -6.721 1.00 98.38 397 VAL A CA 1
ATOM 3105 C C . VAL A 1 397 ? -37.823 20.310 -6.199 1.00 98.38 397 VAL A C 1
ATOM 3107 O O . VAL A 1 397 ? -38.630 21.044 -5.642 1.00 98.38 397 VAL A O 1
ATOM 3110 N N . LEU A 1 398 ? -36.560 20.698 -6.423 1.00 97.19 398 LEU A N 1
ATOM 3111 C CA . LEU A 1 398 ? -36.076 22.041 -6.064 1.00 97.19 398 LEU A CA 1
ATOM 3112 C C . LEU A 1 398 ? -36.804 23.166 -6.810 1.00 97.19 398 LEU A C 1
ATOM 3114 O O . LEU A 1 398 ? -37.061 24.204 -6.208 1.00 97.19 398 LEU A O 1
ATOM 3118 N N . GLN A 1 399 ? -37.124 22.982 -8.093 1.00 96.88 399 GLN A N 1
ATOM 3119 C CA . GLN A 1 399 ? -37.844 23.987 -8.883 1.00 96.88 399 GLN A CA 1
ATOM 3120 C C . GLN A 1 399 ? -39.330 24.074 -8.504 1.00 96.88 399 GLN A C 1
ATOM 3122 O O . GLN A 1 399 ? -39.878 25.172 -8.430 1.00 96.88 399 GLN A O 1
ATOM 3127 N N . VAL A 1 400 ? -39.982 22.932 -8.266 1.00 97.25 400 VAL A N 1
ATOM 3128 C CA . VAL A 1 400 ? -41.436 22.861 -8.043 1.00 97.25 400 VAL A CA 1
ATOM 3129 C C . VAL A 1 400 ? -41.809 23.081 -6.577 1.00 97.25 400 VAL A C 1
ATOM 3131 O O . VAL A 1 400 ? -42.793 23.757 -6.280 1.00 97.25 400 VAL A O 1
ATOM 3134 N N . THR A 1 401 ? -41.068 22.482 -5.644 1.00 96.50 401 THR A N 1
ATOM 3135 C CA . THR A 1 401 ? -41.405 22.464 -4.210 1.00 96.50 401 THR A CA 1
ATOM 3136 C C . THR A 1 401 ? -40.131 22.344 -3.349 1.00 96.50 401 THR A C 1
ATOM 3138 O O . THR A 1 401 ? -39.870 21.289 -2.753 1.00 96.50 401 THR A O 1
ATOM 3141 N N . PRO A 1 402 ? -39.283 23.392 -3.297 1.00 95.94 402 PRO A N 1
ATOM 3142 C CA . PRO A 1 402 ? -37.959 23.314 -2.676 1.00 95.94 402 PRO A CA 1
ATOM 3143 C C . PRO A 1 402 ? -37.963 22.907 -1.195 1.00 95.94 402 PRO A C 1
ATOM 3145 O O . PRO A 1 402 ? -37.028 22.254 -0.732 1.00 95.94 402 PRO A O 1
ATOM 3148 N N . GLU A 1 403 ? -39.021 23.207 -0.444 1.00 95.38 403 GLU A N 1
ATOM 3149 C CA . GLU A 1 403 ? -39.181 22.794 0.954 1.00 95.38 403 GLU A CA 1
ATOM 3150 C C . GLU A 1 403 ? -39.315 21.272 1.131 1.00 95.38 403 GLU A C 1
ATOM 3152 O O . GLU A 1 403 ? -39.059 20.745 2.216 1.00 95.38 403 GLU A O 1
ATOM 3157 N N . LYS A 1 404 ? -39.674 20.544 0.065 1.00 97.00 404 LYS A N 1
ATOM 3158 C CA . LYS A 1 404 ? -39.775 19.078 0.050 1.00 97.00 404 LYS A CA 1
ATOM 3159 C C . LYS A 1 404 ? -38.507 18.382 -0.423 1.00 97.00 404 LYS A C 1
ATOM 3161 O O . LYS A 1 404 ? -38.420 17.164 -0.298 1.00 97.00 404 LYS A O 1
ATOM 3166 N N . TYR A 1 405 ? -37.505 19.120 -0.896 1.00 96.31 405 TYR A N 1
ATOM 3167 C CA . TYR A 1 405 ? -36.280 18.556 -1.467 1.00 96.31 405 TYR A CA 1
ATOM 3168 C C . TYR A 1 405 ? -35.569 17.553 -0.552 1.00 96.31 405 TYR A C 1
ATOM 3170 O O . TYR A 1 405 ? -35.195 16.464 -0.987 1.00 96.31 405 TYR A O 1
ATOM 3178 N N . TRP A 1 406 ? -35.400 17.894 0.726 1.00 93.69 406 TRP A N 1
ATOM 3179 C CA . TRP A 1 406 ? -34.717 17.013 1.675 1.00 93.69 406 TRP A CA 1
ATOM 3180 C C . TRP A 1 406 ? -35.528 15.753 1.987 1.00 93.69 406 TRP A C 1
ATOM 3182 O O . TRP A 1 406 ? -34.956 14.671 2.063 1.00 93.69 406 TRP A O 1
ATOM 3192 N N . ALA A 1 407 ? -36.855 15.878 2.101 1.00 95.56 407 ALA A N 1
ATOM 3193 C CA . ALA A 1 407 ? -37.739 14.730 2.291 1.00 95.56 407 ALA A CA 1
ATOM 3194 C C . ALA A 1 407 ? -37.738 13.815 1.055 1.00 95.56 407 ALA A C 1
ATOM 3196 O O . ALA A 1 407 ? -37.650 12.599 1.189 1.00 95.56 407 ALA A O 1
ATOM 3197 N N . PHE A 1 408 ? -37.773 14.392 -0.151 1.00 97.81 408 PHE A N 1
ATOM 3198 C CA . PHE A 1 408 ? -37.640 13.637 -1.397 1.00 97.81 408 PHE A CA 1
ATOM 3199 C C . PHE A 1 408 ? -36.292 12.923 -1.485 1.00 97.81 408 PHE A C 1
ATOM 3201 O O . PHE A 1 408 ? -36.248 11.751 -1.842 1.00 97.81 408 PHE A O 1
ATOM 3208 N N . SER A 1 409 ? -35.203 13.611 -1.134 1.00 95.19 409 SER A N 1
ATOM 3209 C CA . SER A 1 409 ? -33.865 13.019 -1.127 1.00 95.19 409 SER A CA 1
ATOM 3210 C C . SER A 1 409 ? -33.814 11.804 -0.199 1.00 95.19 409 SER A C 1
ATOM 3212 O O . SER A 1 409 ? -33.346 10.752 -0.616 1.00 95.19 409 SER A O 1
ATOM 3214 N N . ASP A 1 410 ? -34.376 11.899 1.011 1.00 92.50 410 ASP A N 1
ATOM 3215 C CA . ASP A 1 410 ? -34.495 10.770 1.946 1.00 92.50 410 ASP A CA 1
ATOM 3216 C C . ASP A 1 410 ? -35.316 9.604 1.370 1.00 92.50 410 ASP A C 1
ATOM 3218 O O . ASP A 1 410 ? -34.873 8.454 1.416 1.00 92.50 410 ASP A O 1
ATOM 3222 N N . ALA A 1 411 ? -36.463 9.883 0.743 1.00 96.00 411 ALA A N 1
ATOM 3223 C CA . ALA A 1 411 ? -37.254 8.861 0.054 1.00 96.00 411 ALA A CA 1
ATOM 3224 C C . ALA A 1 411 ? -36.469 8.191 -1.092 1.00 96.00 411 ALA A C 1
ATOM 3226 O O . ALA A 1 411 ? -36.498 6.968 -1.237 1.00 96.00 411 ALA A O 1
ATOM 3227 N N . LEU A 1 412 ? -35.714 8.974 -1.866 1.00 95.56 412 LEU A N 1
ATOM 3228 C CA . LEU A 1 412 ? -34.861 8.496 -2.953 1.00 95.56 412 LEU A CA 1
ATOM 3229 C C . LEU A 1 412 ? -33.697 7.645 -2.457 1.00 95.56 412 LEU A C 1
ATOM 3231 O O . LEU A 1 412 ? -33.426 6.610 -3.055 1.00 95.56 412 LEU A O 1
ATOM 3235 N N . PHE A 1 413 ? -33.051 8.007 -1.351 1.00 87.88 413 PHE A N 1
ATOM 3236 C CA . PHE A 1 413 ? -32.007 7.172 -0.757 1.00 87.88 413 PHE A CA 1
ATOM 3237 C C . PHE A 1 413 ? -32.548 5.859 -0.195 1.00 87.88 413 PHE A C 1
ATOM 3239 O O . PHE A 1 413 ? -31.895 4.823 -0.334 1.00 87.88 413 PHE A O 1
ATOM 3246 N N . LYS A 1 414 ? -33.751 5.872 0.389 1.00 86.75 414 LYS A N 1
ATOM 3247 C CA . LYS A 1 414 ? -34.430 4.657 0.864 1.00 86.75 414 LYS A CA 1
ATOM 3248 C C . LYS A 1 414 ? -34.800 3.711 -0.281 1.00 86.75 414 LYS A C 1
ATOM 3250 O O . LYS A 1 414 ? -34.681 2.500 -0.116 1.00 86.75 414 LYS A O 1
ATOM 3255 N N . ASP A 1 415 ? -35.175 4.251 -1.441 1.00 93.00 415 ASP A N 1
ATOM 3256 C CA . ASP A 1 415 ? -35.562 3.482 -2.634 1.00 93.00 415 ASP A CA 1
ATOM 3257 C C . ASP A 1 415 ? -34.446 3.375 -3.699 1.00 93.00 415 ASP A C 1
ATOM 3259 O O . ASP A 1 415 ? -34.671 2.899 -4.809 1.00 93.00 415 ASP A O 1
ATOM 3263 N N . GLN A 1 416 ? -33.211 3.792 -3.395 1.00 90.06 416 GLN A N 1
ATOM 3264 C CA . GLN A 1 416 ? -32.153 3.974 -4.406 1.00 90.06 416 GLN A CA 1
ATOM 3265 C C . GLN A 1 416 ? -31.850 2.711 -5.222 1.00 90.06 416 GLN A C 1
ATOM 3267 O O . GLN A 1 416 ? -31.560 2.795 -6.415 1.00 90.06 416 GLN A O 1
ATOM 3272 N N . LYS A 1 417 ? -31.962 1.528 -4.597 1.00 88.25 417 LYS A N 1
ATOM 3273 C CA . LYS A 1 417 ? -31.696 0.240 -5.253 1.00 88.25 417 LYS A CA 1
ATOM 3274 C C . LYS A 1 417 ? -32.602 0.050 -6.462 1.00 88.25 417 LYS A C 1
ATOM 3276 O O . LYS A 1 417 ? -32.160 -0.494 -7.468 1.00 88.25 417 LYS A O 1
ATOM 3281 N N . SER A 1 418 ? -33.830 0.554 -6.404 1.00 94.50 418 SER A N 1
ATOM 3282 C CA . SER A 1 418 ? -34.815 0.483 -7.482 1.00 94.50 418 SER A CA 1
ATOM 3283 C C . SER A 1 418 ? -34.403 1.263 -8.739 1.00 94.50 418 SER A C 1
ATOM 3285 O O . SER A 1 418 ? -35.017 1.067 -9.789 1.00 94.50 418 SER A O 1
ATOM 3287 N N . TYR A 1 419 ? -33.368 2.108 -8.648 1.00 94.88 419 TYR A N 1
ATOM 3288 C CA . TYR A 1 419 ? -32.831 2.936 -9.733 1.00 94.88 419 TYR A CA 1
ATOM 3289 C C . TYR A 1 419 ? -31.389 2.577 -10.127 1.00 94.88 419 TYR A C 1
ATOM 3291 O O . TYR A 1 419 ? -30.797 3.263 -10.959 1.00 94.88 419 TYR A O 1
ATOM 3299 N N . PHE A 1 420 ? -30.803 1.523 -9.553 1.00 91.19 420 PHE A N 1
ATOM 3300 C CA . PHE A 1 420 ? -29.488 1.027 -9.976 1.00 91.19 420 PHE A CA 1
ATOM 3301 C C . PHE A 1 420 ? -29.557 0.363 -11.352 1.00 91.19 420 PHE A C 1
ATOM 3303 O O . PHE A 1 420 ? -30.624 -0.088 -11.770 1.00 91.19 420 PHE A O 1
ATOM 3310 N N . ASP A 1 421 ? -28.413 0.286 -12.036 1.00 90.44 421 ASP A N 1
ATOM 3311 C CA . ASP A 1 421 ? -28.322 -0.091 -13.454 1.00 90.44 421 ASP A CA 1
ATOM 3312 C C . ASP A 1 421 ? -29.115 -1.359 -13.791 1.00 90.44 421 ASP A C 1
ATOM 3314 O O . ASP A 1 421 ? -29.959 -1.348 -14.684 1.00 90.44 421 ASP A O 1
ATOM 3318 N N . VAL A 1 422 ? -28.933 -2.429 -13.014 1.00 92.25 422 VAL A N 1
ATOM 3319 C CA . VAL A 1 422 ? -29.627 -3.714 -13.214 1.00 92.25 422 VAL A CA 1
ATOM 3320 C C . VAL A 1 422 ? -31.156 -3.610 -13.178 1.00 92.25 422 VAL A C 1
ATOM 3322 O O . VAL A 1 422 ? -31.835 -4.385 -13.846 1.00 92.25 422 VAL A O 1
ATOM 3325 N N . ASN A 1 423 ? -31.704 -2.641 -12.443 1.00 93.19 423 ASN A N 1
ATOM 3326 C CA . ASN A 1 423 ? -33.143 -2.481 -12.232 1.00 93.19 423 ASN A CA 1
ATOM 3327 C C . ASN A 1 423 ? -33.799 -1.508 -13.220 1.00 93.19 423 ASN A C 1
ATOM 3329 O O . ASN A 1 423 ? -35.025 -1.458 -13.293 1.00 93.19 423 ASN A O 1
ATOM 3333 N N . VAL A 1 424 ? -33.006 -0.747 -13.980 1.00 95.00 424 VAL A N 1
ATOM 3334 C CA . VAL A 1 424 ? -33.499 0.237 -14.961 1.00 95.00 424 VAL A CA 1
ATOM 3335 C C . VAL A 1 424 ? -32.982 -0.005 -16.378 1.00 95.00 424 VAL A C 1
ATOM 3337 O O . VAL A 1 424 ? -33.391 0.695 -17.296 1.00 95.00 424 VAL A O 1
ATOM 3340 N N . VAL A 1 425 ? -32.126 -1.011 -16.591 1.00 95.25 425 VAL A N 1
ATOM 3341 C CA . VAL A 1 425 ? -31.483 -1.294 -17.890 1.00 95.25 425 VAL A CA 1
ATOM 3342 C C . VAL A 1 425 ? -32.472 -1.462 -19.050 1.00 95.25 425 VAL A C 1
ATOM 3344 O O . VAL A 1 425 ? -32.167 -1.089 -20.178 1.00 95.25 425 VAL A O 1
ATOM 3347 N N . ASN A 1 426 ? -33.669 -1.987 -18.777 1.00 96.62 426 ASN A N 1
ATOM 3348 C CA . ASN A 1 426 ? -34.717 -2.202 -19.780 1.00 96.62 426 ASN A CA 1
ATOM 3349 C C . ASN A 1 426 ? -35.785 -1.095 -19.787 1.00 96.62 426 ASN A C 1
ATOM 3351 O O . ASN A 1 426 ? -36.790 -1.214 -20.488 1.00 96.62 426 ASN A O 1
ATOM 3355 N N . GLU A 1 427 ? -35.604 -0.036 -18.998 1.00 95.62 427 GLU A N 1
ATOM 3356 C CA . GLU A 1 427 ? -36.525 1.091 -18.945 1.00 95.62 427 GLU A CA 1
ATOM 3357 C C . GLU A 1 427 ? -36.110 2.187 -19.921 1.00 95.62 427 GLU A C 1
ATOM 3359 O O . GLU A 1 427 ? -34.952 2.582 -20.040 1.00 95.62 427 GLU A O 1
ATOM 3364 N N . THR A 1 428 ? -37.101 2.751 -20.598 1.00 96.69 428 THR A N 1
ATOM 3365 C CA . THR A 1 428 ? -36.920 4.022 -21.291 1.00 96.69 428 THR A CA 1
ATOM 3366 C C . THR A 1 428 ? -36.751 5.148 -20.271 1.00 96.69 428 THR A C 1
ATOM 3368 O O . THR A 1 428 ? -37.360 5.143 -19.199 1.00 96.69 428 THR A O 1
ATOM 3371 N N . ARG A 1 429 ? -36.019 6.199 -20.654 1.00 95.75 429 ARG A N 1
ATOM 3372 C CA . ARG A 1 429 ? -35.818 7.405 -19.833 1.00 95.75 429 ARG A CA 1
ATOM 3373 C C . ARG A 1 429 ? -37.121 7.955 -19.229 1.00 95.75 429 ARG A C 1
ATOM 3375 O O . ARG A 1 429 ? -37.187 8.249 -18.038 1.00 95.75 429 ARG A O 1
ATOM 3382 N N . ASN A 1 430 ? -38.179 8.053 -20.038 1.00 98.00 430 ASN A N 1
ATOM 3383 C CA . ASN A 1 430 ? -39.473 8.576 -19.595 1.00 98.00 430 ASN A CA 1
ATOM 3384 C C . ASN A 1 430 ? -40.230 7.624 -18.651 1.00 98.00 430 ASN A C 1
ATOM 3386 O O . ASN A 1 430 ? -41.043 8.106 -17.864 1.00 98.00 430 ASN A O 1
ATOM 3390 N N . GLN A 1 431 ? -39.985 6.308 -18.688 1.00 98.25 431 GLN A N 1
ATOM 3391 C CA . GLN A 1 431 ? -40.546 5.369 -17.704 1.00 98.25 431 GLN A CA 1
ATOM 3392 C C . GLN A 1 431 ? -39.905 5.573 -16.331 1.00 98.25 431 GLN A C 1
ATOM 3394 O O . GLN A 1 431 ? -40.628 5.719 -15.343 1.00 98.25 431 GLN A O 1
ATOM 3399 N N . THR A 1 432 ? -38.577 5.694 -16.274 1.00 98.25 432 THR A N 1
ATOM 3400 C CA . THR A 1 432 ? -37.866 5.973 -15.021 1.00 98.25 432 THR A CA 1
ATOM 3401 C C . THR A 1 432 ? -38.290 7.321 -14.427 1.00 98.25 432 THR A C 1
ATOM 3403 O O . THR A 1 432 ? -38.523 7.413 -13.225 1.00 98.25 432 THR A O 1
ATOM 3406 N N . TYR A 1 433 ? -38.520 8.355 -15.247 1.00 98.50 433 TYR A N 1
ATOM 3407 C CA . TYR A 1 433 ? -39.062 9.626 -14.749 1.00 98.50 433 TYR A CA 1
ATOM 3408 C C . TYR A 1 433 ? -40.470 9.544 -14.176 1.00 98.50 433 TYR A C 1
ATOM 3410 O O . TYR A 1 433 ? -40.748 10.223 -13.193 1.00 98.50 433 TYR A O 1
ATOM 3418 N N . ARG A 1 434 ? -41.359 8.716 -14.739 1.00 98.56 434 ARG A N 1
ATOM 3419 C CA . ARG A 1 434 ? -42.679 8.488 -14.126 1.00 98.56 434 ARG A CA 1
ATOM 3420 C C . ARG A 1 434 ? -42.529 7.864 -12.741 1.00 98.56 434 ARG A C 1
ATOM 3422 O O . ARG A 1 434 ? -43.211 8.281 -11.812 1.00 98.56 434 ARG A O 1
ATOM 3429 N N . ARG A 1 435 ? -41.609 6.904 -12.587 1.00 98.50 435 ARG A N 1
ATOM 3430 C CA . ARG A 1 435 ? -41.304 6.286 -11.286 1.00 98.50 435 ARG A CA 1
ATOM 3431 C C . ARG A 1 435 ? -40.736 7.303 -10.293 1.00 98.50 435 ARG A C 1
ATOM 3433 O O . ARG A 1 435 ? -41.201 7.346 -9.161 1.00 98.50 435 ARG A O 1
ATOM 3440 N N . LEU A 1 436 ? -39.815 8.164 -10.729 1.00 98.62 436 LEU A N 1
ATOM 3441 C CA . LEU A 1 436 ? -39.237 9.226 -9.896 1.00 98.62 436 LEU A CA 1
ATOM 3442 C C . LEU A 1 436 ? -40.266 10.299 -9.500 1.00 98.62 436 LEU A C 1
ATOM 3444 O O . LEU A 1 436 ? -40.276 10.733 -8.351 1.00 98.62 436 LEU A O 1
ATOM 3448 N N . ALA A 1 437 ? -41.170 10.684 -10.405 1.00 98.62 437 ALA A N 1
ATOM 3449 C CA . ALA A 1 437 ? -42.275 11.593 -10.095 1.00 98.62 437 ALA A CA 1
ATOM 3450 C C . ALA A 1 437 ? -43.250 10.977 -9.078 1.00 98.62 437 ALA A C 1
ATOM 3452 O O . ALA A 1 437 ? -43.647 11.633 -8.115 1.00 98.62 437 ALA A O 1
ATOM 3453 N N . LYS A 1 438 ? -43.569 9.689 -9.240 1.00 98.56 438 LYS A N 1
ATOM 3454 C CA . LYS A 1 438 ? -44.380 8.931 -8.281 1.00 98.56 438 LYS A CA 1
ATOM 3455 C C . LYS A 1 438 ? -43.691 8.774 -6.926 1.00 98.56 438 LYS A C 1
ATOM 3457 O O . LYS A 1 438 ? -44.340 8.824 -5.889 1.00 98.56 438 LYS A O 1
ATOM 3462 N N . LEU A 1 439 ? -42.372 8.608 -6.901 1.00 98.38 439 LEU A N 1
ATOM 3463 C CA . LEU A 1 439 ? -41.617 8.631 -5.654 1.00 98.38 439 LEU A CA 1
ATOM 3464 C C . LEU A 1 439 ? -41.695 10.017 -4.991 1.00 98.38 439 LEU A C 1
ATOM 3466 O O . LEU A 1 439 ? -41.896 10.098 -3.782 1.00 98.38 439 LEU A O 1
ATOM 3470 N N . ALA A 1 440 ? -41.610 11.107 -5.760 1.00 98.12 440 ALA A N 1
ATOM 3471 C CA . ALA A 1 440 ? -41.765 12.464 -5.232 1.00 98.12 440 ALA A CA 1
ATOM 3472 C C . ALA A 1 440 ? -43.150 12.713 -4.615 1.00 98.12 440 ALA A C 1
ATOM 3474 O O . ALA A 1 440 ? -43.252 13.390 -3.589 1.00 98.12 440 ALA A O 1
ATOM 3475 N N . SER A 1 441 ? -44.213 12.107 -5.149 1.00 97.75 441 SER A N 1
ATOM 3476 C CA . SER A 1 441 ? -45.549 12.249 -4.564 1.00 97.75 441 SER A CA 1
ATOM 3477 C C . SER A 1 441 ? -45.695 11.595 -3.189 1.00 97.75 441 SER A C 1
ATOM 3479 O O . SER A 1 441 ? -46.486 12.071 -2.373 1.00 97.75 441 SER A O 1
ATOM 3481 N N . THR A 1 442 ? -44.850 10.612 -2.847 1.00 98.00 442 THR A N 1
ATOM 3482 C CA . THR A 1 442 ? -44.820 10.006 -1.498 1.00 98.00 442 THR A CA 1
ATOM 3483 C C . THR A 1 442 ? -44.444 10.990 -0.387 1.00 98.00 442 THR A C 1
ATOM 3485 O O . THR A 1 442 ? -44.802 10.774 0.769 1.00 98.00 442 THR A O 1
ATOM 3488 N N . VAL A 1 443 ? -43.779 12.102 -0.725 1.00 97.31 443 VAL A N 1
ATOM 3489 C CA . VAL A 1 443 ? -43.412 13.164 0.230 1.00 97.31 443 VAL A CA 1
ATOM 3490 C C . VAL A 1 443 ? -44.321 14.399 0.135 1.00 97.31 443 VAL A C 1
ATOM 3492 O O . VAL A 1 443 ? -44.078 15.424 0.786 1.00 97.31 443 VAL A O 1
ATOM 3495 N N . GLY A 1 444 ? -45.415 14.285 -0.624 1.00 95.00 444 GLY A N 1
ATOM 3496 C CA . GLY A 1 444 ? -46.443 15.314 -0.777 1.00 95.00 444 GLY A CA 1
ATOM 3497 C C . GLY A 1 444 ? -46.123 16.370 -1.835 1.00 95.00 444 GLY A C 1
ATOM 3498 O O . GLY A 1 444 ? -46.544 17.511 -1.674 1.00 95.00 444 GLY A O 1
ATOM 3499 N N . VAL A 1 445 ? -45.357 16.011 -2.869 1.00 95.38 445 VAL A N 1
ATOM 3500 C CA . VAL A 1 445 ? -45.129 16.844 -4.063 1.00 95.38 445 VAL A CA 1
ATOM 3501 C C . VAL A 1 445 ? -46.126 16.446 -5.162 1.00 95.38 445 VAL A C 1
ATOM 3503 O O . VAL A 1 445 ? -46.526 15.287 -5.246 1.00 95.38 445 VAL A O 1
ATOM 3506 N N . ASP A 1 446 ? -46.544 17.385 -6.010 1.00 97.44 446 ASP A N 1
ATOM 3507 C CA . ASP A 1 446 ? -47.432 17.092 -7.144 1.00 97.44 446 ASP A CA 1
ATOM 3508 C C . ASP A 1 446 ? -46.714 16.223 -8.201 1.00 97.44 446 ASP A C 1
ATOM 3510 O O . ASP A 1 446 ? -45.765 16.660 -8.856 1.00 97.44 446 ASP A O 1
ATOM 3514 N N . GLU A 1 447 ? -47.180 14.979 -8.372 1.00 97.94 447 GLU A N 1
ATOM 3515 C CA . GLU A 1 447 ? -46.626 14.011 -9.330 1.00 97.94 447 GLU A CA 1
ATOM 3516 C C . GLU A 1 447 ? -46.641 14.536 -10.771 1.00 97.94 447 GLU A C 1
ATOM 3518 O O . GLU A 1 447 ? -45.665 14.370 -11.508 1.00 97.94 447 GLU A O 1
ATOM 3523 N N . ALA A 1 448 ? -47.741 15.171 -11.184 1.00 98.25 448 ALA A N 1
ATOM 3524 C CA . ALA A 1 448 ? -47.909 15.658 -12.546 1.00 98.25 448 ALA A CA 1
ATOM 3525 C C . ALA A 1 448 ? -46.967 16.833 -12.817 1.00 98.25 448 ALA A C 1
ATOM 3527 O O . ALA A 1 448 ? -46.340 16.876 -13.877 1.00 98.25 448 ALA A O 1
ATOM 3528 N N . ALA A 1 449 ? -46.809 17.734 -11.844 1.00 98.19 449 ALA A N 1
ATOM 3529 C CA . ALA A 1 449 ? -45.874 18.850 -11.943 1.00 98.19 449 ALA A CA 1
ATOM 3530 C C . ALA A 1 449 ? -44.417 18.371 -12.047 1.00 98.19 449 ALA A C 1
ATOM 3532 O O . ALA A 1 449 ? -43.664 18.874 -12.883 1.00 98.19 449 ALA A O 1
ATOM 3533 N N . ILE A 1 450 ? -44.015 17.369 -11.257 1.00 98.44 450 ILE A N 1
ATOM 3534 C CA . ILE A 1 450 ? -42.659 16.803 -11.339 1.00 98.44 450 ILE A CA 1
ATOM 3535 C C . ILE A 1 450 ? -42.438 16.095 -12.671 1.00 98.44 450 ILE A C 1
ATOM 3537 O O . ILE A 1 450 ? -41.406 16.301 -13.310 1.00 98.44 450 ILE A O 1
ATOM 3541 N N . TYR A 1 451 ? -43.403 15.300 -13.136 1.00 98.56 451 TYR A N 1
ATOM 3542 C CA . TYR A 1 451 ? -43.267 14.631 -14.425 1.00 98.56 451 TYR A CA 1
ATOM 3543 C C . TYR A 1 451 ? -43.174 15.627 -15.593 1.00 98.56 451 TYR A C 1
ATOM 3545 O O . TYR A 1 451 ? -42.337 15.439 -16.475 1.00 98.56 451 TYR A O 1
ATOM 3553 N N . ASP A 1 452 ? -43.952 16.712 -15.574 1.00 98.31 452 ASP A N 1
ATOM 3554 C CA . ASP A 1 452 ? -43.883 17.805 -16.557 1.00 98.31 452 ASP A CA 1
ATOM 3555 C C . ASP A 1 452 ? -42.501 18.493 -16.599 1.00 98.31 452 ASP A C 1
ATOM 3557 O O . ASP A 1 452 ? -42.054 18.935 -17.659 1.00 98.31 452 ASP A O 1
ATOM 3561 N N . HIS A 1 453 ? -41.772 18.523 -15.481 1.00 98.31 453 HIS A N 1
ATOM 3562 C CA . HIS A 1 453 ? -40.402 19.044 -15.439 1.00 98.31 453 HIS A CA 1
ATOM 3563 C C . HIS A 1 453 ? -39.352 18.071 -15.979 1.00 98.31 453 HIS A C 1
ATOM 3565 O O . HIS A 1 453 ? -38.281 18.507 -16.411 1.00 98.31 453 HIS A O 1
ATOM 3571 N N . LEU A 1 454 ? -39.643 16.770 -15.961 1.00 98.25 454 LEU A N 1
ATOM 3572 C CA . LEU A 1 454 ? -38.689 15.712 -16.294 1.00 98.25 454 LEU A CA 1
ATOM 3573 C C . LEU A 1 454 ? -38.859 15.149 -17.700 1.00 98.25 454 LEU A C 1
ATOM 3575 O O . LEU A 1 454 ? -37.867 14.733 -18.303 1.00 98.25 454 LEU A O 1
ATOM 3579 N N . VAL A 1 455 ? -40.095 15.115 -18.201 1.00 97.38 455 VAL A N 1
ATOM 3580 C CA . VAL A 1 455 ? -40.453 14.463 -19.460 1.00 97.38 455 VAL A CA 1
ATOM 3581 C C . VAL A 1 455 ? -39.613 14.979 -20.627 1.00 97.38 455 VAL A C 1
ATOM 3583 O O . VAL A 1 455 ? -39.381 16.176 -20.787 1.00 97.38 455 VAL A O 1
ATOM 3586 N N . ILE A 1 456 ? -39.164 14.044 -21.461 1.00 95.38 456 ILE A N 1
ATOM 3587 C CA . ILE A 1 456 ? -38.479 14.338 -22.717 1.00 95.38 456 ILE A CA 1
ATOM 3588 C C . ILE A 1 456 ? -39.469 14.156 -23.860 1.00 95.38 456 ILE A C 1
ATOM 3590 O O . ILE A 1 456 ? -40.086 13.094 -23.979 1.00 95.38 456 ILE A O 1
ATOM 3594 N N . SER A 1 457 ? -39.603 15.197 -24.682 1.00 92.44 457 SER A N 1
ATOM 3595 C CA . SER A 1 457 ? -40.409 15.182 -25.904 1.00 92.44 457 SER A CA 1
ATOM 3596 C C . SER A 1 457 ? -39.869 14.155 -26.902 1.00 92.44 457 SER A C 1
ATOM 3598 O O . SER A 1 457 ? -38.660 14.039 -27.092 1.00 92.44 457 SER A O 1
ATOM 3600 N N . ASP A 1 458 ? -40.772 13.437 -27.568 1.00 91.88 458 ASP A N 1
ATOM 3601 C CA . ASP A 1 458 ? -40.473 12.579 -28.721 1.00 91.88 458 ASP A CA 1
ATOM 3602 C C . ASP A 1 458 ? -40.490 13.350 -30.055 1.00 91.88 458 ASP A C 1
ATOM 3604 O O . ASP A 1 458 ? -40.278 12.773 -31.121 1.00 91.88 458 ASP A O 1
ATOM 3608 N N . LYS A 1 459 ? -40.724 14.665 -29.996 1.00 93.50 459 LYS A N 1
ATOM 3609 C CA . LYS A 1 459 ? -40.750 15.585 -31.137 1.00 93.50 459 LYS A CA 1
ATOM 3610 C C . LYS A 1 459 ? -39.645 16.640 -31.021 1.00 93.50 459 LYS A C 1
ATOM 3612 O O . LYS A 1 459 ? -39.343 17.050 -29.894 1.00 93.50 459 LYS A O 1
ATOM 3617 N N . PRO A 1 460 ? -39.097 17.121 -32.155 1.00 91.38 460 PRO A N 1
ATOM 3618 C CA . PRO A 1 460 ? -38.218 18.290 -32.178 1.00 91.38 460 PRO A CA 1
ATOM 3619 C C . PRO A 1 460 ? -38.886 19.512 -31.539 1.00 91.38 460 PRO A C 1
ATOM 3621 O O . PRO A 1 460 ? -40.115 19.613 -31.536 1.00 91.38 460 PRO A O 1
ATOM 3624 N N . ALA A 1 461 ? -38.084 20.454 -31.042 1.00 88.81 461 ALA A N 1
ATOM 3625 C CA . ALA A 1 461 ? -38.601 21.772 -30.678 1.00 88.81 461 ALA A CA 1
ATOM 3626 C C . ALA A 1 461 ? -39.061 22.557 -31.917 1.00 88.81 461 ALA A C 1
ATOM 3628 O O . ALA A 1 461 ? -38.751 22.192 -33.053 1.00 88.81 461 ALA A O 1
ATOM 3629 N N . ASP A 1 462 ? -39.762 23.669 -31.689 1.00 89.81 462 ASP A N 1
ATOM 3630 C CA . ASP A 1 462 ? -40.301 24.533 -32.749 1.00 89.81 462 ASP A CA 1
ATOM 3631 C C . ASP A 1 462 ? -39.216 25.070 -33.703 1.00 89.81 462 ASP A C 1
ATOM 3633 O O . ASP A 1 462 ? -39.486 25.326 -34.875 1.00 89.81 462 ASP A O 1
ATOM 3637 N N . ASP A 1 463 ? -37.973 25.198 -33.226 1.00 91.38 463 ASP A N 1
ATOM 3638 C CA . ASP A 1 463 ? -36.800 25.605 -34.010 1.00 91.38 463 ASP A CA 1
ATOM 3639 C C . ASP A 1 463 ? -36.094 24.438 -34.734 1.00 91.38 463 ASP A C 1
ATOM 3641 O O . ASP A 1 463 ? -35.067 24.631 -35.387 1.00 91.38 463 ASP A O 1
ATOM 3645 N N . GLY A 1 464 ? -36.632 23.221 -34.619 1.00 92.50 464 GLY A N 1
ATOM 3646 C CA . GLY A 1 464 ? -36.071 21.991 -35.175 1.00 92.50 464 GLY A CA 1
ATOM 3647 C C . GLY A 1 464 ? -34.976 21.341 -34.324 1.00 92.50 464 GLY A C 1
ATOM 3648 O O . GLY A 1 464 ? -34.401 20.336 -34.752 1.00 92.50 464 GLY A O 1
ATOM 3649 N N . SER A 1 465 ? -34.662 21.865 -33.134 1.00 90.56 465 SER A N 1
ATOM 3650 C CA . SER A 1 465 ? -33.619 21.286 -32.282 1.00 90.56 465 SER A CA 1
ATOM 3651 C C . SER A 1 465 ? -34.006 19.906 -31.728 1.00 90.56 465 SER A C 1
ATOM 3653 O O . SER A 1 465 ? -35.146 19.646 -31.342 1.00 90.56 465 SER A O 1
ATOM 3655 N N . LEU A 1 466 ? -33.018 19.001 -31.698 1.00 90.12 466 LEU A N 1
ATOM 3656 C CA . LEU A 1 466 ? -33.172 17.600 -31.271 1.00 90.12 466 LEU A CA 1
ATOM 3657 C C . LEU A 1 466 ? -32.568 17.313 -29.885 1.00 90.12 466 LEU A C 1
ATOM 3659 O O . LEU A 1 466 ? -32.765 16.236 -29.332 1.00 90.12 466 LEU A O 1
ATOM 3663 N N . ASN A 1 467 ? -31.807 18.258 -29.323 1.00 86.06 467 ASN A N 1
ATOM 3664 C CA . ASN A 1 467 ? -31.098 18.110 -28.046 1.00 86.06 467 ASN A CA 1
ATOM 3665 C C . ASN A 1 467 ? -31.618 19.115 -27.008 1.00 86.06 467 ASN A C 1
ATOM 3667 O O . ASN A 1 467 ? -30.877 19.953 -26.491 1.00 86.06 467 ASN A O 1
ATOM 3671 N N . THR A 1 468 ? -32.923 19.066 -26.761 1.00 87.75 468 THR A N 1
ATOM 3672 C CA . THR A 1 468 ? -33.648 20.056 -25.951 1.00 87.75 468 THR A CA 1
ATOM 3673 C C . THR A 1 468 ? -33.517 19.807 -24.449 1.00 87.75 468 THR A C 1
ATOM 3675 O O . THR A 1 468 ? -33.611 20.742 -23.660 1.00 87.75 468 THR A O 1
ATOM 3678 N N . GLY A 1 469 ? -33.273 18.557 -24.040 1.00 91.25 469 GLY A N 1
ATOM 3679 C CA . GLY A 1 469 ? -33.313 18.164 -22.631 1.00 91.25 469 GLY A CA 1
ATOM 3680 C C . GLY A 1 469 ? -34.715 18.316 -22.027 1.00 91.25 469 GLY A C 1
ATOM 3681 O O . GLY A 1 469 ? -35.716 18.237 -22.739 1.00 91.25 469 GLY A O 1
ATOM 3682 N N . ASN A 1 470 ? -34.766 18.509 -20.711 1.00 95.88 470 ASN A N 1
ATOM 3683 C CA . ASN A 1 470 ? -35.973 18.788 -19.921 1.00 95.88 470 ASN A CA 1
ATOM 3684 C C . ASN A 1 470 ? -35.855 20.148 -19.197 1.00 95.88 470 ASN A C 1
ATOM 3686 O O . ASN A 1 470 ? -34.839 20.841 -19.315 1.00 95.88 470 ASN A O 1
ATOM 3690 N N . LYS A 1 471 ? -36.871 20.528 -18.409 1.00 97.56 471 LYS A N 1
ATOM 3691 C CA . LYS A 1 471 ? -36.946 21.853 -17.757 1.00 97.56 471 LYS A CA 1
ATOM 3692 C C . LYS A 1 471 ? -35.857 22.091 -16.700 1.00 97.56 471 LYS A C 1
ATOM 3694 O O . LYS A 1 471 ? -35.557 23.237 -16.376 1.00 97.56 471 LYS A O 1
ATOM 3699 N N . VAL A 1 472 ? -35.210 21.028 -16.219 1.00 97.81 472 VAL A N 1
ATOM 3700 C CA . VAL A 1 472 ? -34.152 21.084 -15.192 1.00 97.81 472 VAL A CA 1
ATOM 3701 C C . VAL A 1 472 ? -32.732 20.993 -15.759 1.00 97.81 472 VAL A C 1
ATOM 3703 O O . VAL A 1 472 ? -31.753 21.200 -15.041 1.00 97.81 472 VAL A O 1
ATOM 3706 N N . THR A 1 473 ? -32.589 20.710 -17.058 1.00 95.12 473 THR A N 1
ATOM 3707 C CA . THR A 1 473 ? -31.289 20.456 -17.700 1.00 95.12 473 THR A CA 1
ATOM 3708 C C . THR A 1 473 ? -30.318 21.634 -17.546 1.00 95.12 473 THR A C 1
ATOM 3710 O O . THR A 1 473 ? -29.119 21.430 -17.346 1.00 95.12 473 THR A O 1
ATOM 3713 N N . THR A 1 474 ? -30.804 22.875 -17.637 1.00 95.31 474 THR A N 1
ATOM 3714 C CA . THR A 1 474 ? -29.961 24.076 -17.506 1.00 95.31 474 THR A CA 1
ATOM 3715 C C . THR A 1 474 ? -29.389 24.221 -16.098 1.00 95.31 474 THR A C 1
ATOM 3717 O O . THR A 1 474 ? -28.189 24.464 -15.957 1.00 95.31 474 THR A O 1
ATOM 3720 N N . ASP A 1 475 ? -30.198 23.989 -15.067 1.00 96.56 475 ASP A N 1
ATOM 3721 C CA . ASP A 1 475 ? -29.760 24.084 -13.672 1.00 96.56 475 ASP A CA 1
ATOM 3722 C C . ASP A 1 475 ? -28.773 22.974 -13.325 1.00 96.56 475 ASP A C 1
ATOM 3724 O O . ASP A 1 475 ? -27.723 23.225 -12.730 1.00 96.56 475 ASP A O 1
ATOM 3728 N N . LEU A 1 476 ? -29.038 21.750 -13.789 1.00 95.94 476 LEU A N 1
ATOM 3729 C CA . LEU A 1 476 ? -28.123 20.634 -13.580 1.00 95.94 476 LEU A CA 1
ATOM 3730 C C . LEU A 1 476 ? -26.761 20.877 -14.254 1.00 95.94 476 LEU A C 1
ATOM 3732 O O . LEU A 1 476 ? -25.719 20.586 -13.664 1.00 95.94 476 LEU A O 1
ATOM 3736 N N . LYS A 1 477 ? -26.730 21.508 -15.440 1.00 94.56 477 LYS A N 1
ATOM 3737 C CA . LYS A 1 477 ? -25.476 21.959 -16.076 1.00 94.56 477 LYS A CA 1
ATOM 3738 C C . LYS A 1 477 ? -24.718 22.964 -15.205 1.00 94.56 477 LYS A C 1
ATOM 3740 O O . LYS A 1 477 ? -23.489 22.917 -15.174 1.00 94.56 477 LYS A O 1
ATOM 3745 N N . VAL A 1 478 ? -25.411 23.876 -14.521 1.00 95.75 478 VAL A N 1
ATOM 3746 C CA . VAL A 1 478 ? -24.781 24.836 -13.599 1.00 95.75 478 VAL A CA 1
ATOM 3747 C C . VAL A 1 478 ? -24.204 24.116 -12.379 1.00 95.75 478 VAL A C 1
ATOM 3749 O O . VAL A 1 478 ? -23.050 24.365 -12.036 1.00 95.75 478 VAL A O 1
ATOM 3752 N N . LEU A 1 479 ? -24.938 23.172 -11.785 1.00 94.12 479 LEU A N 1
ATOM 3753 C CA . LEU A 1 479 ? -24.454 22.371 -10.652 1.00 94.12 479 LEU A CA 1
ATOM 3754 C C . LEU A 1 479 ? -23.177 21.594 -11.007 1.00 94.12 479 LEU A C 1
ATOM 3756 O O . LEU A 1 479 ? -22.189 21.670 -10.278 1.00 94.12 479 LEU A O 1
ATOM 3760 N N . VAL A 1 480 ? -23.146 20.955 -12.181 1.00 91.88 480 VAL A N 1
ATOM 3761 C CA . VAL A 1 480 ? -21.952 20.254 -12.684 1.00 91.88 480 VAL A CA 1
ATOM 3762 C C . VAL A 1 480 ? -20.783 21.219 -12.926 1.00 91.88 480 VAL A C 1
ATOM 3764 O O . VAL A 1 480 ? -19.635 20.880 -12.637 1.00 91.88 480 VAL A O 1
ATOM 3767 N N . LYS A 1 481 ? -21.033 22.436 -13.433 1.00 92.88 481 LYS A N 1
ATOM 3768 C CA . LYS A 1 481 ? -19.982 23.460 -13.600 1.00 92.88 481 LYS A CA 1
ATOM 3769 C C . LYS A 1 481 ? -19.400 23.908 -12.258 1.00 92.88 481 LYS A C 1
ATOM 3771 O O . LYS A 1 481 ? -18.184 24.029 -12.153 1.00 92.88 481 LYS A O 1
ATOM 3776 N N . ILE A 1 482 ? -20.246 24.120 -11.247 1.00 89.81 482 ILE A N 1
ATOM 3777 C CA . ILE A 1 482 ? -19.812 24.488 -9.891 1.00 89.81 482 ILE A CA 1
ATOM 3778 C C . ILE A 1 482 ? -18.942 23.377 -9.300 1.00 89.81 482 ILE A C 1
ATOM 3780 O O . ILE A 1 482 ? -17.853 23.661 -8.812 1.00 89.81 482 ILE A O 1
ATOM 3784 N N . ALA A 1 483 ? -19.380 22.120 -9.399 1.00 88.38 483 ALA A N 1
ATOM 3785 C CA . ALA A 1 483 ? -18.631 20.973 -8.894 1.00 88.38 483 ALA A CA 1
ATOM 3786 C C . ALA A 1 483 ? -17.240 20.848 -9.543 1.00 88.38 483 ALA A C 1
ATOM 3788 O O . ALA A 1 483 ? -16.250 20.613 -8.853 1.00 88.38 483 ALA A O 1
ATOM 3789 N N . ARG A 1 484 ? -17.144 21.090 -10.857 1.00 87.25 484 ARG A N 1
ATOM 3790 C CA . ARG A 1 484 ? -15.859 21.121 -11.577 1.00 87.25 484 ARG A CA 1
ATOM 3791 C C . ARG A 1 484 ? -14.948 22.254 -11.114 1.00 87.25 484 ARG A C 1
ATOM 3793 O O . ARG A 1 484 ? -13.747 22.040 -11.004 1.00 87.25 484 ARG A O 1
ATOM 3800 N N . LEU A 1 485 ? -15.502 23.438 -10.848 1.00 88.81 485 LEU A N 1
ATOM 3801 C CA . LEU A 1 485 ? -14.724 24.602 -10.413 1.00 88.81 485 LEU A CA 1
ATOM 3802 C C . LEU A 1 485 ? -14.033 24.365 -9.063 1.00 88.81 485 LEU A C 1
ATOM 3804 O O . LEU A 1 485 ? -12.929 24.851 -8.850 1.00 88.81 485 LEU A O 1
ATOM 3808 N N . VAL A 1 486 ? -14.674 23.605 -8.175 1.00 83.44 486 VAL A N 1
ATOM 3809 C CA . VAL A 1 486 ? -14.177 23.314 -6.819 1.00 83.44 486 VAL A CA 1
ATOM 3810 C C . VAL A 1 486 ? -13.504 21.939 -6.698 1.00 83.44 486 VAL A C 1
ATOM 3812 O O . VAL A 1 486 ? -13.237 21.486 -5.591 1.00 83.44 486 VAL A O 1
ATOM 3815 N N . GLY A 1 487 ? -13.210 21.274 -7.823 1.00 82.12 487 GLY A N 1
ATOM 3816 C CA . GLY A 1 487 ? -12.413 20.041 -7.848 1.00 82.12 487 GLY A CA 1
ATOM 3817 C C . GLY A 1 487 ? -13.129 18.782 -7.345 1.00 82.12 487 GLY A C 1
ATOM 3818 O O . GLY A 1 487 ? -12.482 17.877 -6.824 1.00 82.12 487 GLY A O 1
ATOM 3819 N N . VAL A 1 488 ? -14.456 18.688 -7.480 1.00 79.44 488 VAL A N 1
ATOM 3820 C CA . VAL A 1 488 ? -15.198 17.473 -7.100 1.00 79.44 488 VAL A CA 1
ATOM 3821 C C . VAL A 1 488 ? -14.965 16.378 -8.142 1.00 79.44 488 VAL A C 1
ATOM 3823 O O . VAL A 1 488 ? -15.495 16.439 -9.254 1.00 79.44 488 VAL A O 1
ATOM 3826 N N . HIS A 1 489 ? -14.190 15.362 -7.762 1.00 72.06 489 HIS A N 1
ATOM 3827 C CA . HIS A 1 489 ? -13.874 14.205 -8.610 1.00 72.06 489 HIS A CA 1
ATOM 3828 C C . HIS A 1 489 ? -14.667 12.947 -8.244 1.00 72.06 489 HIS A C 1
ATOM 3830 O O . HIS A 1 489 ? -14.929 12.118 -9.113 1.00 72.06 489 HIS A O 1
ATOM 3836 N N . VAL A 1 490 ? -15.073 12.819 -6.980 1.00 69.50 490 VAL A N 1
ATOM 3837 C CA . VAL A 1 490 ? -15.799 11.662 -6.445 1.00 69.50 490 VAL A CA 1
ATOM 3838 C C . VAL A 1 490 ? -17.014 12.129 -5.648 1.00 69.50 490 VAL A C 1
ATOM 3840 O O . VAL A 1 490 ? -17.012 13.226 -5.090 1.00 69.50 490 VAL A O 1
ATOM 3843 N N . SER A 1 491 ? -18.075 11.327 -5.603 1.00 71.88 491 SER A N 1
ATOM 3844 C CA . SER A 1 491 ? -19.216 11.572 -4.721 1.00 71.88 491 SER A CA 1
ATOM 3845 C C . SER A 1 491 ? -19.295 10.495 -3.630 1.00 71.88 491 SER A C 1
ATOM 3847 O O . SER A 1 491 ? -19.075 9.321 -3.928 1.00 71.88 491 SER A O 1
ATOM 3849 N N . PRO A 1 492 ? -19.630 10.868 -2.383 1.00 75.50 492 PRO A N 1
ATOM 3850 C CA . PRO A 1 492 ? -19.797 12.243 -1.907 1.00 75.50 492 PRO A CA 1
ATOM 3851 C C . PRO A 1 492 ? -18.466 13.003 -1.741 1.00 75.50 492 PRO A C 1
ATOM 3853 O O . PRO A 1 492 ? -17.436 12.410 -1.454 1.00 75.50 492 PRO A O 1
ATOM 3856 N N . THR A 1 493 ? -18.509 14.332 -1.882 1.00 83.25 493 THR A N 1
ATOM 3857 C CA . THR A 1 493 ? -17.430 15.258 -1.485 1.00 83.25 493 THR A CA 1
ATOM 3858 C C . THR A 1 493 ? -18.040 16.335 -0.593 1.00 83.25 493 THR A C 1
ATOM 3860 O O . THR A 1 493 ? -19.053 16.932 -0.969 1.00 83.25 493 THR A O 1
ATOM 3863 N N . VAL A 1 494 ? -17.436 16.600 0.567 1.00 87.44 494 VAL A N 1
ATOM 3864 C CA . VAL A 1 494 ? -17.880 17.663 1.480 1.00 87.44 494 VAL A CA 1
ATOM 3865 C C . VAL A 1 494 ? -17.029 18.911 1.275 1.00 87.44 494 VAL A C 1
ATOM 3867 O O . VAL A 1 494 ? -15.812 18.835 1.123 1.00 87.44 494 VAL A O 1
ATOM 3870 N N . ILE A 1 495 ? -17.686 20.068 1.241 1.00 88.62 495 ILE A N 1
ATOM 3871 C CA . ILE A 1 495 ? -17.048 21.375 1.080 1.00 88.62 495 ILE A CA 1
ATOM 3872 C C . ILE A 1 495 ? -17.454 22.231 2.272 1.00 88.62 495 ILE A C 1
ATOM 3874 O O . ILE A 1 495 ? -18.648 22.432 2.500 1.00 88.62 495 ILE A O 1
ATOM 3878 N N . PHE A 1 496 ? -16.466 22.753 2.989 1.00 90.44 496 PHE A N 1
ATOM 3879 C CA . PHE A 1 496 ? -16.649 23.674 4.102 1.00 90.44 496 PHE A CA 1
ATOM 3880 C C . PHE A 1 496 ? -16.008 25.020 3.754 1.00 90.44 496 PHE A C 1
ATOM 3882 O O . PHE A 1 496 ? -14.850 25.064 3.350 1.00 90.44 496 PHE A O 1
ATOM 3889 N N . ASP A 1 497 ? -16.794 26.100 3.803 1.00 89.62 497 ASP A N 1
ATOM 3890 C CA . ASP A 1 497 ? -16.384 27.469 3.440 1.00 89.62 497 ASP A CA 1
ATOM 3891 C C . ASP A 1 497 ? -15.618 27.590 2.110 1.00 89.62 497 ASP A C 1
ATOM 3893 O O . ASP A 1 497 ? -14.696 28.384 1.940 1.00 89.62 497 ASP A O 1
ATOM 3897 N N . GLY A 1 498 ? -16.036 26.791 1.123 1.00 84.44 498 GLY A N 1
ATOM 3898 C CA . GLY A 1 498 ? -15.460 26.786 -0.223 1.00 84.44 498 GLY A CA 1
ATOM 3899 C C . GLY A 1 498 ? -14.220 25.903 -0.392 1.00 84.44 498 GLY A C 1
ATOM 3900 O O . GLY A 1 498 ? -13.709 25.811 -1.506 1.00 84.44 498 GLY A O 1
ATOM 3901 N N . VAL A 1 499 ? -13.774 25.215 0.662 1.00 83.19 499 VAL A N 1
ATOM 3902 C CA . VAL A 1 499 ? -12.626 24.298 0.645 1.00 83.19 499 VAL A CA 1
ATOM 3903 C C . VAL A 1 499 ? -13.099 22.852 0.795 1.00 83.19 499 VAL A C 1
ATOM 3905 O O . VAL A 1 499 ? -13.998 22.559 1.581 1.00 83.19 499 VAL A O 1
ATOM 3908 N N . VAL A 1 500 ? -12.503 21.931 0.034 1.00 81.75 500 VAL A N 1
ATOM 3909 C CA . VAL A 1 500 ? -12.793 20.493 0.154 1.00 81.75 500 VAL A CA 1
ATOM 3910 C C . VAL A 1 500 ? -12.330 19.981 1.524 1.00 81.75 500 VAL A C 1
ATOM 3912 O O . VAL A 1 500 ? -11.145 20.053 1.851 1.00 81.75 500 VAL A O 1
ATOM 3915 N N . ALA A 1 501 ? -13.266 19.452 2.311 1.00 81.94 501 ALA A N 1
ATOM 3916 C CA . ALA A 1 501 ? -13.038 18.923 3.653 1.00 81.94 501 ALA A CA 1
ATOM 3917 C C . ALA A 1 501 ? -12.761 17.411 3.585 1.00 81.94 501 ALA A C 1
ATOM 3919 O O . ALA A 1 501 ? -13.665 16.588 3.724 1.00 81.94 501 ALA A O 1
ATOM 3920 N N . ASN A 1 502 ? -11.502 17.053 3.306 1.00 76.44 502 ASN A N 1
ATOM 3921 C CA . ASN A 1 502 ? -11.069 15.660 3.099 1.00 76.44 502 ASN A CA 1
ATOM 3922 C C . ASN A 1 502 ? -11.100 14.794 4.371 1.00 76.44 502 ASN A C 1
ATOM 3924 O O . ASN A 1 502 ? -10.975 13.575 4.290 1.00 76.44 502 ASN A O 1
ATOM 3928 N N . ASP A 1 503 ? -11.227 15.411 5.543 1.00 74.62 503 ASP A N 1
ATOM 3929 C CA . ASP A 1 503 ? -11.372 14.733 6.828 1.00 74.62 503 ASP A CA 1
ATOM 3930 C C . ASP A 1 503 ? -12.773 14.132 7.017 1.00 74.62 503 ASP A C 1
ATOM 3932 O O . ASP A 1 503 ? -12.906 13.096 7.674 1.00 74.62 503 ASP A O 1
ATOM 3936 N N . ILE A 1 504 ? -13.805 14.738 6.413 1.00 79.62 504 ILE A N 1
ATOM 3937 C CA . ILE A 1 504 ? -15.201 14.315 6.567 1.00 79.62 504 ILE A CA 1
ATOM 3938 C C . ILE A 1 504 ? -15.483 13.068 5.730 1.00 79.62 504 ILE A C 1
ATOM 3940 O O . ILE A 1 504 ? -15.576 13.116 4.503 1.00 79.62 504 ILE A O 1
ATOM 3944 N N . SER A 1 505 ? -15.708 11.947 6.415 1.00 73.00 505 SER A N 1
ATOM 3945 C CA . SER A 1 505 ? -16.020 10.659 5.793 1.00 73.00 505 SER A CA 1
ATOM 3946 C C . SER A 1 505 ? -17.515 10.326 5.862 1.00 73.00 505 SER A C 1
ATOM 3948 O O . SER A 1 505 ? -18.230 10.739 6.778 1.00 73.00 505 SER A O 1
ATOM 3950 N N . SER A 1 506 ? -18.001 9.526 4.908 1.00 66.38 506 SER A N 1
ATOM 3951 C CA . SER A 1 506 ? -19.352 8.948 4.936 1.00 66.38 506 SER A CA 1
ATOM 3952 C C . SER A 1 506 ? -19.595 8.014 6.127 1.00 66.38 506 SER A C 1
ATOM 3954 O O . SER A 1 506 ? -20.750 7.763 6.472 1.00 66.38 506 SER A O 1
ATOM 3956 N N . GLY A 1 507 ? -18.523 7.528 6.758 1.00 68.94 507 GLY A N 1
ATOM 3957 C CA . GLY A 1 507 ? -18.564 6.686 7.952 1.00 68.94 507 GLY A CA 1
ATOM 3958 C C . GLY A 1 507 ? -18.595 7.446 9.280 1.00 68.94 507 GLY A C 1
ATOM 3959 O O . GLY A 1 507 ? -18.616 6.794 10.316 1.00 68.94 507 GLY A O 1
ATOM 3960 N N . TRP A 1 508 ? -18.588 8.787 9.281 1.00 81.31 508 TRP A N 1
ATOM 3961 C CA . TRP A 1 508 ? -18.530 9.557 10.528 1.00 81.31 508 TRP A CA 1
ATOM 3962 C C . TRP A 1 508 ? -19.697 9.270 11.478 1.00 81.31 508 TRP A C 1
ATOM 3964 O O . TRP A 1 508 ? -20.863 9.300 11.071 1.00 81.31 508 TRP A O 1
ATOM 3974 N N . THR A 1 509 ? -19.374 9.051 12.754 1.00 83.00 509 THR A N 1
ATOM 3975 C CA . THR A 1 509 ? -20.356 8.893 13.833 1.00 83.00 509 THR A CA 1
ATOM 3976 C C . THR A 1 509 ? -20.927 10.242 14.271 1.00 83.00 509 THR A C 1
ATOM 3978 O O . THR A 1 509 ? -20.431 11.311 13.902 1.00 83.00 509 THR A O 1
ATOM 3981 N N . LYS A 1 510 ? -21.981 10.205 15.094 1.00 85.62 510 LYS A N 1
ATOM 3982 C CA . LYS A 1 510 ? -22.571 11.408 15.695 1.00 85.62 510 LYS A CA 1
ATOM 3983 C C . LYS A 1 510 ? -21.528 12.216 16.474 1.00 85.62 510 LYS A C 1
ATOM 3985 O O . LYS A 1 510 ? -21.487 13.433 16.345 1.00 85.62 510 LYS A O 1
ATOM 3990 N N . GLU A 1 511 ? -20.685 11.537 17.240 1.00 89.75 511 GLU A N 1
ATOM 3991 C CA . GLU A 1 511 ? -19.682 12.132 18.126 1.00 89.75 511 GLU A CA 1
ATOM 3992 C C . GLU A 1 511 ? -18.586 12.838 17.319 1.00 89.75 511 GLU A C 1
ATOM 3994 O O . GLU A 1 511 ? -18.192 13.950 17.657 1.00 89.75 511 GLU A O 1
ATOM 3999 N N . GLN A 1 512 ? -18.154 12.245 16.200 1.00 87.62 512 GLN A N 1
ATOM 4000 C CA . GLN A 1 512 ? -17.188 12.871 15.289 1.00 87.62 512 GLN A CA 1
ATOM 4001 C C . GLN A 1 512 ? -17.759 14.142 14.647 1.00 87.62 512 GLN A C 1
ATOM 4003 O O . GLN A 1 512 ? -17.066 15.154 14.538 1.00 87.62 512 GLN A O 1
ATOM 4008 N N . TRP A 1 513 ? -19.046 14.126 14.281 1.00 88.56 513 TRP A N 1
ATOM 4009 C CA . TRP A 1 513 ? -19.743 15.331 13.829 1.00 88.56 513 TRP A CA 1
ATOM 4010 C C . TRP A 1 513 ? -19.857 16.388 14.933 1.00 88.56 513 TRP A C 1
ATOM 4012 O O . TRP A 1 513 ? -19.633 17.562 14.655 1.00 88.56 513 TRP A O 1
ATOM 4022 N N . GLU A 1 514 ? -20.175 16.007 16.173 1.00 91.00 514 GLU A N 1
ATOM 4023 C CA . GLU A 1 514 ? -20.232 16.930 17.319 1.00 91.00 514 GLU A CA 1
ATOM 4024 C C . GLU A 1 514 ? -18.876 17.588 17.592 1.00 91.00 514 GLU A C 1
ATOM 4026 O O . GLU A 1 514 ? -18.805 18.811 17.747 1.00 91.00 514 GLU A O 1
ATOM 4031 N N . GLU A 1 515 ? -17.799 16.803 17.612 1.00 91.94 515 GLU A N 1
ATOM 4032 C CA . GLU A 1 515 ? -16.436 17.302 17.791 1.00 91.94 515 GLU A CA 1
ATOM 4033 C C . GLU A 1 515 ? -16.076 18.295 16.682 1.00 91.94 515 GLU A C 1
ATOM 4035 O O . GLU A 1 515 ? -15.650 19.424 16.951 1.00 91.94 515 GLU A O 1
ATOM 4040 N N . TRP A 1 516 ? -16.313 17.908 15.427 1.00 91.88 516 TRP A N 1
ATOM 4041 C CA . TRP A 1 516 ? -15.987 18.744 14.284 1.00 91.88 516 TRP A CA 1
ATOM 4042 C C . TRP A 1 516 ? -16.816 20.032 14.253 1.00 91.88 516 TRP A C 1
ATOM 4044 O O . TRP A 1 516 ? -16.260 21.109 14.038 1.00 91.88 516 TRP A O 1
ATOM 4054 N N . LEU A 1 517 ? -18.122 19.965 14.526 1.00 91.25 517 LEU A N 1
ATOM 4055 C CA . LEU A 1 517 ? -18.988 21.147 14.591 1.00 91.25 517 LEU A CA 1
ATOM 4056 C C . LEU A 1 517 ? -18.590 22.074 15.744 1.00 91.25 517 LEU A C 1
ATOM 4058 O O . LEU A 1 517 ? -18.579 23.291 15.577 1.00 91.25 517 LEU A O 1
ATOM 4062 N N . THR A 1 518 ? -18.217 21.522 16.902 1.00 91.06 518 THR A N 1
ATOM 4063 C CA . THR A 1 518 ? -17.719 22.310 18.045 1.00 91.06 518 THR A CA 1
ATOM 4064 C C . THR A 1 518 ? -16.449 23.069 17.684 1.00 91.06 518 THR A C 1
ATOM 4066 O O . THR A 1 518 ? -16.302 24.238 18.042 1.00 91.06 518 THR A O 1
ATOM 4069 N N . LYS A 1 519 ? -15.537 22.397 16.978 1.00 90.25 519 LYS A N 1
ATOM 4070 C CA . LYS A 1 519 ? -14.231 22.933 16.606 1.00 90.25 519 LYS A CA 1
ATOM 4071 C C . LYS A 1 519 ? -14.312 23.988 15.503 1.00 90.25 519 LYS A C 1
ATOM 4073 O O . LYS A 1 519 ? -13.566 24.961 15.560 1.00 90.25 519 LYS A O 1
ATOM 4078 N N . ASN A 1 520 ? -15.170 23.783 14.503 1.00 87.56 520 ASN A N 1
ATOM 4079 C CA . ASN A 1 520 ? -15.138 24.557 13.258 1.00 87.56 520 ASN A CA 1
ATOM 4080 C C . ASN A 1 520 ? -16.256 25.602 13.138 1.00 87.56 520 ASN A C 1
ATOM 4082 O O . ASN A 1 520 ? -16.089 26.567 12.399 1.00 87.56 520 ASN A O 1
ATOM 4086 N N . ILE A 1 521 ? -17.377 25.450 13.854 1.00 86.62 521 ILE A N 1
ATOM 4087 C CA . ILE A 1 521 ? -18.460 26.441 13.835 1.00 86.62 521 ILE A CA 1
ATOM 4088 C C . ILE A 1 521 ? -18.227 27.447 14.966 1.00 86.62 521 ILE A C 1
ATOM 4090 O O . ILE A 1 521 ? -18.444 27.147 16.151 1.00 86.62 521 ILE A O 1
ATOM 4094 N N . VAL A 1 522 ? -17.723 28.624 14.585 1.00 71.56 522 VAL A N 1
ATOM 4095 C CA . VAL A 1 522 ? -17.323 29.712 15.495 1.00 71.56 522 VAL A CA 1
ATOM 4096 C C . VAL A 1 522 ? -18.525 30.414 16.094 1.00 71.56 522 VAL A C 1
ATOM 4098 O O . VAL A 1 522 ? -19.422 30.836 15.336 1.00 71.56 522 VAL A O 1
#

pLDDT: mean 89.65, std 11.19, range [39.44, 98.81]

Secondary structure (DSSP, 8-state):
-PEEPPEEEEHHHHHHT---HHHHHHHHSTTS-SEEEEES--THHHHHHHHHHHHHHHHHTS-HHHHHTTB-TTTTT-SEEEES-SBPTTS-B-TTEEEEEEE-GGGT-TT-SSPPP-SSS-TTT-HHHHSPP-PPPTTTSTTHHHHHHHHHHHHHHHHHHHHHHHHHHHHHHSTTPPTTHHHHHHHH-S--EEEEEEEPPPPHHHHHT-S-GGGBPPPB---SSEEEEEPPEEEETTTS--SPPP-TTSPPPSSPPPPPPPSS-SSTT-EEEEE-TTS-EEEE---TT-EEEEE-HHHHHHTTTSS----EEEE---STTEEEEEEEEEE---TTS-S-TTT---HHHHHHHIIIIIHHHHHH-HHHHHH----------TTSHHHHHHHHHHHHHHHH-GGGHHHHHHHHHHTGGGGSHHHHTTS-HHHHHHHHHHHHHTTT--HHHHHHHHPPPSS--TT--S----TTHHHHHHHHHHHHHTT--SSS--EETTEE-TT--TT--HHHHHHHHHHH--

Foldseek 3Di:
DAADEAQEDELVCLVVLVADLVSVCCHFFLQHLQKYKYFPAPPCLLVLFLQQLLVQLLVVPDDPVQQVQFQDVQLVRLAAKDAQSDAFPVRGTHRQKIKHKFQLLCLQPVVAQADDADPVRDCNNRVSGHPGHRDRDCLRFAQNVVSVNVNLNSLLVSVLSVLQSVQVSLVVPPPPQDHSQSSCQSNNDSRKMKMKMKRHFDDPVRLVVPDDPRQKDDWDWAAFFKKKKAFKFKAQCVPKPSHGDDQVPHDRDNGDDRTDTDPDAPAPPFFKWWQGSVRRTHHYGHDSNMIMIGGGPLNCQSRVNRGDITTMMGGFRSHGRMMMIMMIIGRHGYPPDDSHPPDPDDLLLLLCCCLVFVVVVQCVDPLSVVQDDDDDFQDADVVWVLSVLLSLLLLLCCVQPVVCSSVLVNLCSVCVVCSGCVNCVPPDSLRVQLVSLVSSCVSPTHSVSSSQQQDDDPAAPPVRDDPPGGNRVVVSVVSNVLCVVLVNPDPPWDADPSHTDPVDDSPDDSVNSVVCSVVPRD

Sequence (522 aa):
MAVAQPVVVSLADLKSGNISFETLQEAFGPESLGILVVKDVPVAFSALRHRLLSYASWMGNLSEKDFETFTNQAAKYLVGWSKGKEKLKNGSADEYKGSFYANCAFYVDPSLESAKPTKQFTLEEFPEYLAPNSWPPKEMLPGFRPVMEQMCTLIIDTAVLVARACDKFAETEIPDYPTAYLENVVKSSSTTKARLLHYYPMPDEALAKGAEEDNWCAVHKDHGCLTGLTSAMFIDELKTNVKLPSFDGRELPEALPALEELSASPDPQSGLWIKDRKGTPVQVKIPRDCIAFQTGEALERITNGKFKAVEHSVRGAYAKGIARNTLAVFTQPNLEDEVDLEQHINFARQFNTLYNVVAPLVRSNPKWASGVQFIFRQQIQPWHPSSTLTHEAAVAVLQVTPEKYWAFSDALFKDQKSYFDVNVVNETRNQTYRRLAKLASTVGVDEAAIYDHLVISDKPADDGSLNTGNKVTTDLKVLVKIARLVGVHVSPTVIFDGVVANDISSGWTKEQWEEWLTKNIV